Protein AF-H2KPX2-F1 (afdb_monomer)

Foldseek 3Di:
DVVLVVLLVLLLVLQLVLCCVQLVDNLLSNQLSVLLCLFLQNCCSVDPALLSVLLSLLSVLLVCVSVVNLQVSLLSLLVSCLRDVLSLLVLLSLVLVLVLQLLVLVVVLVVLVVPDDDDDPVVVVVSVVVSVVSNVVSVVVSVVSSCSNCVSVVVVQVLVLLFQPNPVVLVPCVVDDDDDPVVVVVCLVVVHDGTPNCCVVPPRPPDDPDTPPLNPDPHSGPVVVCCCPPVVFDFQSQDDPVCVVLVVQLVVLLCLLVVLLVLLCVVWVVCQVVVHSDTPDPSNNVCSSLSVSSVCLSVCCVGGHSSQCSSVSNSSNGSSSSSSLSCLLVPDVGPDSDPDPPPPPCPDDDDDDDPVVVVVVSVVVVVQSLDLVRGPDPSSNVSSCSSNVSSVVVVVCVVVVHSHD

Radius of gyration: 25.61 Å; Cα contacts (8 Å, |Δi|>4): 448; chains: 1; bounding box: 53×72×74 Å

Mean predicted aligned error: 9.32 Å

Nearest PDB structures (foldseek):
  6sni-assembly1_X  TM=2.374E-01  e=7.899E-01  Saccharomyces cerevisiae
  5lwe-assembly2_B  TM=2.120E-01  e=3.411E+00  Homo sapiens

InterPro domains:
  IPR007315 GPI mannosyltransferase 2 [PF04188] (5-405)
  IPR007315 GPI mannosyltransferase 2 [PTHR12468] (2-405)

Organism: Clonorchis sinensis (NCBI:txid79923)

Structure (mmCIF, N/CA/C/O backbone):
data_AF-H2KPX2-F1
#
_entry.id   AF-H2KPX2-F1
#
loop_
_atom_site.group_PDB
_atom_site.id
_atom_site.type_symbol
_atom_site.label_atom_id
_atom_site.label_alt_id
_atom_site.label_comp_id
_atom_site.label_asym_id
_atom_site.label_entity_id
_atom_site.label_seq_id
_atom_site.pdbx_PDB_ins_code
_atom_site.Cartn_x
_atom_site.Cartn_y
_atom_site.Cartn_z
_atom_site.occupancy
_atom_site.B_iso_or_equiv
_atom_site.auth_seq_id
_atom_site.auth_comp_id
_atom_site.auth_asym_id
_atom_site.auth_atom_id
_atom_site.pdbx_PDB_model_num
ATOM 1 N N . MET A 1 1 ? 18.752 -13.312 -4.572 1.00 80.94 1 MET A N 1
ATOM 2 C CA . MET A 1 1 ? 18.035 -14.424 -3.904 1.00 80.94 1 MET A CA 1
ATOM 3 C C . MET A 1 1 ? 18.250 -14.429 -2.389 1.00 80.94 1 MET A C 1
ATOM 5 O O . MET A 1 1 ? 17.269 -14.295 -1.675 1.00 80.94 1 MET A O 1
ATOM 9 N N . VAL A 1 2 ? 19.492 -14.497 -1.879 1.00 88.88 2 VAL A N 1
ATOM 10 C CA . VAL A 1 2 ? 19.772 -14.538 -0.419 1.00 88.88 2 VAL A CA 1
ATOM 11 C C . VAL A 1 2 ? 19.166 -13.353 0.343 1.00 88.88 2 VAL A C 1
ATOM 13 O O . VAL A 1 2 ? 18.492 -13.559 1.347 1.00 88.88 2 VAL A O 1
ATOM 16 N N . ILE A 1 3 ? 19.341 -12.127 -0.165 1.00 90.38 3 ILE A N 1
ATOM 17 C CA . ILE A 1 3 ? 18.762 -10.915 0.442 1.00 90.38 3 ILE A CA 1
ATOM 18 C C . ILE A 1 3 ? 17.236 -11.028 0.539 1.00 90.38 3 ILE A C 1
ATOM 20 O O . ILE A 1 3 ? 16.669 -10.761 1.591 1.00 90.38 3 ILE A O 1
ATOM 24 N N . ASN A 1 4 ? 16.570 -11.494 -0.519 1.00 92.00 4 ASN A N 1
ATOM 25 C CA . ASN A 1 4 ? 15.111 -11.603 -0.544 1.00 92.00 4 ASN A CA 1
ATOM 26 C C . ASN A 1 4 ? 14.589 -12.680 0.402 1.00 92.00 4 ASN A C 1
ATOM 28 O O . ASN A 1 4 ? 13.593 -12.451 1.085 1.00 92.00 4 ASN A O 1
ATOM 32 N N . LEU A 1 5 ? 15.301 -13.801 0.532 1.00 90.50 5 LEU A N 1
ATOM 33 C CA . LEU A 1 5 ? 14.986 -14.811 1.537 1.00 90.50 5 LEU A CA 1
ATOM 34 C C . LEU A 1 5 ? 15.147 -14.249 2.958 1.00 90.50 5 LEU A C 1
ATOM 36 O O . LEU A 1 5 ? 14.254 -14.420 3.784 1.00 90.50 5 LEU A O 1
ATOM 40 N N . ALA A 1 6 ? 16.240 -13.530 3.233 1.00 93.12 6 ALA A N 1
ATOM 41 C CA . ALA A 1 6 ? 16.467 -12.893 4.529 1.00 93.12 6 ALA A CA 1
ATOM 42 C C . ALA A 1 6 ? 15.385 -11.848 4.852 1.00 93.12 6 ALA A C 1
ATOM 44 O O . ALA A 1 6 ? 14.827 -11.860 5.950 1.00 93.12 6 ALA A O 1
ATOM 45 N N . CYS A 1 7 ? 15.032 -10.994 3.884 1.00 94.12 7 CYS A N 1
ATOM 46 C CA . CYS A 1 7 ? 13.924 -10.049 4.003 1.00 94.12 7 CYS A CA 1
ATOM 47 C C . CYS A 1 7 ? 12.603 -10.773 4.263 1.00 94.12 7 CYS A C 1
ATOM 49 O O . CYS A 1 7 ? 11.876 -10.380 5.163 1.00 94.12 7 CYS A O 1
ATOM 51 N N . THR A 1 8 ? 12.305 -11.852 3.541 1.00 93.75 8 THR A N 1
ATOM 52 C CA . THR A 1 8 ? 11.062 -12.614 3.715 1.00 93.75 8 THR A CA 1
ATOM 53 C C . THR A 1 8 ? 10.981 -13.248 5.099 1.00 93.75 8 THR A C 1
ATOM 55 O O . THR A 1 8 ? 9.982 -13.068 5.786 1.00 93.75 8 THR A O 1
ATOM 58 N N . LEU A 1 9 ? 12.046 -13.897 5.577 1.00 93.88 9 LEU A N 1
ATOM 59 C CA . LEU A 1 9 ? 12.093 -14.444 6.939 1.00 93.88 9 LEU A CA 1
ATOM 60 C C . LEU A 1 9 ? 11.897 -13.352 7.997 1.00 93.88 9 LEU A C 1
ATOM 62 O O . LEU A 1 9 ? 11.158 -13.528 8.968 1.00 93.88 9 LEU A O 1
ATOM 66 N N . PHE A 1 10 ? 12.533 -12.200 7.799 1.00 95.69 10 PHE A N 1
ATOM 67 C CA . PHE A 1 10 ? 12.383 -11.074 8.705 1.00 95.69 10 PHE A CA 1
ATOM 68 C C . PHE A 1 10 ? 10.973 -10.461 8.634 1.00 95.69 10 PHE A C 1
ATOM 70 O O . PHE A 1 10 ? 10.403 -10.148 9.679 1.00 95.69 10 PHE A O 1
ATOM 77 N N . ALA A 1 11 ? 10.363 -10.371 7.449 1.00 95.94 11 ALA A N 1
ATOM 78 C CA . ALA A 1 11 ? 8.977 -9.954 7.258 1.00 95.94 11 ALA A CA 1
ATOM 79 C C . ALA A 1 11 ? 8.003 -10.893 7.979 1.00 95.94 11 ALA A C 1
ATOM 81 O O . ALA A 1 11 ? 7.111 -10.402 8.665 1.00 95.94 11 ALA A O 1
ATOM 82 N N . THR A 1 12 ? 8.214 -12.214 7.933 1.00 95.38 12 THR A N 1
ATOM 83 C CA . THR A 1 12 ? 7.414 -13.188 8.695 1.00 95.38 12 THR A CA 1
ATOM 84 C C . THR A 1 12 ? 7.429 -12.869 10.191 1.00 95.38 12 THR A C 1
ATOM 86 O O . THR A 1 12 ? 6.380 -12.824 10.838 1.00 95.38 12 THR A O 1
ATOM 89 N N . LEU A 1 13 ? 8.612 -12.585 10.748 1.00 95.56 13 LEU A N 1
ATOM 90 C CA . LEU A 1 13 ? 8.762 -12.229 12.162 1.00 95.56 13 LEU A CA 1
ATOM 91 C C . LEU A 1 13 ? 8.108 -10.884 12.500 1.00 95.56 13 LEU A C 1
ATOM 93 O O . LEU A 1 13 ? 7.503 -10.747 13.567 1.00 95.56 13 LEU A O 1
ATOM 97 N N . GLN A 1 14 ? 8.227 -9.880 11.626 1.00 96.31 14 GLN A N 1
ATOM 98 C CA . GLN A 1 14 ? 7.581 -8.584 11.848 1.00 96.31 14 GLN A CA 1
ATOM 99 C C . GLN A 1 14 ? 6.061 -8.679 11.718 1.00 96.31 14 GLN A C 1
ATOM 101 O O . GLN A 1 14 ? 5.368 -8.083 12.538 1.00 96.31 14 GLN A O 1
ATOM 106 N N . LE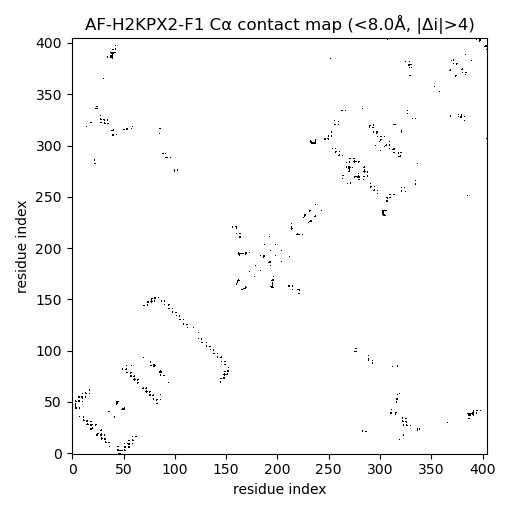U A 1 15 ? 5.545 -9.471 10.773 1.00 96.38 15 LEU A N 1
ATOM 107 C CA . LEU A 1 15 ? 4.115 -9.719 10.623 1.00 96.38 15 LEU A CA 1
ATOM 108 C C . LEU A 1 15 ? 3.565 -10.385 11.881 1.00 96.38 15 LEU A C 1
ATOM 110 O O . LEU A 1 15 ? 2.577 -9.904 12.424 1.00 96.38 15 LEU A O 1
ATOM 114 N N . TYR A 1 16 ? 4.231 -11.422 12.397 1.00 95.19 16 TYR A N 1
ATOM 115 C CA . TYR A 1 16 ? 3.846 -12.064 13.657 1.00 95.19 16 TYR A CA 1
ATOM 116 C C . TYR A 1 16 ? 3.776 -11.059 14.817 1.00 95.19 16 TYR A C 1
ATOM 118 O O . TYR A 1 16 ? 2.771 -10.983 15.519 1.00 95.19 16 TYR A O 1
ATOM 126 N N . ARG A 1 17 ? 4.817 -10.234 14.989 1.00 94.44 17 ARG A N 1
ATOM 127 C CA . ARG A 1 17 ? 4.887 -9.239 16.074 1.00 94.44 17 ARG A CA 1
ATOM 128 C C . ARG A 1 17 ? 3.838 -8.135 15.941 1.00 94.44 17 ARG A C 1
ATOM 130 O O . ARG A 1 17 ? 3.229 -7.778 16.942 1.00 94.44 17 ARG A O 1
ATOM 137 N N . LEU A 1 18 ? 3.622 -7.617 14.733 1.00 95.06 18 LEU A N 1
ATOM 138 C CA . LEU A 1 18 ? 2.586 -6.619 14.459 1.00 95.06 18 LEU A CA 1
ATOM 139 C C . LEU A 1 18 ? 1.188 -7.202 14.706 1.00 95.06 18 LEU A C 1
ATOM 141 O O . LEU A 1 18 ? 0.340 -6.547 15.304 1.00 95.06 18 LEU A O 1
ATOM 145 N N . SER A 1 19 ? 0.974 -8.458 14.305 1.00 92.81 19 SER A N 1
ATOM 146 C CA . SER A 1 19 ? -0.279 -9.180 14.548 1.00 92.81 19 SER A CA 1
ATOM 147 C C . SER A 1 19 ? -0.556 -9.320 16.044 1.00 92.81 19 SER A C 1
ATOM 149 O O . SER A 1 19 ? -1.669 -9.051 16.478 1.00 92.81 19 SER A O 1
ATOM 151 N N . LEU A 1 20 ? 0.449 -9.663 16.856 1.00 90.50 20 LEU A N 1
ATOM 152 C CA . LEU A 1 20 ? 0.286 -9.739 18.312 1.00 90.50 20 LEU A CA 1
ATOM 153 C C . LEU A 1 20 ? -0.095 -8.386 18.928 1.00 90.50 20 LEU A C 1
ATOM 155 O O . LEU A 1 20 ? -0.938 -8.349 19.820 1.00 90.50 20 LEU A O 1
ATOM 159 N N . GLU A 1 21 ? 0.507 -7.294 18.452 1.00 89.81 21 GLU A N 1
ATOM 160 C CA . GLU A 1 21 ? 0.282 -5.936 18.968 1.00 89.81 21 GLU A CA 1
ATOM 161 C C . GLU A 1 21 ? -1.141 -5.431 18.649 1.00 89.81 21 GLU A C 1
ATOM 163 O O . GLU A 1 21 ? -1.792 -4.858 19.520 1.00 89.81 21 GLU A O 1
ATOM 168 N N . LEU A 1 22 ? -1.664 -5.717 17.447 1.00 89.88 22 LEU A N 1
ATOM 169 C CA . LEU A 1 22 ? -2.987 -5.252 16.997 1.00 89.88 22 LEU A CA 1
ATOM 170 C C . LEU A 1 22 ? -4.139 -6.230 17.284 1.00 89.88 22 LEU A C 1
ATOM 172 O O . LEU A 1 22 ? -5.212 -5.823 17.730 1.00 89.88 22 LEU A O 1
ATOM 176 N N . ILE A 1 23 ? -3.942 -7.525 17.019 1.00 86.06 23 ILE A N 1
ATOM 177 C CA . ILE A 1 23 ? -4.975 -8.569 17.158 1.00 86.06 23 ILE A CA 1
ATOM 178 C C . ILE A 1 23 ? -5.035 -9.084 18.598 1.00 86.06 23 ILE A C 1
ATOM 180 O O . ILE A 1 23 ? -6.112 -9.392 19.108 1.00 86.06 23 ILE A O 1
ATOM 184 N N . GLY A 1 24 ? -3.883 -9.213 19.264 1.00 80.50 24 GLY A N 1
ATOM 185 C CA . GLY A 1 24 ? -3.782 -9.740 20.628 1.00 80.50 24 GLY A CA 1
ATOM 186 C C . GLY A 1 24 ? -3.987 -11.255 20.767 1.00 80.50 24 GLY A C 1
ATOM 187 O O . GLY A 1 24 ? -3.973 -11.758 21.886 1.00 80.50 24 GLY A O 1
ATOM 188 N N . SER A 1 25 ? -4.180 -11.993 19.667 1.00 83.12 25 SER A N 1
ATOM 189 C CA . SER A 1 25 ? -4.321 -13.457 19.670 1.00 83.12 25 SER A CA 1
ATOM 190 C C . SER A 1 25 ? -3.061 -14.123 19.125 1.00 83.12 25 SER A C 1
ATOM 192 O O . SER A 1 25 ? -2.717 -13.947 17.952 1.00 83.12 25 SER A O 1
ATOM 194 N N . GLU A 1 26 ? -2.388 -14.920 19.958 1.00 82.81 26 GLU A N 1
ATOM 195 C CA . GLU A 1 26 ? -1.182 -15.666 19.570 1.00 82.81 26 GLU A CA 1
ATOM 196 C C . GLU A 1 26 ? -1.457 -16.639 18.423 1.00 82.81 26 GLU A C 1
ATOM 198 O O . GLU A 1 26 ? -0.698 -16.696 17.456 1.00 82.81 26 GLU A O 1
ATOM 203 N N . LYS A 1 27 ? -2.600 -17.332 18.476 1.00 82.19 27 LYS A N 1
ATOM 204 C CA . LYS A 1 27 ? -2.997 -18.316 17.463 1.00 82.19 27 LYS A CA 1
ATOM 205 C C . LYS A 1 27 ? -3.186 -17.674 16.088 1.00 82.19 27 LYS A C 1
ATOM 207 O O . LYS A 1 27 ? -2.587 -18.129 15.118 1.00 82.19 27 LYS A O 1
ATOM 212 N N . ILE A 1 28 ? -3.962 -16.589 16.005 1.00 84.69 28 ILE A N 1
ATOM 213 C CA . ILE A 1 28 ? -4.205 -15.881 14.734 1.00 84.69 28 ILE A CA 1
ATOM 214 C C . ILE A 1 28 ? -2.903 -15.273 14.208 1.00 84.69 28 ILE A C 1
ATOM 216 O O . ILE A 1 28 ? -2.634 -15.341 13.010 1.00 84.69 28 ILE A O 1
ATOM 220 N N . SER A 1 29 ? -2.071 -14.725 15.096 1.00 89.75 29 SER A N 1
ATOM 221 C CA . SER A 1 29 ? -0.783 -14.133 14.721 1.00 89.75 29 SER A CA 1
ATOM 222 C C . SER A 1 29 ? 0.163 -15.172 14.124 1.00 89.75 29 SER A C 1
ATOM 224 O O . SER A 1 29 ? 0.787 -14.922 13.092 1.00 89.75 29 SER A O 1
ATOM 226 N N . TYR A 1 30 ? 0.235 -16.358 14.733 1.00 87.62 30 TYR A N 1
ATOM 227 C CA . TYR A 1 30 ? 1.058 -17.457 14.240 1.00 87.62 30 TYR A CA 1
ATOM 228 C C . TYR A 1 30 ? 0.550 -17.993 12.896 1.00 87.62 30 TYR A C 1
ATOM 230 O O . TYR A 1 30 ? 1.328 -18.126 11.953 1.00 87.62 30 TYR A O 1
ATOM 238 N N . VAL A 1 31 ? -0.762 -18.225 12.768 1.00 87.56 31 VAL A N 1
ATOM 239 C CA . VAL A 1 31 ? -1.374 -18.676 11.505 1.00 87.56 31 VAL A CA 1
ATOM 240 C C . VAL A 1 31 ? -1.182 -17.638 10.395 1.00 87.56 31 VAL A C 1
ATOM 242 O O . VAL A 1 31 ? -0.851 -18.011 9.274 1.00 87.56 31 VAL A O 1
ATOM 245 N N . SER A 1 32 ? -1.300 -16.341 10.697 1.00 92.00 32 SER A N 1
ATOM 246 C CA . SER A 1 32 ? -1.044 -15.261 9.728 1.00 92.00 32 SER A CA 1
ATOM 247 C C . SER A 1 32 ? 0.393 -15.296 9.204 1.00 92.00 32 SER A C 1
ATOM 249 O O . SER A 1 32 ? 0.618 -15.173 8.002 1.00 92.00 32 SER A O 1
ATOM 251 N N . ALA A 1 33 ? 1.366 -15.508 10.095 1.00 92.75 33 ALA A N 1
ATOM 252 C CA . ALA A 1 33 ? 2.774 -15.624 9.727 1.00 92.75 33 ALA A CA 1
ATOM 253 C C . ALA A 1 33 ? 3.054 -16.876 8.876 1.00 92.75 33 ALA A C 1
ATOM 255 O O . ALA A 1 33 ? 3.810 -16.801 7.910 1.00 92.75 33 ALA A O 1
ATOM 256 N N . LEU A 1 34 ? 2.408 -18.008 9.174 1.00 89.62 34 LEU A N 1
ATOM 257 C CA . LEU A 1 34 ? 2.506 -19.214 8.346 1.00 89.62 34 LEU A CA 1
ATOM 258 C C . LEU A 1 34 ? 1.880 -19.024 6.959 1.00 89.62 34 LEU A C 1
ATOM 260 O O . LEU A 1 34 ? 2.493 -19.397 5.961 1.00 89.62 34 LEU A O 1
ATOM 264 N N . LEU A 1 35 ? 0.694 -18.413 6.886 1.00 91.50 35 LEU A N 1
ATOM 265 C CA . LEU A 1 35 ? 0.033 -18.088 5.619 1.00 91.50 35 LEU A CA 1
ATOM 266 C C . LEU A 1 35 ? 0.876 -17.133 4.767 1.00 91.50 35 LEU A C 1
ATOM 268 O O . LEU A 1 35 ? 0.869 -17.236 3.544 1.00 91.50 35 LEU A O 1
ATOM 272 N N . PHE A 1 36 ? 1.642 -16.237 5.392 1.00 93.94 36 PHE A N 1
ATOM 273 C CA . PHE A 1 36 ? 2.593 -15.395 4.675 1.00 93.94 36 PHE A CA 1
ATOM 274 C C . PHE A 1 36 ? 3.715 -16.199 4.004 1.00 93.94 36 PHE A C 1
ATOM 276 O O . PHE A 1 36 ? 4.045 -15.912 2.854 1.00 93.94 36 PHE A O 1
ATOM 283 N N . CYS A 1 37 ? 4.251 -17.237 4.653 1.00 90.06 37 CYS A N 1
ATOM 284 C CA . CYS A 1 37 ? 5.311 -18.077 4.075 1.00 90.06 37 CYS A CA 1
ATOM 285 C C . CYS A 1 37 ? 4.878 -18.826 2.803 1.00 90.06 37 CYS A C 1
ATOM 287 O O . CYS A 1 37 ? 5.715 -19.168 1.974 1.00 90.06 37 CYS A O 1
ATOM 289 N N . VAL A 1 38 ? 3.580 -19.081 2.652 1.00 87.75 38 VAL A N 1
ATOM 290 C CA . VAL A 1 38 ? 2.979 -19.850 1.546 1.00 87.75 38 VAL A CA 1
ATOM 291 C C . VAL A 1 38 ? 1.981 -19.015 0.748 1.00 87.75 38 VAL A C 1
ATOM 293 O O . VAL A 1 38 ? 1.030 -19.538 0.171 1.00 87.75 38 VAL A O 1
ATOM 296 N N . ASN A 1 39 ? 2.162 -17.696 0.757 1.00 90.25 39 ASN A N 1
ATOM 297 C CA . ASN A 1 39 ? 1.220 -16.795 0.120 1.00 90.25 39 ASN A CA 1
ATOM 298 C C . ASN A 1 39 ? 1.176 -17.012 -1.414 1.00 90.25 39 ASN A C 1
ATOM 300 O O . ASN A 1 39 ? 2.172 -17.446 -2.006 1.00 90.25 39 ASN A O 1
ATOM 304 N N . PRO A 1 40 ? 0.054 -16.679 -2.083 1.00 88.50 40 PRO A N 1
ATOM 305 C CA . PRO A 1 40 ? -0.098 -16.822 -3.535 1.00 88.50 40 PRO A CA 1
ATOM 306 C C . PRO A 1 40 ? 0.980 -16.125 -4.381 1.00 88.50 40 PRO A C 1
ATOM 308 O O . PRO A 1 40 ? 1.228 -16.524 -5.515 1.00 88.50 40 PRO A O 1
ATOM 311 N N . ALA A 1 41 ? 1.624 -15.091 -3.838 1.00 87.00 41 ALA A N 1
ATOM 312 C CA . ALA A 1 41 ? 2.678 -14.308 -4.478 1.00 87.00 41 ALA A CA 1
ATOM 313 C C . ALA A 1 41 ? 4.097 -14.698 -4.001 1.00 87.00 41 ALA A C 1
ATOM 315 O O . ALA A 1 41 ? 5.051 -13.963 -4.262 1.00 87.00 41 ALA A O 1
ATOM 316 N N . SER A 1 42 ? 4.263 -15.835 -3.309 1.00 87.38 42 SER A N 1
ATOM 317 C CA . SER A 1 42 ? 5.503 -16.236 -2.615 1.00 87.38 42 SER A CA 1
ATOM 318 C C . SER A 1 42 ? 6.728 -16.311 -3.531 1.00 87.38 42 SER A C 1
ATOM 320 O O . SER A 1 42 ? 7.852 -16.043 -3.095 1.00 87.38 42 SER A O 1
ATOM 322 N N . ILE A 1 43 ? 6.519 -16.582 -4.822 1.00 87.75 43 ILE A N 1
ATOM 323 C CA . ILE A 1 43 ? 7.586 -16.579 -5.822 1.00 87.75 43 ILE A CA 1
ATOM 324 C C . ILE A 1 43 ? 8.276 -15.213 -5.924 1.00 87.75 43 ILE A C 1
ATOM 326 O O . ILE A 1 43 ? 9.503 -15.171 -5.985 1.00 87.75 43 ILE A O 1
ATOM 330 N N . PHE A 1 44 ? 7.545 -14.097 -5.833 1.00 87.75 44 PHE A N 1
ATOM 331 C CA . PHE A 1 44 ? 8.117 -12.740 -5.872 1.00 87.75 44 PHE A CA 1
ATOM 332 C C . PHE A 1 44 ? 8.863 -12.368 -4.589 1.00 87.75 44 PHE A C 1
ATOM 334 O O . PHE A 1 44 ? 9.727 -11.495 -4.605 1.00 87.75 44 PHE A O 1
ATOM 341 N N . PHE A 1 45 ? 8.564 -13.053 -3.486 1.00 88.50 45 PHE A N 1
ATOM 342 C CA . PHE A 1 45 ? 9.299 -12.919 -2.229 1.00 88.50 45 PHE A CA 1
ATOM 343 C C . PHE A 1 45 ? 10.621 -13.705 -2.234 1.00 88.50 45 PHE A C 1
ATOM 345 O O . PHE A 1 45 ? 11.521 -13.402 -1.451 1.00 88.50 45 PHE A O 1
ATOM 352 N N . SER A 1 46 ? 10.764 -14.688 -3.129 1.00 86.88 46 SER A N 1
ATOM 353 C CA . SER A 1 46 ? 11.943 -15.564 -3.209 1.00 86.88 46 SER A CA 1
ATOM 354 C C . SER A 1 46 ? 12.865 -15.239 -4.395 1.00 86.88 46 SER A C 1
ATOM 356 O O . SER A 1 46 ? 14.091 -15.300 -4.273 1.00 86.88 46 SER A O 1
ATOM 358 N N . SER A 1 47 ? 12.292 -14.866 -5.540 1.00 86.56 47 SER A N 1
ATOM 359 C CA . SER A 1 47 ? 13.007 -14.466 -6.763 1.00 86.56 47 SER A CA 1
ATOM 360 C C . SER A 1 47 ? 13.519 -13.021 -6.683 1.00 86.56 47 SER A C 1
ATOM 362 O O . SER A 1 47 ? 13.286 -12.343 -5.688 1.00 86.56 47 SER A O 1
ATOM 364 N N . ILE A 1 48 ? 14.282 -12.553 -7.679 1.00 88.31 48 ILE A N 1
ATOM 365 C CA . ILE A 1 48 ? 14.985 -11.251 -7.669 1.00 88.31 48 ILE A CA 1
ATOM 366 C C . ILE A 1 48 ? 14.005 -10.100 -7.969 1.00 88.31 48 ILE A C 1
ATOM 368 O O . ILE A 1 48 ? 14.070 -9.462 -9.015 1.00 88.31 48 ILE A O 1
ATOM 372 N N . TYR A 1 49 ? 13.093 -9.833 -7.035 1.00 90.50 49 TYR A N 1
ATOM 373 C CA . TYR A 1 49 ? 12.220 -8.661 -7.066 1.00 90.50 49 TYR A CA 1
ATOM 374 C C . TYR A 1 49 ? 12.275 -7.854 -5.759 1.00 90.50 49 TYR A C 1
ATOM 376 O O . TYR A 1 49 ? 12.891 -8.272 -4.779 1.00 90.50 49 TYR A O 1
ATOM 384 N N . SER A 1 50 ? 11.659 -6.667 -5.743 1.00 92.75 50 SER A N 1
ATOM 385 C CA . SER A 1 50 ? 11.693 -5.740 -4.602 1.00 92.75 50 SER A CA 1
ATOM 386 C C . SER A 1 50 ? 10.575 -5.958 -3.572 1.00 92.75 50 SER A C 1
ATOM 388 O O . SER A 1 50 ? 10.566 -5.296 -2.537 1.00 92.75 50 SER A O 1
ATOM 390 N N . GLU A 1 51 ? 9.643 -6.880 -3.819 1.00 93.31 51 GLU A N 1
ATOM 391 C CA . GLU A 1 51 ? 8.443 -7.157 -3.020 1.00 93.31 51 GLU A CA 1
ATOM 392 C C . GLU A 1 51 ? 8.794 -7.547 -1.581 1.00 93.31 51 GLU A C 1
ATOM 394 O O . GLU A 1 51 ? 8.189 -7.028 -0.643 1.00 93.31 51 GLU A O 1
ATOM 399 N N . SER A 1 52 ? 9.804 -8.402 -1.391 1.00 94.19 52 SER A N 1
ATOM 400 C CA . SER A 1 52 ? 10.256 -8.828 -0.061 1.00 94.19 52 SER A CA 1
ATOM 401 C C . SER A 1 52 ? 10.800 -7.665 0.765 1.00 94.19 52 SER A C 1
ATOM 403 O O . SER A 1 52 ? 10.459 -7.531 1.942 1.00 94.19 52 SER A O 1
ATOM 405 N N . LEU A 1 53 ? 11.617 -6.799 0.157 1.00 95.62 53 LEU A N 1
ATOM 406 C CA . LEU A 1 53 ? 12.162 -5.613 0.817 1.00 95.62 53 LEU A CA 1
ATOM 407 C C . LEU A 1 53 ? 11.053 -4.593 1.107 1.00 95.62 53 LEU A C 1
ATOM 409 O O . LEU A 1 53 ? 10.944 -4.099 2.228 1.00 95.62 53 LEU A O 1
ATOM 413 N N . TYR A 1 54 ? 10.192 -4.332 0.123 1.00 96.56 54 TYR A N 1
ATOM 414 C CA . TYR A 1 54 ? 9.065 -3.411 0.242 1.00 96.56 54 TYR A CA 1
ATOM 415 C C . TYR A 1 54 ? 8.102 -3.813 1.368 1.00 96.56 54 TYR A C 1
ATOM 417 O O . TYR A 1 54 ? 7.775 -2.981 2.219 1.00 96.56 54 TYR A O 1
ATOM 425 N N . PHE A 1 55 ? 7.691 -5.083 1.432 1.00 96.62 55 PHE A N 1
ATOM 426 C CA . PHE A 1 55 ? 6.784 -5.551 2.481 1.00 96.62 55 PHE A CA 1
ATOM 427 C C . PHE A 1 55 ? 7.450 -5.512 3.860 1.00 96.62 55 PHE A C 1
ATOM 429 O O . PHE A 1 55 ? 6.836 -5.080 4.833 1.00 96.62 55 PHE A O 1
ATOM 436 N N . THR A 1 56 ? 8.736 -5.871 3.942 1.00 96.75 56 THR A N 1
ATOM 437 C CA . THR A 1 56 ? 9.523 -5.767 5.180 1.00 96.75 56 THR A CA 1
ATOM 438 C C . THR A 1 56 ? 9.532 -4.342 5.732 1.00 96.75 56 THR A C 1
ATOM 440 O O . THR A 1 56 ? 9.233 -4.122 6.908 1.00 96.75 56 THR A O 1
ATOM 443 N N . LEU A 1 57 ? 9.871 -3.368 4.882 1.00 97.38 57 LEU A N 1
ATOM 444 C CA . LEU A 1 57 ? 9.903 -1.955 5.250 1.00 97.38 57 LEU A CA 1
ATOM 445 C C . LEU A 1 57 ? 8.509 -1.450 5.633 1.00 97.38 57 LEU A C 1
ATOM 447 O O . LEU A 1 57 ? 8.382 -0.721 6.612 1.00 97.38 57 LEU A O 1
ATOM 451 N N . THR A 1 58 ? 7.469 -1.897 4.923 1.00 97.50 58 THR A N 1
ATOM 452 C CA . THR A 1 58 ? 6.070 -1.557 5.224 1.00 97.50 58 THR A CA 1
ATOM 453 C C . THR A 1 58 ? 5.669 -2.053 6.615 1.00 97.50 58 THR A C 1
ATOM 455 O O . THR A 1 58 ? 5.160 -1.273 7.415 1.00 97.50 58 THR A O 1
ATOM 458 N N . LEU A 1 59 ? 5.967 -3.309 6.966 1.00 97.62 59 LEU A N 1
ATOM 459 C CA . LEU A 1 59 ? 5.673 -3.858 8.296 1.00 97.62 59 LEU A CA 1
ATOM 460 C C . LEU A 1 59 ? 6.447 -3.150 9.415 1.00 97.62 59 LEU A C 1
ATOM 462 O O . LEU A 1 59 ? 5.890 -2.893 10.482 1.00 97.62 59 LEU A O 1
ATOM 466 N N . LEU A 1 60 ? 7.722 -2.820 9.184 1.00 97.44 60 LEU A N 1
ATOM 467 C CA . LEU A 1 60 ? 8.513 -2.049 10.143 1.00 97.44 60 LEU A CA 1
ATOM 468 C C . LEU A 1 60 ? 7.945 -0.639 10.343 1.00 97.44 60 LEU A C 1
ATOM 470 O O . LEU A 1 60 ? 7.834 -0.194 11.486 1.00 97.44 60 LEU A O 1
ATOM 474 N N . ALA A 1 61 ? 7.574 0.043 9.256 1.00 97.38 61 ALA A N 1
ATOM 475 C CA . ALA A 1 61 ? 6.964 1.366 9.305 1.00 97.38 61 ALA A CA 1
ATOM 476 C C . ALA A 1 61 ? 5.661 1.332 10.109 1.00 97.38 61 ALA A C 1
ATOM 478 O O . ALA A 1 61 ? 5.525 2.075 11.076 1.00 97.38 61 ALA A O 1
ATOM 479 N N . LEU A 1 62 ? 4.766 0.389 9.800 1.00 97.06 62 LEU A N 1
ATOM 480 C CA . LEU A 1 62 ? 3.502 0.200 10.517 1.00 97.06 62 LEU A CA 1
ATOM 481 C C . LEU A 1 62 ? 3.719 -0.076 12.008 1.00 97.06 62 LEU A C 1
ATOM 483 O O . LEU A 1 62 ? 3.054 0.508 12.854 1.00 97.06 62 LEU A O 1
ATOM 487 N N . ARG A 1 63 ? 4.714 -0.888 12.368 1.00 96.69 63 ARG A N 1
ATOM 488 C CA . ARG A 1 63 ? 5.024 -1.153 13.778 1.00 96.69 63 ARG A CA 1
ATOM 489 C C . ARG A 1 63 ? 5.552 0.079 14.523 1.00 96.69 63 ARG A C 1
ATOM 491 O O . ARG A 1 63 ? 5.289 0.235 15.713 1.00 96.69 63 ARG A O 1
ATOM 498 N N . LEU A 1 64 ? 6.320 0.946 13.862 1.00 96.56 64 LEU A N 1
ATOM 499 C CA . LEU A 1 64 ? 6.745 2.223 14.450 1.00 96.56 64 LEU A CA 1
ATOM 500 C C . LEU A 1 64 ? 5.587 3.221 14.539 1.00 96.56 64 LEU A C 1
ATOM 502 O O . LEU A 1 64 ? 5.503 3.953 15.527 1.00 96.56 64 LEU A O 1
ATOM 506 N N . TYR A 1 65 ? 4.698 3.213 13.545 1.00 96.12 65 TYR A N 1
ATOM 507 C CA . TYR A 1 65 ? 3.471 3.999 13.521 1.00 96.12 65 TYR A CA 1
ATOM 508 C C . TYR A 1 65 ? 2.561 3.657 14.709 1.00 96.12 65 TYR A C 1
ATOM 510 O O . TYR A 1 65 ? 2.197 4.559 15.459 1.00 96.12 65 TYR A O 1
ATOM 518 N N . GLU A 1 66 ? 2.295 2.369 14.966 1.00 94.38 66 GLU A N 1
ATOM 519 C CA . GLU A 1 66 ? 1.473 1.929 16.111 1.00 94.38 66 GLU A CA 1
ATOM 520 C C . GLU A 1 66 ? 2.087 2.291 17.474 1.00 94.38 66 GLU A C 1
ATOM 522 O O . GLU A 1 66 ? 1.379 2.465 18.462 1.00 94.38 66 GLU A O 1
ATOM 527 N N . ARG A 1 67 ? 3.411 2.481 17.535 1.00 94.12 67 ARG A N 1
ATOM 528 C CA . ARG A 1 67 ? 4.134 2.933 18.738 1.00 94.12 67 ARG A CA 1
ATOM 529 C C . ARG A 1 67 ? 4.235 4.454 18.853 1.00 94.12 67 ARG A C 1
ATOM 531 O O . ARG A 1 67 ? 5.068 4.953 19.613 1.00 94.12 67 ARG A O 1
ATOM 538 N N . SER A 1 68 ? 3.450 5.187 18.066 1.00 92.38 68 SER A N 1
ATOM 539 C CA . SER A 1 68 ? 3.428 6.654 18.007 1.00 92.38 68 SER A CA 1
ATOM 540 C C . SER A 1 68 ? 4.770 7.295 17.621 1.00 92.38 68 SER A C 1
ATOM 542 O O . SER A 1 68 ? 4.996 8.480 17.867 1.00 92.38 68 SER A O 1
ATOM 544 N N . ARG A 1 69 ? 5.686 6.546 16.987 1.00 95.31 69 ARG A N 1
ATOM 545 C CA . ARG A 1 69 ? 6.978 7.063 16.504 1.00 95.31 69 ARG A CA 1
ATOM 546 C C . ARG A 1 69 ? 6.853 7.507 15.046 1.00 95.31 69 ARG A C 1
ATOM 548 O O . ARG A 1 69 ? 7.356 6.853 14.134 1.00 95.31 69 ARG A O 1
ATOM 555 N N . LEU A 1 70 ? 6.185 8.642 14.840 1.00 94.94 70 LEU A N 1
ATOM 556 C CA . LEU A 1 70 ? 5.779 9.120 13.513 1.00 94.94 70 LEU A CA 1
ATOM 557 C C . LEU A 1 70 ? 6.952 9.479 12.589 1.00 94.94 70 LEU A C 1
ATOM 559 O O . LEU A 1 70 ? 6.939 9.095 11.426 1.00 94.94 70 LEU A O 1
ATOM 563 N N . PHE A 1 71 ? 7.987 10.160 13.092 1.00 96.38 71 PHE A N 1
ATOM 564 C CA . PHE A 1 71 ? 9.144 10.549 12.274 1.00 96.38 71 PHE A CA 1
ATOM 565 C C . PHE A 1 71 ? 9.909 9.352 11.675 1.00 96.38 71 PHE A C 1
ATOM 567 O O . PHE A 1 71 ? 10.020 9.276 10.450 1.00 96.38 71 PHE A O 1
ATOM 574 N N . PRO A 1 72 ? 10.393 8.369 12.467 1.00 96.94 72 PRO A N 1
ATOM 575 C CA . PRO A 1 72 ? 11.070 7.211 11.889 1.00 96.94 72 PRO A CA 1
ATOM 576 C C . PRO A 1 72 ? 10.111 6.322 11.082 1.00 96.94 72 PRO A C 1
ATOM 578 O O . PRO A 1 72 ? 10.540 5.698 10.115 1.00 96.94 72 PRO A O 1
ATOM 581 N N . SER A 1 73 ? 8.812 6.301 11.411 1.00 97.06 73 SER A N 1
ATOM 582 C CA . SER A 1 73 ? 7.805 5.652 10.565 1.00 97.06 73 SER A CA 1
ATOM 583 C C . SER A 1 73 ? 7.710 6.303 9.184 1.00 97.06 73 SER A C 1
ATOM 585 O O . SER A 1 73 ? 7.673 5.587 8.189 1.00 97.06 73 SER A O 1
ATOM 587 N N . ALA A 1 74 ? 7.687 7.636 9.102 1.00 97.25 74 ALA A N 1
ATOM 588 C CA . ALA A 1 74 ? 7.628 8.364 7.837 1.00 97.25 74 ALA A CA 1
ATOM 589 C C . ALA A 1 74 ? 8.898 8.162 7.002 1.00 97.25 74 ALA A C 1
ATOM 591 O O . ALA A 1 74 ? 8.809 7.993 5.790 1.00 97.25 74 ALA A O 1
ATOM 592 N N . LEU A 1 75 ? 10.072 8.089 7.641 1.00 97.38 75 LEU A N 1
ATOM 593 C CA . LEU A 1 75 ? 11.318 7.748 6.952 1.00 97.38 75 LEU A CA 1
ATOM 594 C C . LEU A 1 75 ? 11.253 6.342 6.337 1.00 97.38 75 LEU A C 1
ATOM 596 O O . LEU A 1 75 ? 11.617 6.157 5.178 1.00 97.38 75 LEU A O 1
ATOM 600 N N . LEU A 1 76 ? 10.749 5.351 7.079 1.00 97.69 76 LEU A N 1
ATOM 601 C CA . LEU A 1 76 ? 10.557 4.008 6.531 1.00 97.69 76 LEU A CA 1
ATOM 602 C C . LEU A 1 76 ? 9.498 3.989 5.423 1.00 97.69 76 LEU A C 1
ATOM 604 O O . LEU A 1 76 ? 9.718 3.333 4.409 1.00 97.69 76 LEU A O 1
ATOM 608 N N . PHE A 1 77 ? 8.398 4.736 5.553 1.00 97.75 77 PHE A N 1
ATOM 609 C CA . PHE A 1 77 ? 7.425 4.884 4.468 1.00 97.75 77 PHE A CA 1
ATOM 610 C C . PHE A 1 77 ? 8.043 5.537 3.225 1.00 97.75 77 PHE A C 1
ATOM 612 O O . PHE A 1 77 ? 7.798 5.055 2.120 1.00 97.75 77 PHE A O 1
ATOM 619 N N . ALA A 1 78 ? 8.922 6.529 3.374 1.00 97.69 78 ALA A N 1
ATOM 620 C CA . ALA A 1 78 ? 9.694 7.073 2.258 1.00 97.69 78 ALA A CA 1
ATOM 621 C C . ALA A 1 78 ? 10.543 5.980 1.583 1.00 97.69 78 ALA A C 1
ATOM 623 O O . ALA A 1 78 ? 10.511 5.839 0.362 1.00 97.69 78 ALA A O 1
ATOM 624 N N . LEU A 1 79 ? 11.221 5.124 2.356 1.00 97.31 79 LEU A N 1
ATOM 625 C CA . LEU A 1 79 ? 11.948 3.979 1.795 1.00 97.31 79 LEU A CA 1
ATOM 626 C C . LEU A 1 79 ? 11.019 2.978 1.087 1.00 97.31 79 LEU A C 1
ATOM 628 O O . LEU A 1 79 ? 11.415 2.407 0.071 1.00 97.31 79 LEU A O 1
ATOM 632 N N . THR A 1 80 ? 9.777 2.790 1.556 1.00 97.19 80 THR A N 1
ATOM 633 C CA . THR A 1 80 ? 8.790 1.973 0.824 1.00 97.19 80 THR A CA 1
ATOM 634 C C . THR A 1 80 ? 8.446 2.588 -0.533 1.00 97.19 80 THR A C 1
ATOM 636 O O . THR A 1 80 ? 8.420 1.858 -1.524 1.00 97.19 80 THR A O 1
ATOM 639 N N . THR A 1 81 ? 8.264 3.913 -0.601 1.00 96.44 81 THR A N 1
ATOM 640 C CA . THR A 1 81 ? 8.044 4.663 -1.849 1.00 96.44 81 THR A CA 1
ATOM 641 C C . THR A 1 81 ? 9.250 4.572 -2.784 1.00 96.44 81 THR A C 1
ATOM 643 O O . THR A 1 81 ? 9.084 4.408 -3.990 1.00 96.44 81 THR A O 1
ATOM 646 N N . ALA A 1 82 ? 10.467 4.632 -2.234 1.00 95.19 82 ALA A N 1
ATOM 647 C CA . ALA A 1 82 ? 11.707 4.484 -2.994 1.00 95.19 82 ALA A CA 1
ATOM 648 C C . ALA A 1 82 ? 11.858 3.073 -3.584 1.00 95.19 82 ALA A C 1
ATOM 650 O O . ALA A 1 82 ? 12.336 2.918 -4.704 1.00 95.19 82 ALA A O 1
ATOM 651 N N . CYS A 1 83 ? 11.424 2.040 -2.853 1.00 93.62 83 CYS A N 1
ATOM 652 C CA . CYS A 1 83 ? 11.427 0.670 -3.361 1.00 93.62 83 CYS A CA 1
ATOM 653 C C . CYS A 1 83 ? 10.397 0.477 -4.477 1.00 93.62 83 CYS A C 1
ATOM 655 O O . CYS A 1 83 ? 10.670 -0.241 -5.443 1.00 93.62 83 CYS A O 1
ATOM 657 N N . ARG A 1 84 ? 9.190 1.041 -4.312 1.00 92.19 84 ARG A N 1
ATOM 658 C CA . ARG A 1 84 ? 8.057 0.888 -5.236 1.00 92.19 84 ARG A CA 1
ATOM 659 C C . ARG A 1 84 ? 7.088 2.064 -5.129 1.00 92.19 84 ARG A C 1
ATOM 661 O O . ARG A 1 84 ? 6.737 2.481 -4.029 1.00 92.19 84 ARG A O 1
ATOM 668 N N . SER A 1 85 ? 6.507 2.475 -6.256 1.00 91.19 85 SER A N 1
ATOM 669 C CA . SER A 1 85 ? 5.459 3.511 -6.300 1.00 91.19 85 SER A CA 1
ATOM 670 C C . SER A 1 85 ? 4.230 3.185 -5.438 1.00 91.19 85 SER A C 1
ATOM 672 O O . SER A 1 85 ? 3.602 4.095 -4.905 1.00 91.19 85 SER A O 1
ATOM 674 N N . ASN A 1 86 ? 3.928 1.899 -5.214 1.00 91.38 86 ASN A N 1
ATOM 675 C CA . ASN A 1 86 ? 2.860 1.444 -4.309 1.00 91.38 86 ASN A CA 1
ATOM 676 C C . ASN A 1 86 ? 3.014 1.985 -2.874 1.00 91.38 86 ASN A C 1
ATOM 678 O O . ASN A 1 86 ? 2.023 2.127 -2.160 1.00 91.38 86 ASN A O 1
ATOM 682 N N . GLY A 1 87 ? 4.243 2.301 -2.445 1.00 94.06 87 GLY A N 1
ATOM 683 C CA . GLY A 1 87 ? 4.518 2.905 -1.141 1.00 94.06 87 GLY A CA 1
ATOM 684 C C . GLY A 1 87 ? 3.842 4.260 -0.928 1.00 94.06 87 GLY A C 1
ATOM 685 O O . GLY A 1 87 ? 3.546 4.600 0.212 1.00 94.06 87 GLY A O 1
ATOM 686 N N . LEU A 1 88 ? 3.477 4.980 -1.997 1.00 94.94 88 LEU A N 1
ATOM 687 C CA . LEU A 1 88 ? 2.739 6.246 -1.898 1.00 94.94 88 LEU A CA 1
ATOM 688 C C . LEU A 1 88 ? 1.408 6.096 -1.153 1.00 94.94 88 LEU A C 1
ATOM 690 O O . LEU A 1 88 ? 1.002 6.992 -0.418 1.00 94.94 88 LEU A O 1
ATOM 694 N N . VAL A 1 89 ? 0.750 4.942 -1.286 1.00 95.75 89 VAL A N 1
ATOM 695 C CA . VAL A 1 89 ? -0.532 4.670 -0.618 1.00 95.75 89 VAL A CA 1
ATOM 696 C C . VAL A 1 89 ? -0.364 4.600 0.908 1.00 95.75 89 VAL A C 1
ATOM 698 O O . VAL A 1 89 ? -1.309 4.867 1.651 1.00 95.75 89 VAL A O 1
ATOM 701 N N . ASN A 1 90 ? 0.847 4.321 1.407 1.00 95.75 90 ASN A N 1
ATOM 702 C CA . ASN A 1 90 ? 1.127 4.289 2.843 1.00 95.75 90 ASN A CA 1
ATOM 703 C C . ASN A 1 90 ? 1.016 5.672 3.510 1.00 95.75 90 ASN A C 1
ATOM 705 O O . ASN A 1 90 ? 0.795 5.747 4.718 1.00 95.75 90 ASN A O 1
ATOM 709 N N . VAL A 1 91 ? 1.068 6.772 2.744 1.00 96.06 91 VAL A N 1
ATOM 710 C CA . VAL A 1 91 ? 0.778 8.125 3.261 1.00 96.06 91 VAL A CA 1
ATOM 711 C C . VAL A 1 91 ? -0.628 8.201 3.867 1.00 96.06 91 VAL A C 1
ATOM 713 O O . VAL A 1 91 ? -0.854 8.960 4.810 1.00 96.06 91 VAL A O 1
ATOM 716 N N . GLY A 1 92 ? -1.554 7.351 3.408 1.00 96.06 92 GLY A N 1
ATOM 717 C CA . GLY A 1 92 ? -2.895 7.228 3.976 1.00 96.06 92 GLY A CA 1
ATOM 718 C C . GLY A 1 92 ? -2.911 6.887 5.471 1.00 96.06 92 GLY A C 1
ATOM 719 O O . GLY A 1 92 ? -3.788 7.376 6.179 1.00 96.06 92 GLY A O 1
ATOM 720 N N . TYR A 1 93 ? -1.925 6.137 5.988 1.00 96.06 93 TYR A N 1
ATOM 721 C CA . TYR A 1 93 ? -1.824 5.858 7.429 1.00 96.06 93 TYR A CA 1
ATOM 722 C C . TYR A 1 93 ? -1.534 7.138 8.225 1.00 96.06 93 TYR A C 1
ATOM 724 O O . TYR A 1 93 ? -2.201 7.414 9.219 1.00 96.06 93 TYR A O 1
ATOM 732 N N . LEU A 1 94 ? -0.606 7.975 7.747 1.00 96.00 94 LEU A N 1
ATOM 733 C CA . LEU A 1 94 ? -0.318 9.276 8.364 1.00 96.00 94 LEU A CA 1
ATOM 734 C C . LEU A 1 94 ? -1.514 10.229 8.250 1.00 96.00 94 LEU A C 1
ATOM 736 O O . LEU A 1 94 ? -1.837 10.922 9.214 1.00 96.00 94 LEU A O 1
ATOM 740 N N . GLY A 1 95 ? -2.202 10.224 7.104 1.00 95.62 95 GLY A N 1
ATOM 741 C CA . GLY A 1 95 ? -3.432 10.992 6.902 1.00 95.62 95 GLY A CA 1
ATOM 742 C C . GLY A 1 95 ? -4.542 10.591 7.877 1.00 95.62 95 GLY A C 1
ATOM 743 O O . GLY A 1 95 ? -5.212 11.455 8.439 1.00 95.62 95 GLY A O 1
ATOM 744 N N . TYR A 1 96 ? -4.692 9.294 8.154 1.00 95.69 96 TYR A N 1
ATOM 745 C CA . TYR A 1 96 ? -5.627 8.800 9.163 1.00 95.69 96 TYR A CA 1
ATOM 746 C C . TYR A 1 96 ? -5.239 9.223 10.591 1.00 95.69 96 TYR A C 1
ATOM 748 O O . TYR A 1 96 ? -6.105 9.607 11.382 1.00 95.69 96 TYR A O 1
ATOM 756 N N . GLY A 1 97 ? -3.943 9.213 10.921 1.00 93.50 97 GLY A N 1
ATOM 757 C CA . GLY A 1 97 ? -3.435 9.739 12.194 1.00 93.50 97 GLY A CA 1
ATOM 758 C C . GLY A 1 97 ? -3.726 11.235 12.377 1.00 93.50 97 GLY A C 1
ATOM 759 O O . GLY A 1 97 ? -4.201 11.650 13.442 1.00 93.50 97 GLY A O 1
ATOM 760 N N . LEU A 1 98 ? -3.532 12.034 11.320 1.00 94.88 98 LEU A N 1
ATOM 761 C CA . LEU A 1 98 ? -3.898 13.454 11.292 1.00 94.88 98 LEU A CA 1
ATOM 762 C C . LEU A 1 98 ? -5.405 13.632 11.496 1.00 94.88 98 LEU A C 1
ATOM 764 O O . LEU A 1 98 ? -5.813 14.417 12.348 1.00 94.88 98 LEU A O 1
ATOM 768 N N . TRP A 1 99 ? -6.226 12.870 10.769 1.00 94.06 99 TRP A N 1
ATOM 769 C CA . TRP A 1 99 ? -7.684 12.885 10.906 1.00 94.06 99 TRP A CA 1
ATOM 770 C C . TRP A 1 99 ? -8.124 12.633 12.352 1.00 94.06 99 TRP A C 1
ATOM 772 O O . TRP A 1 99 ? -8.847 13.445 12.931 1.00 94.06 99 TRP A O 1
ATOM 782 N N . CYS A 1 100 ? -7.625 11.565 12.981 1.00 92.38 100 CYS A N 1
ATOM 783 C CA . CYS A 1 100 ? -7.947 11.255 14.374 1.00 92.38 100 CYS A CA 1
ATOM 784 C C . CYS A 1 100 ? -7.508 12.369 15.341 1.00 92.38 100 CYS A C 1
ATOM 786 O O . CYS A 1 100 ? -8.230 12.671 16.293 1.00 92.38 100 CYS A O 1
ATOM 788 N N . SER A 1 101 ? -6.354 12.994 15.089 1.00 91.88 101 SER A N 1
ATOM 789 C CA . SER A 1 101 ? -5.815 14.091 15.907 1.00 91.88 101 SER A CA 1
ATOM 790 C C . SER A 1 101 ? -6.620 15.391 15.761 1.00 91.88 101 SER A C 1
ATOM 792 O O . SER A 1 101 ? -6.846 16.103 16.737 1.00 91.88 101 SER A O 1
ATOM 794 N N . LEU A 1 102 ? -7.099 15.702 14.555 1.00 92.69 102 LEU A N 1
ATOM 795 C CA . LEU A 1 102 ? -7.958 16.865 14.318 1.00 92.69 102 LEU A CA 1
ATOM 796 C C . LEU A 1 102 ? -9.330 16.682 14.967 1.00 92.69 102 LEU A C 1
ATOM 798 O O . LEU A 1 102 ? -9.847 17.609 15.589 1.00 92.69 102 LEU A O 1
ATOM 802 N N . VAL A 1 103 ? -9.893 15.474 14.886 1.00 91.88 103 VAL A N 1
ATOM 803 C CA . VAL A 1 103 ? -11.188 15.171 15.504 1.00 91.88 103 VAL A CA 1
ATOM 804 C C . VAL A 1 103 ? -11.109 15.181 17.034 1.00 91.88 103 VAL A C 1
ATOM 806 O O . VAL A 1 103 ? -12.042 15.629 17.702 1.00 91.88 103 VAL A O 1
ATOM 809 N N . SER A 1 104 ? -10.007 14.717 17.629 1.00 89.38 104 SER A N 1
ATOM 810 C CA . SER A 1 104 ? -9.825 14.846 19.079 1.00 89.38 104 SER A CA 1
ATOM 811 C C . SER A 1 104 ? -9.702 16.316 19.498 1.00 89.38 104 SER A C 1
ATOM 813 O O . SER A 1 104 ? -10.335 16.722 20.472 1.00 89.38 104 SER A O 1
ATOM 815 N N . SER A 1 105 ? -8.993 17.141 18.718 1.00 89.06 105 SER A N 1
ATOM 816 C CA . SER A 1 105 ? -8.916 18.590 18.937 1.00 89.06 105 SER A CA 1
ATOM 817 C C . SER A 1 105 ? -10.284 19.280 18.820 1.00 89.06 105 SER A C 1
ATOM 819 O O . SER A 1 105 ? -10.628 20.111 19.663 1.00 89.06 105 SER A O 1
ATOM 821 N N . SER A 1 106 ? -11.111 18.905 17.836 1.00 89.38 106 SER A N 1
ATOM 822 C CA . SER A 1 106 ? -12.459 19.468 17.677 1.00 89.38 106 SER A CA 1
ATOM 823 C C . SER A 1 106 ? -13.415 19.044 18.794 1.00 89.38 106 SER A C 1
ATOM 825 O O . SER A 1 106 ? -14.251 19.841 19.216 1.00 89.38 106 SER A O 1
ATOM 827 N N . ARG A 1 107 ? -13.286 17.818 19.320 1.00 88.69 107 ARG A N 1
ATOM 828 C CA . ARG A 1 107 ? -14.055 17.366 20.493 1.00 88.69 107 ARG A CA 1
ATOM 829 C C . ARG A 1 107 ? -13.701 18.166 21.742 1.00 88.69 107 ARG A C 1
ATOM 831 O O . ARG A 1 107 ? -14.606 18.649 22.411 1.00 88.69 107 ARG A O 1
ATOM 838 N N . LEU A 1 108 ? -12.409 18.390 21.995 1.00 87.06 108 LEU A N 1
ATOM 839 C CA . LEU A 1 108 ? -11.950 19.231 23.106 1.00 87.06 108 LEU A CA 1
ATOM 840 C C . LEU A 1 108 ? -12.471 20.670 22.994 1.00 87.06 108 LEU A C 1
ATOM 842 O O . LEU A 1 108 ? -12.849 21.268 23.998 1.00 87.06 108 LEU A O 1
ATOM 846 N N . TRP A 1 109 ? -12.512 21.228 21.780 1.00 87.19 109 TRP A N 1
ATOM 847 C CA . TRP A 1 109 ? -13.132 22.532 21.539 1.00 87.19 109 TRP A CA 1
ATOM 848 C C . TRP A 1 109 ? -14.635 22.511 21.856 1.00 87.19 109 TRP A C 1
ATOM 850 O O . TRP A 1 109 ? -15.113 23.373 22.589 1.00 87.19 109 TRP A O 1
ATOM 860 N N . SER A 1 110 ? -15.365 21.494 21.383 1.00 87.50 110 SER A N 1
ATOM 861 C CA . SER A 1 110 ? -16.802 21.344 21.647 1.00 87.50 110 SER A CA 1
ATOM 862 C C . SER A 1 110 ? -17.118 21.208 23.140 1.00 87.50 110 SER A C 1
ATOM 864 O O . SER A 1 110 ? -18.078 21.808 23.616 1.00 87.50 110 SER A O 1
ATOM 866 N N . GLU A 1 111 ? -16.320 20.447 23.891 1.00 86.19 111 GLU A N 1
ATOM 867 C CA . GLU A 1 111 ? -16.483 20.291 25.343 1.00 86.19 111 GLU A CA 1
ATOM 868 C C . GLU A 1 111 ? -16.244 21.613 26.082 1.00 86.19 111 GLU A C 1
ATOM 870 O O . GLU A 1 111 ? -17.018 21.983 26.963 1.00 86.19 111 GLU A O 1
ATOM 875 N N . ARG A 1 112 ? -15.218 22.377 25.685 1.00 82.94 112 ARG A N 1
ATOM 876 C CA . ARG A 1 112 ? -14.937 23.706 26.255 1.00 82.94 112 ARG A CA 1
ATOM 877 C C . ARG A 1 112 ? -16.020 24.728 25.933 1.00 82.94 112 ARG A C 1
ATOM 879 O O . ARG A 1 112 ? -16.299 25.584 26.763 1.00 82.94 112 ARG A O 1
ATOM 886 N N . MET A 1 113 ? -16.640 24.626 24.760 1.00 78.38 113 MET A N 1
ATOM 887 C CA . MET A 1 113 ? -17.783 25.461 24.393 1.00 78.38 113 MET A CA 1
ATOM 888 C C . MET A 1 113 ? -19.040 25.134 25.215 1.00 78.38 113 MET A C 1
ATOM 890 O O . MET A 1 113 ? -19.827 26.042 25.481 1.00 78.38 113 MET A O 1
ATOM 894 N N . GLY A 1 114 ? -19.213 23.872 25.633 1.00 75.19 114 GLY A N 1
ATOM 895 C CA . GLY A 1 114 ? -20.341 23.408 26.452 1.00 75.19 114 GLY A CA 1
ATOM 896 C C . GLY A 1 114 ? -20.189 23.630 27.964 1.00 75.19 114 GLY A C 1
ATOM 897 O O . GLY A 1 114 ? -21.176 23.557 28.693 1.00 75.19 114 GLY A O 1
ATOM 898 N N . LEU A 1 115 ? -18.979 23.918 28.457 1.00 70.94 115 LEU A N 1
ATOM 899 C CA . LEU A 1 115 ? -18.710 24.178 29.874 1.00 70.94 115 LEU A CA 1
ATOM 900 C C . LEU A 1 115 ? -18.832 25.685 30.200 1.00 70.94 115 LEU A C 1
ATOM 902 O O . LEU A 1 115 ? -17.871 26.428 30.024 1.00 70.94 115 LEU A O 1
ATOM 906 N N . LYS A 1 116 ? -19.982 26.070 30.785 1.00 56.75 116 LYS A N 1
ATOM 907 C CA . LYS A 1 116 ? -20.342 27.325 31.509 1.00 56.75 116 LYS A CA 1
ATOM 908 C C . LYS A 1 116 ? -21.229 28.358 30.788 1.00 56.75 116 LYS A C 1
ATOM 910 O O . LYS A 1 116 ? -20.952 28.811 29.688 1.00 56.75 116 LYS A O 1
ATOM 915 N N . GLU A 1 117 ? -22.251 28.779 31.536 1.00 58.94 117 GLU A N 1
ATOM 916 C CA . GLU A 1 117 ? -23.419 29.625 31.229 1.00 58.94 117 GLU A CA 1
ATOM 917 C C . GLU A 1 117 ? -23.170 31.136 30.997 1.00 58.94 117 GLU A C 1
ATOM 919 O O . GLU A 1 117 ? -24.078 31.938 31.196 1.00 58.94 117 GLU A O 1
ATOM 924 N N . VAL A 1 118 ? -21.984 31.593 30.580 1.00 59.25 118 VAL A N 1
ATOM 925 C CA . VAL A 1 118 ? -21.772 33.042 30.344 1.00 59.25 118 VAL A CA 1
ATOM 926 C C . VAL A 1 118 ? -20.977 33.279 29.060 1.00 59.25 118 VAL A C 1
ATOM 928 O O . VAL A 1 118 ? -19.754 33.424 29.076 1.00 59.25 118 VAL A O 1
ATOM 931 N N . HIS A 1 119 ? -21.670 33.317 27.918 1.00 64.75 119 HIS A N 1
ATOM 932 C CA . HIS A 1 119 ? -21.046 33.501 26.602 1.00 64.75 119 HIS A CA 1
ATOM 933 C C . HIS A 1 119 ? -21.111 34.956 26.133 1.00 64.75 119 HIS A C 1
ATOM 935 O O . HIS A 1 119 ? -22.085 35.397 25.531 1.00 64.75 119 HIS A O 1
ATOM 941 N N . GLY A 1 120 ? -20.015 35.689 26.321 1.00 76.06 120 GLY A N 1
ATOM 942 C CA . GLY A 1 120 ? -19.706 36.835 25.464 1.00 76.06 120 GLY A CA 1
ATOM 943 C C . GLY A 1 120 ? -19.080 36.371 24.141 1.00 76.06 120 GLY A C 1
ATOM 944 O O . GLY A 1 120 ? -18.329 35.394 24.120 1.00 76.06 120 GLY A O 1
ATOM 945 N N . PHE A 1 121 ? -19.313 37.103 2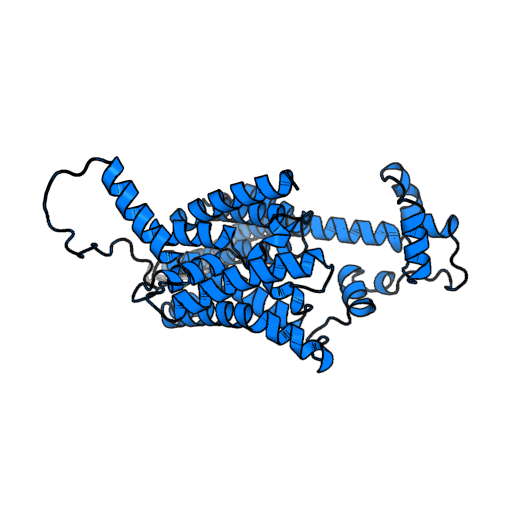3.045 1.00 82.56 121 PHE A N 1
ATOM 946 C CA . PHE A 1 121 ? -18.695 36.871 21.723 1.00 82.56 121 PHE A CA 1
ATOM 947 C C . PHE A 1 121 ? -17.158 36.705 21.787 1.00 82.56 121 PHE A C 1
ATOM 949 O O . PHE A 1 121 ? -16.571 35.911 21.052 1.00 82.56 121 PHE A O 1
ATOM 956 N N . ALA A 1 122 ? -16.506 37.374 22.744 1.00 84.00 122 ALA A N 1
ATOM 957 C CA . ALA A 1 122 ? -15.071 37.258 22.999 1.00 84.00 122 ALA A CA 1
ATOM 958 C C . ALA A 1 122 ? -14.613 35.841 23.413 1.00 84.00 122 ALA A C 1
ATOM 960 O O . ALA A 1 122 ? -13.514 35.426 23.042 1.00 84.00 122 ALA A O 1
ATOM 961 N N . HIS A 1 123 ? -15.435 35.078 24.147 1.00 84.12 123 HIS A N 1
ATOM 962 C CA . HIS A 1 123 ? -15.109 33.698 24.531 1.00 84.12 123 HIS A CA 1
ATOM 963 C C . HIS A 1 123 ? -15.113 32.767 23.310 1.00 84.12 123 HIS A C 1
ATOM 965 O O . HIS A 1 123 ? -14.169 32.001 23.114 1.00 84.12 123 HIS A O 1
ATOM 971 N N . LEU A 1 124 ? -16.125 32.900 22.443 1.00 85.31 124 LEU A N 1
ATOM 972 C CA . LEU A 1 124 ? -16.229 32.149 21.188 1.00 85.31 124 LEU A CA 1
ATOM 973 C C . LEU A 1 124 ? -15.014 32.398 20.285 1.00 85.31 124 LEU A C 1
ATOM 975 O O . LEU A 1 124 ? -14.408 31.442 19.796 1.00 85.31 124 LEU A O 1
ATOM 979 N N . LEU A 1 125 ? -14.635 33.667 20.089 1.00 87.94 125 LEU A N 1
ATOM 980 C CA . LEU A 1 125 ? -13.465 34.021 19.280 1.00 87.94 125 LEU A CA 1
ATOM 981 C C . LEU A 1 125 ? -12.175 33.433 19.861 1.00 87.94 125 LEU A C 1
ATOM 983 O O . LEU A 1 125 ? -11.365 32.874 19.121 1.00 87.94 125 LEU A O 1
ATOM 987 N N . ARG A 1 126 ? -11.994 33.508 21.186 1.00 88.56 126 ARG A N 1
ATOM 988 C CA . ARG A 1 126 ? -10.798 32.992 21.863 1.00 88.56 126 ARG A CA 1
ATOM 989 C C . ARG A 1 126 ? -10.654 31.479 21.715 1.00 88.56 126 ARG A C 1
ATOM 991 O O . ARG A 1 126 ? -9.571 31.013 21.361 1.00 88.56 126 ARG A O 1
ATOM 998 N N . GLU A 1 127 ? -11.711 30.713 21.977 1.00 86.69 127 GLU A N 1
ATOM 999 C CA . GLU A 1 127 ? -11.658 29.250 21.858 1.00 86.69 127 GLU A CA 1
ATOM 1000 C C . GLU A 1 127 ? -11.544 28.800 20.396 1.00 86.69 127 GLU A C 1
ATOM 1002 O O . GLU A 1 127 ? -10.795 27.869 20.102 1.00 86.69 127 GLU A O 1
ATOM 1007 N N . SER A 1 128 ? -12.185 29.506 19.460 1.00 88.00 128 SER A N 1
ATOM 1008 C CA . SER A 1 128 ? -12.030 29.239 18.022 1.00 88.00 128 SER A CA 1
ATOM 1009 C C . SER A 1 128 ? -10.601 29.505 17.540 1.00 88.00 128 SER A C 1
ATOM 1011 O O . SER A 1 128 ? -10.034 28.690 16.815 1.00 88.00 128 SER A O 1
ATOM 1013 N N . PHE A 1 129 ? -9.973 30.599 17.983 1.00 92.38 129 PHE A N 1
ATOM 1014 C CA . PHE A 1 129 ? -8.572 30.890 17.663 1.00 92.38 129 PHE A CA 1
ATOM 1015 C C . PHE A 1 129 ? -7.617 29.838 18.249 1.00 92.38 129 PHE A C 1
ATOM 1017 O O . PHE A 1 129 ? -6.693 29.388 17.573 1.00 92.38 129 PHE A O 1
ATOM 1024 N N . ARG A 1 130 ? -7.859 29.389 19.489 1.00 89.19 130 ARG A N 1
ATOM 1025 C CA . ARG A 1 130 ? -7.094 28.297 20.120 1.00 89.19 130 ARG A CA 1
ATOM 1026 C C . ARG A 1 130 ? -7.219 26.986 19.351 1.00 89.19 130 ARG A C 1
ATOM 1028 O O . ARG A 1 130 ? -6.218 26.285 19.196 1.00 89.19 130 ARG A O 1
ATOM 1035 N N . TRP A 1 131 ? -8.419 26.667 18.869 1.00 91.62 131 TRP A N 1
ATOM 1036 C CA . TRP A 1 131 ? -8.639 25.499 18.024 1.00 91.62 131 TRP A CA 1
ATOM 1037 C C . TRP A 1 131 ? -7.871 25.618 16.707 1.00 91.62 131 TRP A C 1
ATOM 1039 O O . TRP A 1 131 ? -7.104 24.716 16.396 1.00 91.62 131 TRP A O 1
ATOM 1049 N N . TRP A 1 132 ? -7.970 26.745 15.994 1.00 91.50 132 TRP A N 1
ATOM 1050 C CA . TRP A 1 132 ? -7.214 26.973 14.754 1.00 91.50 132 TRP A CA 1
ATOM 1051 C C . TRP A 1 132 ? -5.699 26.878 14.953 1.00 91.50 132 TRP A C 1
ATOM 1053 O O . TRP A 1 132 ? -5.015 26.232 14.163 1.00 91.50 132 TRP A O 1
ATOM 1063 N N . SER A 1 133 ? -5.176 27.462 16.032 1.00 92.00 133 SER A N 1
ATOM 1064 C CA . SER A 1 133 ? -3.759 27.358 16.397 1.00 92.00 133 SER A CA 1
ATOM 1065 C C . SER A 1 133 ? -3.341 25.904 16.660 1.00 92.00 133 SER A C 1
ATOM 1067 O O . SER A 1 133 ? -2.311 25.452 16.159 1.00 92.00 133 SER A O 1
ATOM 1069 N N . SER A 1 134 ? -4.175 25.137 17.369 1.00 90.50 134 SER A N 1
ATOM 1070 C CA . SER A 1 134 ? -3.936 23.711 17.642 1.00 90.50 134 SER A CA 1
ATOM 1071 C C . SER A 1 134 ? -4.059 22.845 16.383 1.00 90.50 134 SER A C 1
ATOM 1073 O O . SER A 1 134 ? -3.282 21.918 16.178 1.00 90.50 134 SER A O 1
ATOM 1075 N N . ALA A 1 135 ? -5.019 23.148 15.511 1.00 92.44 135 ALA A N 1
ATOM 1076 C CA . ALA A 1 135 ? -5.200 22.464 14.239 1.00 92.44 135 ALA A CA 1
ATOM 1077 C C . ALA A 1 135 ? -4.002 22.713 13.314 1.00 92.44 135 ALA A C 1
ATOM 1079 O O . ALA A 1 135 ? -3.494 21.774 12.708 1.00 92.44 135 ALA A O 1
ATOM 1080 N N . LEU A 1 136 ? -3.504 23.952 13.250 1.00 92.44 136 LEU A N 1
ATOM 1081 C CA . LEU A 1 136 ? -2.338 24.307 12.445 1.00 92.44 136 LEU A CA 1
ATOM 1082 C C . LEU A 1 136 ? -1.049 23.671 12.989 1.00 92.44 136 LEU A C 1
ATOM 1084 O O . LEU A 1 136 ? -0.251 23.151 12.207 1.00 92.44 136 LEU A O 1
ATOM 1088 N N . SER A 1 137 ? -0.864 23.654 14.314 1.00 92.62 137 SER A N 1
ATOM 1089 C CA . SER A 1 137 ? 0.303 23.024 14.947 1.00 92.62 137 SER A CA 1
ATOM 1090 C C . SER A 1 137 ? 0.331 21.503 14.774 1.00 92.62 137 SER A C 1
ATOM 1092 O O . SER A 1 137 ? 1.412 20.920 14.748 1.00 92.62 137 SER A O 1
ATOM 1094 N N . LEU A 1 138 ? -0.831 20.866 14.585 1.00 93.00 138 LEU A N 1
ATOM 1095 C CA . LEU A 1 138 ? -0.938 19.470 14.160 1.00 93.00 138 LEU A CA 1
ATOM 1096 C C . LEU A 1 138 ? -0.735 19.316 12.648 1.00 93.00 138 LEU A C 1
ATOM 1098 O O . LEU A 1 138 ? -0.029 18.414 12.213 1.00 93.00 138 LEU A O 1
ATOM 1102 N N . LEU A 1 139 ? -1.315 20.187 11.826 1.00 94.62 139 LEU A N 1
ATOM 1103 C CA . LEU A 1 139 ? -1.280 20.051 10.371 1.00 94.62 139 LEU A CA 1
ATOM 1104 C C . LEU A 1 139 ? 0.146 20.134 9.808 1.00 94.62 139 LEU A C 1
ATOM 1106 O O . LEU A 1 139 ? 0.541 19.274 9.025 1.00 94.62 139 LEU A O 1
ATOM 1110 N N . ILE A 1 140 ? 0.929 21.133 10.224 1.00 94.00 140 ILE A N 1
ATOM 1111 C CA . ILE A 1 140 ? 2.285 21.384 9.705 1.00 94.00 140 ILE A CA 1
ATOM 1112 C C . ILE A 1 140 ? 3.210 20.153 9.812 1.00 94.00 140 ILE A C 1
ATOM 1114 O O . ILE A 1 140 ? 3.759 19.745 8.785 1.00 94.00 140 ILE A O 1
ATOM 1118 N N . PRO A 1 141 ? 3.396 19.514 10.987 1.00 94.69 141 PRO A N 1
ATOM 1119 C CA . PRO A 1 141 ? 4.272 18.352 11.093 1.00 94.69 141 PRO A CA 1
ATOM 1120 C C . PRO A 1 141 ? 3.759 17.156 10.284 1.00 94.69 141 PRO A C 1
ATOM 1122 O O . PRO A 1 141 ? 4.564 16.470 9.662 1.00 94.69 141 PRO A O 1
ATOM 1125 N N . TYR A 1 142 ? 2.446 16.915 10.217 1.00 95.44 142 TYR A N 1
ATOM 1126 C CA . TYR A 1 142 ? 1.910 15.831 9.384 1.00 95.44 142 TYR A CA 1
ATOM 1127 C C . TYR A 1 142 ? 2.087 16.099 7.883 1.00 95.44 142 TYR A C 1
ATOM 1129 O O . TYR A 1 142 ? 2.400 15.166 7.146 1.00 95.44 142 TYR A O 1
ATOM 1137 N N . LEU A 1 143 ? 1.957 17.352 7.428 1.00 95.31 143 LEU A N 1
ATOM 1138 C CA . LEU A 1 143 ? 2.269 17.735 6.046 1.00 95.31 143 LEU A CA 1
ATOM 1139 C C . LEU A 1 143 ? 3.751 17.520 5.729 1.00 95.31 143 LEU A C 1
ATOM 1141 O O . LEU A 1 143 ? 4.074 16.965 4.681 1.00 95.31 143 LEU A O 1
ATOM 1145 N N . PHE A 1 144 ? 4.646 17.889 6.648 1.00 96.56 144 PHE A N 1
ATOM 1146 C CA . PHE A 1 144 ? 6.078 17.632 6.503 1.00 96.56 144 PHE A CA 1
ATOM 1147 C C . PHE A 1 144 ? 6.386 16.128 6.414 1.00 96.56 144 PHE A C 1
ATOM 1149 O O . PHE A 1 144 ? 7.108 15.693 5.517 1.00 96.56 144 PHE A O 1
ATOM 1156 N N . LEU A 1 145 ? 5.797 15.313 7.295 1.00 96.88 145 LEU A N 1
ATOM 1157 C CA . LEU A 1 145 ? 5.953 13.855 7.263 1.00 96.88 145 LEU A CA 1
ATOM 1158 C C . LEU A 1 145 ? 5.374 13.242 5.9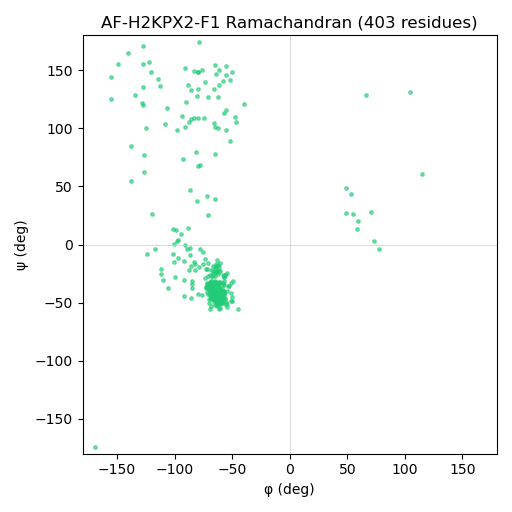78 1.00 96.88 145 LEU A C 1
ATOM 1160 O O . LEU A 1 145 ? 5.973 12.332 5.406 1.00 96.88 145 LEU A O 1
ATOM 1164 N N . GLY A 1 146 ? 4.236 13.753 5.501 1.00 96.25 146 GLY A N 1
ATOM 1165 C CA . GLY A 1 146 ? 3.637 13.359 4.228 1.00 96.25 146 GLY A CA 1
ATOM 1166 C C . GLY A 1 146 ? 4.545 13.685 3.042 1.00 96.25 146 GLY A C 1
ATOM 1167 O O . GLY A 1 146 ? 4.800 12.815 2.210 1.00 96.25 146 GLY A O 1
ATOM 1168 N N . LEU A 1 147 ? 5.109 14.897 3.003 1.00 96.25 147 LEU A N 1
ATOM 1169 C CA . LEU A 1 147 ? 6.072 15.303 1.979 1.00 96.25 147 LEU A CA 1
ATOM 1170 C C . LEU A 1 147 ? 7.310 14.401 1.988 1.00 96.25 147 LEU A C 1
ATOM 1172 O O . LEU A 1 147 ? 7.733 13.949 0.927 1.00 96.25 147 LEU A O 1
ATOM 1176 N N . LEU A 1 148 ? 7.842 14.071 3.169 1.00 96.62 148 LEU A N 1
ATOM 1177 C CA . LEU A 1 148 ? 8.973 13.151 3.305 1.00 96.62 148 LEU A CA 1
ATOM 1178 C C . LEU A 1 148 ? 8.672 11.778 2.679 1.00 96.62 148 LEU A C 1
ATOM 1180 O O . LEU A 1 148 ? 9.530 11.213 2.005 1.00 96.62 148 LEU A O 1
ATOM 1184 N N . CYS A 1 149 ? 7.453 11.258 2.847 1.00 96.31 149 CYS A N 1
ATOM 1185 C CA . CYS A 1 149 ? 7.043 9.973 2.271 1.00 96.31 149 CYS A CA 1
ATOM 1186 C C . CYS A 1 149 ? 6.932 9.997 0.737 1.00 96.31 149 CYS A C 1
ATOM 1188 O O . CYS A 1 149 ? 7.183 8.979 0.086 1.00 96.31 149 CYS A O 1
ATOM 1190 N N . VAL A 1 150 ? 6.534 11.137 0.162 1.00 95.69 150 VAL A N 1
ATOM 1191 C CA . VAL A 1 150 ? 6.346 11.322 -1.291 1.00 95.69 150 VAL A CA 1
ATOM 1192 C C . VAL A 1 150 ? 7.648 11.747 -1.984 1.00 95.69 150 VAL A C 1
ATOM 1194 O O . VAL A 1 150 ? 7.820 11.507 -3.179 1.00 95.69 150 VAL A O 1
ATOM 1197 N N . LEU A 1 151 ? 8.599 12.317 -1.240 1.00 95.56 151 LEU A N 1
ATOM 1198 C CA . LEU A 1 151 ? 9.851 12.864 -1.759 1.00 95.56 151 LEU A CA 1
ATOM 1199 C C . LEU A 1 151 ? 10.625 11.900 -2.681 1.00 95.56 151 LEU A C 1
ATOM 1201 O O . LEU A 1 151 ? 11.017 12.343 -3.760 1.00 95.56 151 LEU A O 1
ATOM 1205 N N . PRO A 1 152 ? 10.809 10.599 -2.368 1.00 96.00 152 PRO A N 1
ATOM 1206 C CA . PRO A 1 152 ? 11.537 9.695 -3.262 1.00 96.00 152 PRO A CA 1
ATOM 1207 C C . PRO A 1 152 ? 10.880 9.532 -4.636 1.00 96.00 152 PRO A C 1
ATOM 1209 O O . PRO A 1 152 ? 11.575 9.420 -5.644 1.00 96.00 152 PRO A O 1
ATOM 1212 N N . PHE A 1 153 ? 9.546 9.577 -4.698 1.00 93.56 153 PHE A N 1
ATOM 1213 C CA . PHE A 1 153 ? 8.825 9.558 -5.968 1.00 93.56 153 PHE A CA 1
ATOM 1214 C C . PHE A 1 153 ? 9.055 10.851 -6.758 1.00 93.56 153 PHE A C 1
ATOM 1216 O O . PHE A 1 153 ? 9.299 10.788 -7.959 1.00 93.56 153 PHE A O 1
ATOM 1223 N N . ILE A 1 154 ? 9.042 12.012 -6.092 1.00 93.06 154 ILE A N 1
ATOM 1224 C CA . ILE A 1 154 ? 9.325 13.309 -6.733 1.00 93.06 154 ILE A CA 1
ATOM 1225 C C . ILE A 1 154 ? 10.752 13.331 -7.290 1.00 93.06 154 ILE A C 1
ATOM 1227 O O . ILE A 1 154 ? 10.943 13.704 -8.445 1.00 93.06 154 ILE A O 1
ATOM 1231 N N . ILE A 1 155 ? 11.736 12.877 -6.506 1.00 92.31 155 ILE A N 1
ATOM 1232 C CA . ILE A 1 155 ? 13.138 12.779 -6.936 1.00 92.31 155 ILE A CA 1
ATOM 1233 C C . ILE A 1 155 ? 13.254 11.879 -8.171 1.00 92.31 155 ILE A C 1
ATOM 1235 O O . ILE A 1 155 ? 13.910 12.259 -9.137 1.00 92.31 155 ILE A O 1
ATOM 1239 N N . TYR A 1 156 ? 12.583 10.723 -8.178 1.00 90.75 156 TYR A N 1
ATOM 1240 C CA . TYR A 1 156 ? 12.573 9.825 -9.333 1.00 90.75 156 TYR A CA 1
ATOM 1241 C C . TYR A 1 156 ? 11.962 10.476 -10.584 1.00 90.75 156 TYR A C 1
ATOM 1243 O O . TYR A 1 156 ? 12.532 10.365 -11.669 1.00 90.75 156 TYR A O 1
ATOM 1251 N N . GLN A 1 157 ? 10.834 11.185 -10.452 1.00 90.94 157 GLN A N 1
ATOM 1252 C CA . GLN A 1 157 ? 10.211 11.875 -11.589 1.00 90.94 157 GLN A CA 1
ATOM 1253 C C . GLN A 1 157 ? 11.087 13.017 -12.117 1.00 90.94 157 GLN A C 1
ATOM 1255 O O . GLN A 1 157 ? 11.255 13.140 -13.329 1.00 90.94 157 GLN A O 1
ATOM 1260 N N . ALA A 1 158 ? 11.694 13.809 -11.228 1.00 88.75 158 ALA A N 1
ATOM 1261 C CA . ALA A 1 158 ? 12.628 14.867 -11.609 1.00 88.75 158 ALA A CA 1
ATOM 1262 C C . ALA A 1 158 ? 13.858 14.292 -12.328 1.00 88.75 158 ALA A C 1
ATOM 1264 O O . ALA A 1 158 ? 14.251 14.785 -13.383 1.00 88.75 158 ALA A O 1
ATOM 1265 N N . TYR A 1 159 ? 14.418 13.198 -11.807 1.00 87.06 159 TYR A N 1
ATOM 1266 C CA . TYR A 1 159 ? 15.515 12.477 -12.444 1.00 87.06 159 TYR A CA 1
ATOM 1267 C C . TYR A 1 159 ? 15.138 11.984 -13.852 1.00 87.06 159 TYR A C 1
ATOM 1269 O O . TYR A 1 159 ? 15.873 12.233 -14.808 1.00 87.06 159 TYR A O 1
ATOM 1277 N N . GLY A 1 160 ? 13.964 11.362 -14.012 1.00 87.31 160 GLY A N 1
ATOM 1278 C CA . GLY A 1 160 ? 13.457 10.938 -15.320 1.00 87.31 160 GLY A CA 1
ATOM 1279 C C . GLY A 1 160 ? 13.279 12.105 -16.295 1.00 87.31 160 GLY A C 1
ATOM 1280 O O . GLY A 1 160 ? 13.670 12.003 -17.458 1.00 87.31 160 GLY A O 1
ATOM 1281 N N . TYR A 1 161 ? 12.752 13.238 -15.824 1.00 87.62 161 TYR A N 1
ATOM 1282 C CA . TYR A 1 161 ? 12.616 14.452 -16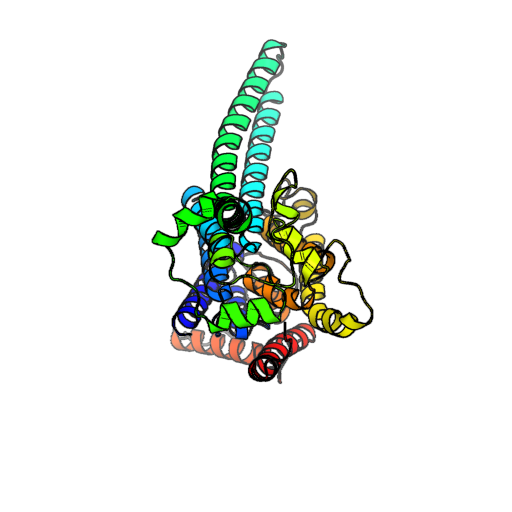.630 1.00 87.62 161 TYR A CA 1
ATOM 1283 C C . TYR A 1 161 ? 13.973 14.977 -17.108 1.00 87.62 161 TYR A C 1
ATOM 1285 O O . TYR A 1 161 ? 14.150 15.242 -18.296 1.00 87.62 161 TYR A O 1
ATOM 1293 N N . HIS A 1 162 ? 14.967 15.065 -16.223 1.00 85.75 162 HIS A N 1
ATOM 1294 C CA . HIS A 1 162 ? 16.309 15.490 -16.622 1.00 85.75 162 HIS A CA 1
ATOM 1295 C C . HIS A 1 162 ? 16.953 14.529 -17.627 1.00 85.75 162 HIS A C 1
ATOM 1297 O O . HIS A 1 162 ? 17.622 14.991 -18.546 1.00 85.75 162 HIS A O 1
ATOM 1303 N N . LEU A 1 163 ? 16.712 13.221 -17.503 1.00 83.50 163 LEU A N 1
ATOM 1304 C CA . LEU A 1 163 ? 17.295 12.199 -18.373 1.00 83.50 163 LEU A CA 1
ATOM 1305 C C . LEU A 1 163 ? 16.723 12.201 -19.806 1.00 83.50 163 LEU A C 1
ATOM 1307 O O . LEU A 1 163 ? 17.456 11.930 -20.761 1.00 83.50 163 LEU A O 1
ATOM 1311 N N . PHE A 1 164 ? 15.426 12.489 -19.966 1.00 83.81 164 PHE A N 1
ATOM 1312 C CA . PHE A 1 164 ? 14.720 12.377 -21.253 1.00 83.81 164 PHE A CA 1
ATOM 1313 C C . PHE A 1 164 ? 14.273 13.712 -21.869 1.00 83.81 164 PHE A C 1
ATOM 1315 O O . PHE A 1 164 ? 14.102 13.777 -23.086 1.00 83.81 164 PHE A O 1
ATOM 1322 N N . CYS A 1 165 ? 14.060 14.759 -21.066 1.00 84.12 165 CYS A N 1
ATOM 1323 C CA . CYS A 1 165 ? 13.434 16.011 -21.508 1.00 84.12 165 CYS A CA 1
ATOM 1324 C C . CYS A 1 165 ? 14.380 17.216 -21.533 1.00 84.12 165 CYS A C 1
ATOM 1326 O O . CYS A 1 165 ? 14.079 18.196 -22.211 1.00 84.12 165 CYS A O 1
ATOM 1328 N N . SER A 1 166 ? 15.497 17.182 -20.798 1.00 81.50 166 SER A N 1
ATOM 1329 C CA . SER A 1 166 ? 16.412 18.322 -20.690 1.00 81.50 166 SER A CA 1
ATOM 1330 C C . SER A 1 166 ? 17.764 18.036 -21.351 1.00 81.50 166 SER A C 1
ATOM 1332 O O . SER A 1 166 ? 18.349 16.984 -21.091 1.00 81.50 166 SER A O 1
ATOM 1334 N N . PRO A 1 167 ? 18.333 18.988 -22.116 1.00 70.94 167 PRO A N 1
ATOM 1335 C CA . PRO A 1 167 ? 19.697 18.865 -22.627 1.00 70.94 167 PRO A CA 1
ATOM 1336 C C . PRO A 1 167 ? 20.754 18.851 -21.507 1.00 70.94 167 PRO A C 1
ATOM 1338 O O . PRO A 1 167 ? 21.842 18.320 -21.714 1.00 70.94 167 PRO A O 1
ATOM 1341 N N . LEU A 1 168 ? 20.435 19.336 -20.291 1.00 65.62 168 LEU A N 1
ATOM 1342 C CA . LEU A 1 168 ? 21.292 19.159 -19.105 1.00 65.62 168 LEU A CA 1
ATOM 1343 C C . LEU A 1 168 ? 21.447 17.687 -18.683 1.00 65.62 168 LEU A C 1
ATOM 1345 O O . LEU A 1 168 ? 22.385 17.358 -17.965 1.00 65.62 168 LEU A O 1
ATOM 1349 N N . GLY A 1 169 ? 20.583 16.778 -19.148 1.00 61.25 169 GLY A N 1
ATOM 1350 C CA . GLY A 1 169 ? 20.763 15.338 -18.947 1.00 61.25 169 GLY A CA 1
ATOM 1351 C C . GLY A 1 169 ? 22.057 14.788 -19.557 1.00 61.25 169 GLY A C 1
ATOM 1352 O O . GLY A 1 169 ? 22.483 13.700 -19.182 1.00 61.25 169 GLY A O 1
ATOM 1353 N N . ALA A 1 170 ? 22.704 15.539 -20.458 1.00 61.31 170 ALA A N 1
ATOM 1354 C CA . ALA A 1 170 ? 23.988 15.187 -21.056 1.00 61.31 170 ALA A CA 1
ATOM 1355 C C . ALA A 1 170 ? 25.198 15.374 -20.119 1.00 61.31 170 ALA A C 1
ATOM 1357 O O . ALA A 1 170 ? 26.249 14.807 -20.399 1.00 61.31 170 ALA A O 1
ATOM 1358 N N . THR A 1 171 ? 25.078 16.120 -19.010 1.00 63.69 171 THR A N 1
ATOM 1359 C CA . THR A 1 171 ? 26.172 16.311 -18.026 1.00 63.69 171 THR A CA 1
ATOM 1360 C C . THR A 1 171 ? 26.045 15.427 -16.781 1.00 63.69 171 THR A C 1
ATOM 1362 O O . THR A 1 171 ? 27.027 15.204 -16.076 1.00 63.69 171 THR A O 1
ATOM 1365 N N . LEU A 1 172 ? 24.865 14.842 -16.553 1.00 64.62 172 LEU A N 1
ATOM 1366 C CA . LEU A 1 172 ? 24.615 13.800 -15.552 1.00 64.62 172 LEU A CA 1
ATOM 1367 C C . LEU A 1 172 ? 25.353 12.438 -15.749 1.00 64.62 172 LEU A C 1
ATOM 1369 O O . LEU A 1 172 ? 25.472 11.720 -14.752 1.00 64.62 172 LEU A O 1
ATOM 1373 N N . PRO A 1 173 ? 25.874 12.044 -16.941 1.00 57.28 173 PRO A N 1
ATOM 1374 C CA . PRO A 1 173 ? 26.477 10.723 -17.172 1.00 57.28 173 PRO A CA 1
ATOM 1375 C C . PRO A 1 173 ? 27.709 10.402 -16.325 1.00 57.28 173 PRO A C 1
ATOM 1377 O O . PRO A 1 173 ? 28.025 9.232 -16.150 1.00 57.28 173 PRO A O 1
ATOM 1380 N N . ALA A 1 174 ? 28.390 11.397 -15.746 1.00 56.53 174 ALA A N 1
ATOM 1381 C CA . ALA A 1 174 ? 29.580 11.144 -14.929 1.00 56.53 174 ALA A CA 1
ATOM 1382 C C . ALA A 1 174 ? 29.297 10.301 -13.666 1.00 56.53 174 ALA A C 1
ATOM 1384 O O . ALA A 1 174 ? 30.229 9.756 -13.079 1.00 56.53 174 ALA A O 1
ATOM 1385 N N . LEU A 1 175 ? 28.031 10.184 -13.238 1.00 59.50 175 LEU A N 1
ATOM 1386 C CA . LEU A 1 175 ? 27.642 9.436 -12.037 1.00 59.50 175 LEU A CA 1
ATOM 1387 C C . LEU A 1 175 ? 27.062 8.038 -12.302 1.00 59.50 175 LEU A C 1
ATOM 1389 O O . LEU A 1 175 ? 26.816 7.312 -11.338 1.00 59.50 175 LEU A O 1
ATOM 1393 N N . LEU A 1 176 ? 26.796 7.657 -13.556 1.00 65.06 176 LEU A N 1
ATOM 1394 C CA . LEU A 1 176 ? 26.051 6.435 -13.869 1.00 65.06 176 LEU A CA 1
ATOM 1395 C C . LEU A 1 176 ? 26.808 5.543 -14.857 1.00 65.06 176 LEU A C 1
ATOM 1397 O O . LEU A 1 176 ? 27.303 6.038 -15.865 1.00 65.06 176 LEU A O 1
ATOM 1401 N N . PRO A 1 177 ? 26.870 4.223 -14.607 1.00 70.88 177 PRO A N 1
ATOM 1402 C CA . PRO A 1 177 ? 27.434 3.289 -15.569 1.00 70.88 177 PRO A CA 1
ATOM 1403 C C . PRO A 1 177 ? 26.558 3.240 -16.824 1.00 70.88 177 PRO A C 1
ATOM 1405 O O . PRO A 1 177 ? 25.332 3.127 -16.727 1.00 70.88 177 PRO A O 1
ATOM 1408 N N . GLU A 1 178 ? 27.186 3.302 -17.999 1.00 74.00 178 GLU A N 1
ATOM 1409 C CA . GLU A 1 178 ? 26.466 3.128 -19.258 1.00 74.00 178 GLU A CA 1
ATOM 1410 C C . GLU A 1 178 ? 25.822 1.732 -19.320 1.00 74.00 178 GLU A C 1
ATOM 1412 O O . GLU A 1 178 ? 26.444 0.735 -18.929 1.00 74.00 178 GLU A O 1
ATOM 1417 N N . PRO A 1 179 ? 24.565 1.629 -19.789 1.00 80.06 179 PRO A N 1
ATOM 1418 C CA . PRO A 1 179 ? 23.925 0.339 -19.977 1.00 80.06 179 PRO A CA 1
ATOM 1419 C C . PRO A 1 179 ? 24.668 -0.473 -21.043 1.00 80.06 179 PRO A C 1
ATOM 1421 O O . PRO A 1 179 ? 25.180 0.066 -22.020 1.00 80.06 179 PRO A O 1
ATOM 1424 N N . ALA A 1 180 ? 24.701 -1.795 -20.872 1.00 86.25 180 ALA A N 1
ATOM 1425 C CA . ALA A 1 180 ? 25.350 -2.685 -21.827 1.00 86.25 180 ALA A CA 1
ATOM 1426 C C . ALA A 1 180 ? 24.748 -2.531 -23.237 1.00 86.25 180 ALA A C 1
ATOM 1428 O O . ALA A 1 180 ? 23.528 -2.434 -23.387 1.00 86.25 180 ALA A O 1
ATOM 1429 N N . ALA A 1 181 ? 25.597 -2.576 -24.269 1.00 85.19 181 ALA A N 1
ATOM 1430 C CA . ALA A 1 181 ? 25.206 -2.311 -25.658 1.00 85.19 181 ALA A CA 1
ATOM 1431 C C . ALA A 1 181 ? 24.010 -3.158 -26.136 1.00 85.19 181 ALA A C 1
ATOM 1433 O O . ALA A 1 181 ? 23.131 -2.642 -26.820 1.00 85.19 181 ALA A O 1
ATOM 1434 N N . PHE A 1 182 ? 23.908 -4.419 -25.693 1.00 87.94 182 PHE A N 1
ATOM 1435 C CA . PHE A 1 182 ? 22.785 -5.299 -26.043 1.00 87.94 182 PHE A CA 1
ATOM 1436 C C . PHE A 1 182 ? 21.420 -4.765 -25.567 1.00 87.94 182 PHE A C 1
ATOM 1438 O O . PHE A 1 182 ? 20.403 -5.000 -26.216 1.00 87.94 182 PHE A O 1
ATOM 1445 N N . VAL A 1 183 ? 21.373 -4.044 -24.437 1.00 87.56 183 VAL A N 1
ATOM 1446 C CA . VAL A 1 183 ? 20.135 -3.447 -23.902 1.00 87.56 183 VAL A CA 1
ATOM 1447 C C . VAL A 1 183 ? 19.708 -2.272 -24.770 1.00 87.56 183 VAL A C 1
ATOM 1449 O O . VAL A 1 183 ? 18.522 -2.107 -25.053 1.00 87.56 183 VAL A O 1
ATOM 1452 N N . ILE A 1 184 ? 20.683 -1.470 -25.202 1.00 85.75 184 ILE A N 1
ATOM 1453 C CA . ILE A 1 184 ? 20.459 -0.326 -26.085 1.00 85.75 184 ILE A CA 1
ATOM 1454 C C . ILE A 1 184 ? 19.941 -0.827 -27.434 1.00 85.75 184 ILE A C 1
ATOM 1456 O O . ILE A 1 184 ? 18.910 -0.351 -27.904 1.00 85.75 184 ILE A O 1
ATOM 1460 N N . GLU A 1 185 ? 20.595 -1.836 -28.012 1.00 86.44 185 GLU A N 1
ATOM 1461 C CA . GLU A 1 185 ? 20.199 -2.429 -29.289 1.00 86.44 185 GLU A CA 1
ATOM 1462 C C . GLU A 1 185 ? 18.794 -3.038 -29.225 1.00 86.44 185 GLU A C 1
ATOM 1464 O O . GLU A 1 185 ? 17.951 -2.737 -30.071 1.00 86.44 185 GLU A O 1
ATOM 1469 N N . HIS A 1 186 ? 18.493 -3.810 -28.177 1.00 87.88 186 HIS A N 1
ATOM 1470 C CA . HIS A 1 186 ? 17.146 -4.334 -27.964 1.00 87.88 186 HIS A CA 1
ATOM 1471 C C . HIS A 1 186 ? 16.110 -3.208 -27.814 1.00 87.88 186 HIS A C 1
ATOM 1473 O O . HIS A 1 186 ? 15.016 -3.286 -28.371 1.00 87.88 186 HIS A O 1
ATOM 1479 N N . GLY A 1 187 ? 16.453 -2.131 -27.100 1.00 85.44 187 GLY A N 1
ATOM 1480 C CA . GLY A 1 187 ? 15.588 -0.964 -26.957 1.00 85.44 187 GLY A CA 1
ATOM 1481 C C . GLY A 1 187 ? 15.303 -0.263 -28.285 1.00 85.44 187 GLY A C 1
ATOM 1482 O O . GLY A 1 187 ? 14.165 0.134 -28.528 1.00 85.44 187 GLY A O 1
ATOM 1483 N N . ILE A 1 188 ? 16.300 -0.168 -29.168 1.00 84.44 188 ILE A N 1
ATOM 1484 C CA . ILE A 1 188 ? 16.140 0.358 -30.530 1.00 84.44 188 ILE A CA 1
ATOM 1485 C C . ILE A 1 188 ? 15.224 -0.560 -31.351 1.00 84.44 188 ILE A C 1
ATOM 1487 O O . ILE A 1 188 ? 14.277 -0.072 -31.967 1.00 84.44 188 ILE A O 1
ATOM 1491 N N . GLN A 1 189 ? 15.447 -1.880 -31.312 1.00 86.56 189 GLN A N 1
ATOM 1492 C CA . GLN A 1 189 ? 14.630 -2.870 -32.030 1.00 86.56 189 GLN A CA 1
ATOM 1493 C C . GLN A 1 189 ? 13.158 -2.847 -31.593 1.00 86.56 189 GLN A C 1
ATOM 1495 O O . GLN A 1 189 ? 12.262 -2.924 -32.431 1.00 86.56 189 GLN A O 1
ATOM 1500 N N . MET A 1 190 ? 12.901 -2.693 -30.292 1.00 82.81 190 MET A N 1
ATOM 1501 C CA . MET A 1 190 ? 11.548 -2.598 -29.730 1.00 82.81 190 MET A CA 1
ATOM 1502 C C . MET A 1 190 ? 10.906 -1.213 -29.913 1.00 82.81 190 MET A C 1
ATOM 1504 O O . MET A 1 190 ? 9.748 -1.015 -29.545 1.00 82.81 190 MET A O 1
ATOM 1508 N N . GLY A 1 191 ? 11.636 -0.238 -30.466 1.00 80.25 191 GLY A N 1
ATOM 1509 C CA . GLY A 1 191 ? 11.141 1.122 -30.664 1.00 80.25 191 GLY A CA 1
ATOM 1510 C C . GLY A 1 191 ? 10.977 1.913 -29.362 1.00 80.25 191 GLY A C 1
ATOM 1511 O O . GLY A 1 191 ? 10.135 2.815 -29.283 1.00 80.25 191 GLY A O 1
ATOM 1512 N N . TYR A 1 192 ? 11.762 1.614 -28.326 1.00 83.31 192 TYR A N 1
ATOM 1513 C CA . TYR A 1 192 ? 11.799 2.409 -27.099 1.00 83.31 192 TYR A CA 1
ATOM 1514 C C . TYR A 1 192 ? 12.583 3.709 -27.301 1.00 83.31 192 TYR A C 1
ATOM 1516 O O . TYR A 1 192 ? 13.498 3.807 -28.121 1.00 83.31 192 TYR A O 1
ATOM 1524 N N . ARG A 1 193 ? 12.196 4.749 -26.554 1.00 80.50 193 ARG A N 1
ATOM 1525 C CA . ARG A 1 193 ? 12.919 6.026 -26.551 1.00 80.50 193 ARG A CA 1
ATOM 1526 C C . ARG A 1 193 ? 14.150 5.914 -25.657 1.00 80.50 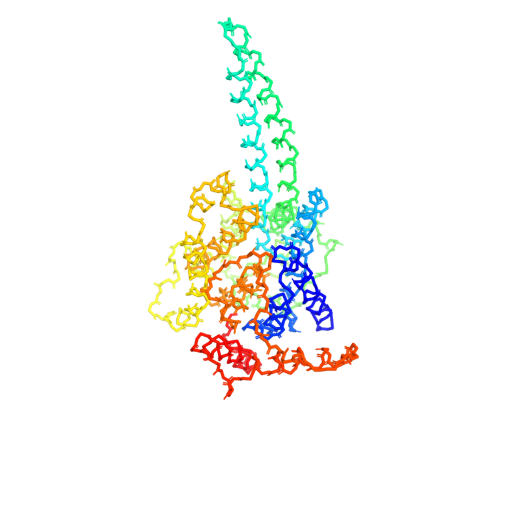193 ARG A C 1
ATOM 1528 O O . ARG A 1 193 ? 14.052 5.421 -24.536 1.00 80.50 193 ARG A O 1
ATOM 1535 N N . LEU A 1 194 ? 15.285 6.397 -26.152 1.00 81.88 194 LEU A N 1
ATOM 1536 C CA . LEU A 1 194 ? 16.542 6.433 -25.410 1.00 81.88 194 LEU A CA 1
ATOM 1537 C C . LEU A 1 194 ? 16.694 7.760 -24.638 1.00 81.88 194 LEU A C 1
ATOM 1539 O O . LEU A 1 194 ? 16.151 8.781 -25.070 1.00 81.88 194 LEU A O 1
ATOM 1543 N N . PRO A 1 195 ? 17.429 7.758 -23.509 1.00 82.06 195 PRO A N 1
ATOM 1544 C CA . PRO A 1 195 ? 17.902 8.967 -22.838 1.00 82.06 195 PRO A CA 1
ATOM 1545 C C . PRO A 1 195 ? 18.603 9.940 -23.785 1.00 82.06 195 PRO A C 1
ATOM 1547 O O . PRO A 1 195 ? 19.312 9.510 -24.693 1.00 82.06 195 PRO A O 1
ATOM 1550 N N . TYR A 1 196 ? 18.491 11.244 -23.514 1.00 78.00 196 TYR A N 1
ATOM 1551 C CA . TYR A 1 196 ? 19.011 12.297 -24.397 1.00 78.00 196 TYR A CA 1
ATOM 1552 C C . TYR A 1 196 ? 20.508 12.128 -24.726 1.00 78.00 196 TYR A C 1
ATOM 1554 O O . TYR A 1 196 ? 20.905 12.292 -25.875 1.00 78.00 196 TYR A O 1
ATOM 1562 N N . HIS A 1 197 ? 21.327 11.725 -23.746 1.00 77.06 197 HIS A N 1
ATOM 1563 C CA . HIS A 1 197 ? 22.773 11.532 -23.926 1.00 77.06 197 HIS A CA 1
ATOM 1564 C C . HIS A 1 197 ? 23.148 10.334 -24.817 1.00 77.06 197 HIS A C 1
ATOM 1566 O O . HIS A 1 197 ? 24.204 10.360 -25.435 1.00 77.06 197 HIS A O 1
ATOM 1572 N N . LEU A 1 198 ? 22.297 9.303 -24.915 1.00 78.56 198 LEU A N 1
ATOM 1573 C CA . LEU A 1 198 ? 22.562 8.124 -25.755 1.00 78.56 198 LEU A CA 1
ATOM 1574 C C . LEU A 1 198 ? 22.121 8.332 -27.204 1.00 78.56 198 LEU A C 1
ATOM 1576 O O . LEU A 1 198 ? 22.572 7.612 -28.088 1.00 78.56 198 LEU A O 1
ATOM 1580 N N . VAL A 1 199 ? 21.252 9.312 -27.465 1.00 75.50 199 VAL A N 1
ATOM 1581 C CA . VAL A 1 199 ? 20.741 9.589 -28.816 1.00 75.50 199 VAL A CA 1
ATOM 1582 C C . VAL A 1 199 ? 21.850 10.078 -29.753 1.00 75.50 199 VAL A C 1
ATOM 1584 O O . VAL A 1 199 ? 21.806 9.775 -30.942 1.00 75.50 199 VAL A O 1
ATOM 1587 N N . SER A 1 200 ? 22.850 10.805 -29.241 1.00 71.38 200 SER A N 1
ATOM 1588 C CA . SER A 1 200 ? 24.000 11.257 -30.041 1.00 71.38 200 SER A CA 1
ATOM 1589 C C . SER A 1 200 ? 24.947 10.113 -30.413 1.00 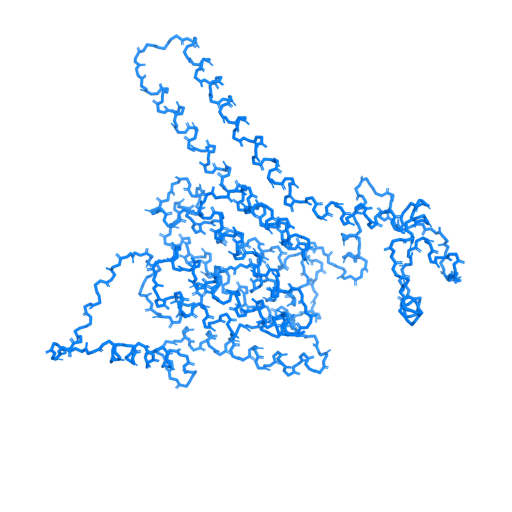71.38 200 SER A C 1
ATOM 1591 O O . SER A 1 200 ? 25.523 10.129 -31.497 1.00 71.38 200 SER A O 1
ATOM 1593 N N . GLN A 1 201 ? 25.093 9.119 -29.535 1.00 75.94 201 GLN A N 1
ATOM 1594 C CA . GLN A 1 201 ? 25.967 7.960 -29.734 1.00 75.94 201 GLN A CA 1
ATOM 1595 C C . GLN A 1 201 ? 25.285 6.841 -30.538 1.00 75.94 201 GLN A C 1
ATOM 1597 O O . GLN A 1 201 ? 25.947 6.136 -31.295 1.00 75.94 201 GLN A O 1
ATOM 1602 N N . TYR A 1 202 ? 23.962 6.703 -30.407 1.00 75.75 202 TYR A N 1
ATOM 1603 C CA . TYR A 1 202 ? 23.140 5.699 -31.085 1.00 75.75 202 TYR A CA 1
ATOM 1604 C C . TYR A 1 202 ? 21.979 6.374 -31.835 1.00 75.75 202 TYR A C 1
ATOM 1606 O O . TYR A 1 202 ? 20.836 6.365 -31.358 1.00 75.75 202 TYR A O 1
ATOM 1614 N N . PRO A 1 203 ? 22.245 6.981 -33.007 1.00 69.88 203 PRO A N 1
ATOM 1615 C CA . PRO A 1 203 ? 21.213 7.650 -33.788 1.00 69.88 203 PRO A CA 1
ATOM 1616 C C . PRO A 1 203 ? 20.140 6.652 -34.242 1.00 69.88 203 PRO A C 1
ATOM 1618 O O . PRO A 1 203 ? 20.444 5.626 -34.849 1.00 69.88 203 PRO A O 1
ATOM 1621 N N . GLN A 1 204 ? 18.869 6.958 -33.958 1.00 67.38 204 GLN A N 1
ATOM 1622 C CA . GLN A 1 204 ? 17.734 6.155 -34.418 1.00 67.38 204 GLN A CA 1
ATOM 1623 C C . GLN A 1 204 ? 17.192 6.708 -35.749 1.00 67.38 204 GLN A C 1
ATOM 1625 O O . GLN A 1 204 ? 16.587 7.779 -35.752 1.00 67.38 204 GLN A O 1
ATOM 1630 N N . PRO A 1 205 ? 17.351 5.993 -36.879 1.00 58.75 205 PRO A N 1
ATOM 1631 C CA . PRO A 1 205 ? 17.000 6.502 -38.210 1.00 58.75 205 PRO A CA 1
ATOM 1632 C C . PRO A 1 205 ? 15.486 6.636 -38.462 1.00 58.75 205 PRO A C 1
ATOM 1634 O O . PRO A 1 205 ? 15.080 7.301 -39.408 1.00 58.75 205 PRO A O 1
ATOM 1637 N N . SER A 1 206 ? 14.640 6.012 -37.636 1.00 57.78 206 SER A N 1
ATOM 1638 C CA . SER A 1 206 ? 13.184 5.917 -37.829 1.00 57.78 206 SER A CA 1
ATOM 1639 C C . SER A 1 206 ? 12.352 6.900 -36.993 1.00 57.78 206 SER A C 1
ATOM 1641 O O . SER A 1 206 ? 11.122 6.891 -37.085 1.00 57.78 206 SER A O 1
ATOM 1643 N N . ARG A 1 207 ? 12.977 7.763 -36.181 1.00 62.03 207 ARG A N 1
ATOM 1644 C CA . ARG A 1 207 ? 12.276 8.782 -35.384 1.00 62.03 207 ARG A CA 1
ATOM 1645 C C . ARG A 1 207 ? 12.974 10.130 -35.487 1.00 62.03 207 ARG A C 1
ATOM 1647 O O . ARG A 1 207 ? 14.157 10.245 -35.191 1.00 62.03 207 ARG A O 1
ATOM 1654 N N . ASN A 1 208 ? 12.202 11.167 -35.813 1.00 58.84 208 ASN A N 1
ATOM 1655 C CA . ASN A 1 208 ? 12.637 12.552 -35.636 1.00 58.84 208 ASN A CA 1
ATOM 1656 C C . ASN A 1 208 ? 13.057 12.765 -34.169 1.00 58.84 208 ASN A C 1
ATOM 1658 O O . ASN A 1 208 ? 12.435 12.194 -33.269 1.00 58.84 208 ASN A O 1
ATOM 1662 N N . HIS A 1 209 ? 14.070 13.607 -33.924 1.00 58.53 209 HIS A N 1
ATOM 1663 C CA . HIS A 1 209 ? 14.600 13.993 -32.601 1.00 58.53 209 HIS A CA 1
ATOM 1664 C C . HIS A 1 209 ? 13.595 14.782 -31.728 1.00 58.53 209 HIS A C 1
ATOM 1666 O O . HIS A 1 209 ? 13.939 15.750 -31.055 1.00 58.53 209 HIS A O 1
ATOM 1672 N N . THR A 1 210 ? 12.320 14.412 -31.750 1.00 66.06 210 THR A N 1
ATOM 1673 C CA . THR A 1 210 ? 11.266 15.012 -30.942 1.00 66.06 210 THR A CA 1
ATOM 1674 C C . THR A 1 210 ? 11.311 14.429 -29.537 1.00 66.06 210 THR A C 1
ATOM 1676 O O . THR A 1 210 ? 11.285 13.204 -29.357 1.00 66.06 210 THR A O 1
ATOM 1679 N N . THR A 1 211 ? 11.348 15.305 -28.538 1.00 75.00 211 THR A N 1
ATOM 1680 C CA . THR A 1 211 ? 11.237 14.934 -27.127 1.00 75.00 211 THR A CA 1
ATOM 1681 C C . THR A 1 211 ? 9.950 14.132 -26.866 1.00 75.00 211 THR A C 1
ATOM 1683 O O . THR A 1 211 ? 8.984 14.206 -27.636 1.00 75.00 211 THR A O 1
ATOM 1686 N N . PRO A 1 212 ? 9.922 13.276 -25.828 1.00 80.50 212 PRO A N 1
ATOM 1687 C CA . PRO A 1 212 ? 8.691 12.612 -25.407 1.00 80.50 212 PRO A CA 1
ATOM 1688 C C . PRO A 1 212 ? 7.536 13.595 -25.181 1.00 80.50 212 PRO A C 1
ATOM 1690 O O . PRO A 1 212 ? 7.738 14.669 -24.625 1.00 80.50 212 PRO A O 1
ATOM 1693 N N . ALA A 1 213 ? 6.310 13.213 -25.553 1.00 82.00 213 ALA A N 1
ATOM 1694 C CA . ALA A 1 213 ? 5.141 14.096 -25.441 1.00 82.00 213 ALA A CA 1
ATOM 1695 C C . ALA A 1 213 ? 4.808 14.484 -23.986 1.00 82.00 213 ALA A C 1
ATOM 1697 O O . ALA A 1 213 ? 4.198 15.518 -23.735 1.00 82.00 213 ALA A O 1
ATOM 1698 N N . TRP A 1 214 ? 5.236 13.675 -23.013 1.00 86.25 214 TRP A N 1
ATOM 1699 C CA . TRP A 1 214 ? 5.108 14.000 -21.591 1.00 86.25 214 TRP A CA 1
ATOM 1700 C C . TRP A 1 214 ? 6.093 15.075 -21.118 1.00 86.25 214 TRP A C 1
ATOM 1702 O O . TRP A 1 214 ? 5.918 15.612 -20.033 1.00 86.25 214 TRP A O 1
ATOM 1712 N N . CYS A 1 215 ? 7.107 15.432 -21.908 1.00 85.88 215 CYS A N 1
ATOM 1713 C CA . CYS A 1 215 ? 8.009 16.532 -21.571 1.00 85.88 215 CYS A CA 1
ATOM 1714 C C . CYS A 1 215 ? 7.331 17.903 -21.696 1.00 85.88 215 CYS A C 1
ATOM 1716 O O . CYS A 1 215 ? 7.734 18.837 -21.014 1.00 85.88 215 CYS A O 1
ATOM 1718 N N . SER A 1 216 ? 6.319 18.027 -22.562 1.00 84.56 216 SER A N 1
ATOM 1719 C CA . SER A 1 216 ? 5.599 19.279 -22.827 1.00 84.56 216 SER A CA 1
ATOM 1720 C C . SER A 1 216 ? 4.279 19.413 -22.062 1.00 84.56 216 SER A C 1
ATOM 1722 O O . SER A 1 216 ? 3.543 20.365 -22.292 1.00 84.56 216 SER A O 1
ATOM 1724 N N . SER A 1 217 ? 3.932 18.456 -21.199 1.00 83.12 217 SER A N 1
ATOM 1725 C CA . SER A 1 217 ? 2.725 18.539 -20.368 1.00 83.12 217 SER A CA 1
ATOM 1726 C C . SER A 1 217 ? 2.960 19.366 -19.103 1.00 83.12 217 SER A C 1
ATOM 1728 O O . SER A 1 217 ? 4.047 19.286 -18.534 1.00 83.12 217 SER A O 1
ATOM 1730 N N . ASP A 1 218 ? 1.919 20.048 -18.608 1.00 79.25 218 ASP A N 1
ATOM 1731 C CA . ASP A 1 218 ? 1.958 20.898 -17.398 1.00 79.25 218 ASP A CA 1
ATOM 1732 C C . ASP A 1 218 ? 2.556 20.196 -16.166 1.00 79.25 218 ASP A C 1
ATOM 1734 O O . ASP A 1 218 ? 3.224 20.814 -15.340 1.00 79.25 218 ASP A O 1
ATOM 1738 N N . LEU A 1 219 ? 2.335 18.881 -16.055 1.00 79.94 219 LEU A N 1
ATOM 1739 C CA . LEU A 1 219 ? 2.976 18.009 -15.075 1.00 79.94 219 LEU A CA 1
ATOM 1740 C C . LEU A 1 219 ? 3.658 16.846 -15.809 1.00 79.94 219 LEU A C 1
ATOM 1742 O O . LEU A 1 219 ? 2.970 15.891 -16.189 1.00 79.94 219 LEU A O 1
ATOM 1746 N N . PRO A 1 220 ? 4.988 16.894 -16.018 1.00 79.69 220 PRO A N 1
ATOM 1747 C CA . PRO A 1 220 ? 5.704 15.939 -16.857 1.00 79.69 220 PRO A CA 1
ATOM 1748 C C . PRO A 1 220 ? 5.965 14.613 -16.129 1.00 79.69 220 PRO A C 1
ATOM 1750 O O . PRO A 1 220 ? 7.096 14.252 -15.803 1.00 79.69 220 PRO A O 1
ATOM 1753 N N . PHE A 1 221 ? 4.899 13.860 -15.854 1.00 83.06 221 PHE A N 1
ATOM 1754 C CA . PHE A 1 221 ? 4.993 12.542 -15.233 1.00 83.06 221 PHE A CA 1
ATOM 1755 C C . PHE A 1 221 ? 5.220 11.447 -16.275 1.00 83.06 221 PHE A C 1
ATOM 1757 O O . PHE A 1 221 ? 4.300 11.024 -16.980 1.00 83.06 221 PHE A O 1
ATOM 1764 N N . SER A 1 222 ? 6.445 10.919 -16.292 1.00 85.12 222 SER A N 1
ATOM 1765 C CA . SER A 1 222 ? 6.842 9.798 -17.152 1.00 85.12 222 SER A CA 1
ATOM 1766 C C . SER A 1 222 ? 5.970 8.554 -16.935 1.00 85.12 222 SER A C 1
ATOM 1768 O O . SER A 1 222 ? 5.540 7.911 -17.890 1.00 85.12 222 SER A O 1
ATOM 1770 N N . TYR A 1 223 ? 5.644 8.243 -15.676 1.00 82.50 223 TYR A N 1
ATOM 1771 C CA . TYR A 1 223 ? 4.963 7.002 -15.299 1.00 82.50 223 TYR A CA 1
ATOM 1772 C C . TYR A 1 223 ? 3.570 6.874 -15.931 1.00 82.50 223 TYR A C 1
ATOM 1774 O O . TYR A 1 223 ? 3.271 5.860 -16.558 1.00 82.50 223 TYR A O 1
ATOM 1782 N N . SER A 1 224 ? 2.745 7.923 -15.837 1.00 82.38 224 SER A N 1
ATOM 1783 C CA . SER A 1 224 ? 1.388 7.944 -16.402 1.00 82.38 224 SER A CA 1
ATOM 1784 C C . SER A 1 224 ? 1.388 7.859 -17.929 1.00 82.38 224 SER A C 1
ATOM 1786 O O . SER A 1 224 ? 0.477 7.279 -18.517 1.00 82.38 224 SER A O 1
ATOM 1788 N N . HIS A 1 225 ? 2.403 8.432 -18.581 1.00 84.69 225 HIS A N 1
ATOM 1789 C CA . HIS A 1 225 ? 2.549 8.367 -20.031 1.00 84.69 225 HIS A CA 1
ATOM 1790 C C . HIS A 1 225 ? 2.920 6.959 -20.497 1.00 84.69 225 HIS A C 1
ATOM 1792 O O . HIS A 1 225 ? 2.219 6.395 -21.334 1.00 84.69 225 HIS A O 1
ATOM 1798 N N . ILE A 1 226 ? 3.950 6.361 -19.886 1.00 84.06 226 ILE A N 1
ATOM 1799 C CA . ILE A 1 226 ? 4.397 4.989 -20.178 1.00 84.06 226 ILE A CA 1
ATOM 1800 C C . ILE A 1 226 ? 3.243 4.002 -19.967 1.00 84.06 226 ILE A C 1
ATOM 1802 O O . ILE A 1 226 ? 3.010 3.121 -20.792 1.00 84.06 226 ILE A O 1
ATOM 1806 N N . GLN A 1 227 ? 2.480 4.189 -18.887 1.00 83.25 227 GLN A N 1
ATOM 1807 C CA . GLN A 1 227 ? 1.305 3.385 -18.575 1.00 83.25 227 GLN A CA 1
ATOM 1808 C C . GLN A 1 227 ? 0.253 3.383 -19.687 1.00 83.25 227 GLN A C 1
ATOM 1810 O O . GLN A 1 227 ? -0.276 2.326 -20.039 1.00 83.25 227 GLN A O 1
ATOM 1815 N N . ARG A 1 228 ? -0.018 4.542 -20.285 1.00 82.00 228 ARG A N 1
ATOM 1816 C CA . ARG A 1 228 ? -0.982 4.653 -21.384 1.00 82.00 228 ARG A CA 1
ATOM 1817 C C . ARG A 1 228 ? -0.417 4.144 -22.709 1.00 82.00 228 ARG A C 1
ATOM 1819 O O . ARG A 1 228 ? -1.122 3.426 -23.409 1.00 82.00 228 ARG A O 1
ATOM 1826 N N . GLU A 1 229 ? 0.827 4.494 -23.036 1.00 81.38 229 GLU A N 1
ATOM 1827 C CA . GLU A 1 229 ? 1.454 4.178 -24.329 1.00 81.38 229 GLU A CA 1
ATOM 1828 C C . GLU A 1 229 ? 1.719 2.676 -24.496 1.00 81.38 229 GLU A C 1
ATOM 1830 O O . GLU A 1 229 ? 1.367 2.106 -25.525 1.00 81.38 229 GLU A O 1
ATOM 1835 N N . PHE A 1 230 ? 2.286 2.018 -23.479 1.00 79.12 230 PHE A N 1
ATOM 1836 C CA . PHE A 1 230 ? 2.731 0.622 -23.601 1.00 79.12 230 PHE A CA 1
ATOM 1837 C C . PHE A 1 230 ? 1.760 -0.400 -23.021 1.00 79.12 230 PHE A C 1
ATOM 1839 O O . PHE A 1 230 ? 1.745 -1.551 -23.454 1.00 79.12 230 PHE A O 1
ATOM 1846 N N . TRP A 1 231 ? 0.965 -0.009 -22.027 1.00 74.38 231 TRP A N 1
ATOM 1847 C CA . TRP A 1 231 ? 0.088 -0.940 -21.315 1.00 74.38 231 TRP A CA 1
ATOM 1848 C C . TRP A 1 231 ? -1.397 -0.614 -21.475 1.00 74.38 231 TRP A C 1
ATOM 1850 O O . TRP A 1 231 ? -2.223 -1.374 -20.976 1.00 74.38 231 TRP A O 1
ATOM 1860 N N . SER A 1 232 ? -1.744 0.487 -22.157 1.00 74.50 232 SER A N 1
ATOM 1861 C CA . SER A 1 232 ? -3.127 0.959 -22.338 1.00 74.50 232 SER A CA 1
ATOM 1862 C C . SER A 1 232 ? -3.931 1.004 -21.031 1.00 74.50 232 SER A C 1
ATOM 1864 O O . SER A 1 232 ? -5.156 0.879 -21.029 1.00 74.50 232 SER A O 1
ATOM 1866 N N . VAL A 1 233 ? -3.245 1.183 -19.897 1.00 75.38 233 VAL A N 1
ATOM 1867 C CA . VAL A 1 233 ? -3.891 1.249 -18.588 1.00 75.38 233 VAL A CA 1
ATOM 1868 C C . VAL A 1 233 ? -4.353 2.670 -18.302 1.00 75.38 233 VAL A C 1
ATOM 1870 O O . VAL A 1 233 ? -3.643 3.660 -18.478 1.00 75.38 233 VAL A O 1
ATOM 1873 N N . GLY A 1 234 ? -5.593 2.738 -17.847 1.00 73.44 234 GLY A N 1
ATOM 1874 C CA . GLY A 1 234 ? -6.333 3.917 -17.433 1.00 73.44 234 GLY A CA 1
ATOM 1875 C C . GLY A 1 234 ? -7.602 3.439 -16.736 1.00 73.44 234 GLY A C 1
ATOM 1876 O O . GLY A 1 234 ? -7.777 2.232 -16.554 1.00 73.44 234 GLY A O 1
ATOM 1877 N N . PHE A 1 235 ? -8.498 4.353 -16.366 1.00 81.00 235 PHE A N 1
ATOM 1878 C CA . PHE A 1 235 ? -9.779 3.962 -15.779 1.00 81.00 235 PHE A CA 1
ATOM 1879 C C . PHE A 1 235 ? -10.537 3.024 -16.730 1.00 81.00 235 PHE A C 1
ATOM 1881 O O . PHE A 1 235 ? -10.923 3.425 -17.825 1.00 81.00 235 PHE A O 1
ATOM 1888 N N . LEU A 1 236 ? -10.694 1.765 -16.317 1.00 78.94 236 LEU A N 1
ATOM 1889 C CA . LEU A 1 236 ? -11.311 0.669 -17.070 1.00 78.94 236 LEU A CA 1
ATOM 1890 C C . LEU A 1 236 ? -10.660 0.348 -18.432 1.00 78.94 236 LEU A C 1
ATOM 1892 O O . LEU A 1 236 ? -11.209 -0.433 -19.205 1.00 78.94 236 LEU A O 1
ATOM 1896 N N . GLY A 1 237 ? -9.461 0.868 -18.715 1.00 73.31 237 GLY A N 1
ATOM 1897 C CA . GLY A 1 237 ? -8.776 0.659 -20.000 1.00 73.31 237 GLY A CA 1
ATOM 1898 C C . GLY A 1 237 ? -8.376 -0.797 -20.265 1.00 73.31 237 GLY A C 1
ATOM 1899 O O . GLY A 1 237 ? -8.253 -1.209 -21.410 1.00 73.31 237 GLY A O 1
ATOM 1900 N N . TYR A 1 238 ? -8.234 -1.606 -19.212 1.00 79.19 238 TYR A N 1
ATOM 1901 C CA . TYR A 1 238 ? -7.835 -3.015 -19.311 1.00 79.19 238 TYR A CA 1
ATOM 1902 C C . TYR A 1 238 ? -9.012 -3.988 -19.546 1.00 79.19 238 TYR A C 1
ATOM 1904 O O . TYR A 1 238 ? -8.815 -5.197 -19.691 1.00 79.19 238 TYR A O 1
ATOM 1912 N N . PHE A 1 239 ? -10.254 -3.490 -19.578 1.00 80.75 239 PHE A N 1
ATOM 1913 C CA . PHE A 1 239 ? -11.461 -4.313 -19.686 1.00 80.75 239 PHE A CA 1
ATOM 1914 C C . PHE A 1 239 ? -11.726 -4.711 -21.142 1.00 80.75 239 PHE A C 1
ATOM 1916 O O . PHE A 1 239 ? -12.570 -4.150 -21.836 1.00 80.75 239 PHE A O 1
ATOM 1923 N N . HIS A 1 240 ? -11.003 -5.729 -21.603 1.00 83.19 240 HIS A N 1
ATOM 1924 C CA . HIS A 1 240 ? -11.219 -6.362 -22.901 1.00 83.19 240 HIS A CA 1
ATOM 1925 C C . HIS A 1 240 ? -11.548 -7.845 -22.736 1.00 83.19 240 HIS A C 1
ATOM 1927 O O . HIS A 1 240 ? -10.997 -8.516 -21.866 1.00 83.19 240 HIS A O 1
ATOM 1933 N N . TRP A 1 241 ? -12.364 -8.398 -23.638 1.00 82.56 241 TRP A N 1
ATOM 1934 C CA . TRP A 1 241 ? -12.731 -9.823 -23.639 1.00 82.56 241 TRP A CA 1
ATOM 1935 C C . TRP A 1 241 ? -11.523 -10.768 -23.618 1.00 82.56 241 TRP A C 1
ATOM 1937 O O . TRP A 1 241 ? -11.541 -11.788 -22.935 1.00 82.56 241 TRP A O 1
ATOM 1947 N N . LYS A 1 242 ? -10.433 -10.392 -24.299 1.00 83.50 242 LYS A N 1
ATOM 1948 C CA . LYS A 1 242 ? -9.176 -11.158 -24.319 1.00 83.50 242 LYS A CA 1
ATOM 1949 C C . LYS A 1 242 ? -8.503 -11.261 -22.941 1.00 83.50 242 LYS A C 1
ATOM 1951 O O . LYS A 1 242 ? -7.739 -12.190 -22.718 1.00 83.50 242 LYS A O 1
ATOM 1956 N N . GLN A 1 243 ? -8.788 -10.329 -22.028 1.00 83.12 243 GLN A N 1
ATOM 1957 C CA . GLN A 1 243 ? -8.204 -10.276 -20.685 1.00 83.12 243 GLN A CA 1
ATOM 1958 C C . GLN A 1 243 ? -9.033 -11.032 -19.639 1.00 83.12 243 GLN A C 1
ATOM 1960 O O . GLN A 1 243 ? -8.622 -11.107 -18.482 1.00 83.12 243 GLN A O 1
ATOM 1965 N N . LEU A 1 244 ? -10.168 -11.632 -20.019 1.00 86.19 244 LEU A N 1
ATOM 1966 C CA . LEU A 1 244 ? -11.036 -12.375 -19.102 1.00 86.19 244 LEU A CA 1
ATOM 1967 C C . LEU A 1 244 ? -10.288 -13.431 -18.256 1.00 86.19 244 LEU A C 1
ATOM 1969 O O . LEU A 1 244 ? -10.528 -13.465 -17.049 1.00 86.19 244 LEU A O 1
ATOM 1973 N N . PRO A 1 245 ? -9.333 -14.223 -18.795 1.00 86.62 245 PRO A N 1
ATOM 1974 C CA . PRO A 1 245 ? -8.560 -15.168 -17.982 1.00 86.62 245 PRO A CA 1
ATOM 1975 C C . PRO A 1 245 ? -7.788 -14.504 -16.832 1.00 86.62 245 PRO A C 1
ATOM 1977 O O . PRO A 1 245 ? -7.683 -15.065 -15.744 1.00 86.62 245 PRO A O 1
ATOM 1980 N N . ASN A 1 246 ? -7.298 -13.281 -17.039 1.00 86.69 246 ASN A N 1
ATOM 1981 C CA . ASN A 1 246 ? -6.560 -12.536 -16.022 1.00 86.69 246 ASN A CA 1
ATOM 1982 C C . ASN A 1 246 ? -7.476 -12.031 -14.910 1.00 86.69 246 ASN A C 1
ATOM 1984 O O . ASN A 1 246 ? -7.103 -12.067 -13.739 1.00 86.69 246 ASN A O 1
ATOM 1988 N N . PHE A 1 247 ? -8.693 -11.614 -15.262 1.00 87.81 247 PHE A N 1
ATOM 1989 C CA . PHE A 1 247 ? -9.711 -11.289 -14.268 1.00 87.81 247 PHE A CA 1
ATOM 1990 C C . PHE A 1 247 ? -10.089 -12.525 -13.453 1.00 87.81 247 PHE A C 1
ATOM 1992 O O . PHE A 1 247 ? -10.118 -12.432 -12.230 1.00 87.81 247 PHE A O 1
ATOM 1999 N N . LEU A 1 248 ? -10.284 -13.687 -14.092 1.00 88.75 248 LEU A N 1
ATOM 2000 C CA . LEU A 1 248 ? -10.557 -14.948 -13.391 1.00 88.75 248 LEU A CA 1
ATOM 2001 C C . LEU A 1 248 ? -9.450 -15.295 -12.385 1.00 88.75 248 LEU A C 1
ATOM 2003 O O . LEU A 1 248 ? -9.744 -15.691 -11.258 1.00 88.75 248 LEU A O 1
ATOM 2007 N N . LEU A 1 249 ? -8.189 -15.072 -12.758 1.00 86.62 249 LEU A N 1
ATOM 2008 C CA . LEU A 1 249 ? -7.035 -15.282 -11.883 1.00 86.62 249 LEU A CA 1
ATOM 2009 C C . LEU A 1 249 ? -6.990 -14.303 -10.693 1.00 86.62 249 LEU A C 1
ATOM 2011 O O . LEU A 1 249 ? -6.438 -14.638 -9.645 1.00 86.62 249 LEU A O 1
ATOM 2015 N N . ALA A 1 250 ? -7.581 -13.115 -10.814 1.00 90.31 250 ALA A N 1
ATOM 2016 C CA . ALA A 1 250 ? -7.639 -12.124 -9.742 1.00 90.31 250 ALA A CA 1
ATOM 2017 C C . ALA A 1 250 ? -8.902 -12.223 -8.862 1.00 90.31 250 ALA A C 1
ATOM 2019 O O . ALA A 1 250 ? -8.924 -11.654 -7.768 1.00 90.31 250 ALA A O 1
ATOM 2020 N N . ILE A 1 251 ? -9.941 -12.957 -9.285 1.00 91.94 251 ILE A N 1
ATOM 2021 C CA . ILE A 1 251 ? -11.196 -13.114 -8.524 1.00 91.94 251 ILE A CA 1
ATOM 2022 C C . ILE A 1 251 ? -10.958 -13.520 -7.061 1.00 91.94 251 ILE A C 1
ATOM 2024 O O . ILE A 1 251 ? -11.532 -12.863 -6.190 1.00 91.94 251 ILE A O 1
ATOM 2028 N N . PRO A 1 252 ? -10.124 -14.532 -6.736 1.00 93.25 252 PRO A N 1
ATOM 2029 C CA . PRO A 1 252 ? -9.973 -14.969 -5.350 1.00 93.25 252 PRO A CA 1
ATOM 2030 C C . PRO A 1 252 ? -9.487 -13.854 -4.418 1.00 93.25 252 PRO A C 1
ATOM 2032 O O . PRO A 1 252 ? -10.048 -13.666 -3.340 1.00 93.25 252 PRO A O 1
ATOM 2035 N N . VAL A 1 253 ? -8.484 -13.070 -4.837 1.00 94.12 253 VAL A N 1
ATOM 2036 C CA . VAL A 1 253 ? -7.963 -11.973 -4.007 1.00 94.12 253 VAL A CA 1
ATOM 2037 C C . VAL A 1 253 ? -8.963 -10.819 -3.904 1.00 94.12 253 VAL A C 1
ATOM 2039 O O . VAL A 1 253 ? -9.123 -10.258 -2.823 1.00 94.12 253 VAL A O 1
ATOM 2042 N N . VAL A 1 254 ? -9.697 -10.507 -4.980 1.00 95.62 254 VAL A N 1
ATOM 2043 C CA . VAL A 1 254 ? -10.741 -9.468 -4.966 1.00 95.62 254 VAL A CA 1
ATOM 2044 C C . VAL A 1 254 ? -11.862 -9.845 -4.000 1.00 95.62 254 VAL A C 1
ATOM 2046 O O . VAL A 1 254 ? -12.234 -9.037 -3.149 1.00 95.62 254 VAL A O 1
ATOM 2049 N N . LEU A 1 255 ? -12.370 -11.078 -4.084 1.00 95.50 255 LEU A N 1
ATOM 2050 C CA . LEU A 1 255 ? -13.429 -11.561 -3.199 1.00 95.50 255 LEU A CA 1
ATOM 2051 C C . LEU A 1 255 ? -12.973 -11.596 -1.740 1.00 95.50 255 LEU A C 1
ATOM 2053 O O . LEU A 1 255 ? -13.721 -11.156 -0.871 1.00 95.50 255 LEU A O 1
ATOM 2057 N N . LEU A 1 256 ? -11.745 -12.046 -1.459 1.00 94.75 256 LEU A N 1
ATOM 2058 C CA . LEU A 1 256 ? -11.199 -12.033 -0.099 1.00 94.75 256 LEU A CA 1
ATOM 2059 C C . LEU A 1 256 ? -11.100 -10.610 0.466 1.00 94.75 256 LEU A C 1
ATOM 2061 O O . LEU A 1 256 ? -11.514 -10.380 1.603 1.00 94.75 256 LEU A O 1
ATOM 2065 N N . SER A 1 257 ? -10.612 -9.646 -0.318 1.00 96.25 257 SER A N 1
ATOM 2066 C CA . SER A 1 257 ? -10.515 -8.244 0.105 1.00 96.25 257 SER A CA 1
ATOM 2067 C C . SER A 1 257 ? -11.881 -7.604 0.355 1.00 96.25 257 SER A C 1
ATOM 2069 O O . SER A 1 257 ? -12.077 -6.942 1.376 1.00 96.25 257 SER A O 1
ATOM 2071 N N . LEU A 1 258 ? -12.848 -7.821 -0.543 1.00 96.50 258 LEU A N 1
ATOM 2072 C CA . LEU A 1 258 ? -14.209 -7.302 -0.380 1.00 96.50 258 LEU A CA 1
ATOM 2073 C C . LEU A 1 258 ? -14.931 -7.977 0.792 1.00 96.50 258 LEU A C 1
ATOM 2075 O O . LEU A 1 258 ? -15.600 -7.300 1.572 1.00 96.50 258 LEU A O 1
ATOM 2079 N N . SER A 1 259 ? -14.742 -9.287 0.969 1.00 94.19 259 SER A N 1
ATOM 2080 C CA . SER A 1 259 ? -15.281 -10.038 2.103 1.00 94.19 259 SER A CA 1
ATOM 2081 C C . SER A 1 259 ? -14.686 -9.554 3.424 1.00 94.19 259 SER A C 1
ATOM 2083 O O . SER A 1 259 ? -15.420 -9.395 4.398 1.00 94.19 259 SER A O 1
ATOM 2085 N N . CYS A 1 260 ? -13.388 -9.231 3.459 1.00 94.38 260 CYS A N 1
ATOM 2086 C CA . CYS A 1 260 ? -12.738 -8.614 4.615 1.00 94.38 260 CYS A CA 1
ATOM 2087 C C . CYS A 1 260 ? -13.393 -7.273 4.978 1.00 94.38 260 CYS A C 1
ATOM 2089 O O . CYS A 1 260 ? -13.768 -7.062 6.133 1.00 94.38 260 CYS A O 1
ATOM 2091 N N . ALA A 1 261 ? -13.573 -6.379 4.001 1.00 94.81 261 ALA A N 1
ATOM 2092 C CA . ALA A 1 261 ? -14.203 -5.078 4.226 1.00 94.81 261 ALA A CA 1
ATOM 2093 C C . ALA A 1 261 ? -15.676 -5.210 4.660 1.00 94.81 261 ALA A C 1
ATOM 2095 O O . ALA A 1 261 ? -16.105 -4.550 5.606 1.00 94.81 261 ALA A O 1
ATOM 2096 N N . SER A 1 262 ? -16.435 -6.109 4.026 1.00 94.25 262 SER A N 1
ATOM 2097 C CA . SER A 1 262 ? -17.837 -6.389 4.364 1.00 94.25 262 SER A CA 1
ATOM 2098 C C . SER A 1 262 ? -17.989 -7.005 5.762 1.00 94.25 262 SER A C 1
ATOM 2100 O O . SER A 1 262 ? -18.853 -6.594 6.542 1.00 94.25 262 SER A O 1
ATOM 2102 N N . SER A 1 263 ? -17.097 -7.931 6.124 1.00 91.50 263 SER A N 1
ATOM 2103 C CA . SER A 1 263 ? -17.047 -8.543 7.458 1.00 91.50 263 SER A CA 1
ATOM 2104 C C . SER A 1 263 ? -16.708 -7.507 8.533 1.00 91.50 263 SER A C 1
ATOM 2106 O O . SER A 1 263 ? -17.337 -7.489 9.592 1.00 91.50 263 SER A O 1
ATOM 2108 N N . PHE A 1 264 ? -15.763 -6.599 8.253 1.00 92.81 264 PHE A N 1
ATOM 2109 C CA . PHE A 1 264 ? -15.450 -5.482 9.146 1.00 92.81 264 PHE A CA 1
ATOM 2110 C C . PHE A 1 264 ? -16.661 -4.566 9.331 1.00 92.81 264 PHE A C 1
ATOM 2112 O O . PHE A 1 264 ? -17.015 -4.247 10.461 1.00 92.81 264 PHE A O 1
ATOM 2119 N N . TYR A 1 265 ? -17.315 -4.172 8.236 1.00 93.75 265 TYR A N 1
ATOM 2120 C CA . TYR A 1 265 ? -18.484 -3.294 8.265 1.00 93.75 265 TYR A CA 1
ATOM 2121 C C . TYR A 1 265 ? -19.648 -3.890 9.057 1.00 93.75 265 TYR A C 1
ATOM 2123 O O . TYR A 1 265 ? -20.277 -3.192 9.847 1.00 93.75 265 TYR A O 1
ATOM 2131 N N . SER A 1 266 ? -19.914 -5.183 8.867 1.00 91.62 266 SER A N 1
ATOM 2132 C CA . SER A 1 266 ? -21.001 -5.884 9.555 1.00 91.62 266 SER A CA 1
ATOM 2133 C C . SER A 1 266 ? -20.777 -5.942 11.067 1.00 91.62 266 SER A C 1
ATOM 2135 O O . SER A 1 266 ? -21.736 -5.896 11.832 1.00 91.62 266 SER A O 1
ATOM 2137 N N . ARG A 1 267 ? -19.514 -6.008 11.507 1.00 88.81 267 ARG A N 1
ATOM 2138 C CA . ARG A 1 267 ? -19.162 -6.035 12.930 1.00 88.81 267 ARG A CA 1
ATOM 2139 C C . ARG A 1 267 ? -19.038 -4.645 13.559 1.00 88.81 267 ARG A C 1
ATOM 2141 O O . ARG A 1 267 ? -19.513 -4.451 14.672 1.00 88.81 267 ARG A O 1
ATOM 2148 N N . ALA A 1 268 ? -18.353 -3.719 12.890 1.00 92.25 268 ALA A N 1
ATOM 2149 C CA . ALA A 1 268 ? -18.000 -2.398 13.410 1.00 92.25 268 ALA A CA 1
ATOM 2150 C C . ALA A 1 268 ? -18.461 -1.269 12.458 1.00 92.25 268 ALA A C 1
ATOM 2152 O O . ALA A 1 268 ? -17.636 -0.534 11.893 1.00 92.25 268 ALA A O 1
ATOM 2153 N N . PRO A 1 269 ? -19.783 -1.131 12.220 1.00 93.44 269 PRO A N 1
ATOM 2154 C CA . PRO A 1 269 ? -20.318 -0.174 11.255 1.00 93.44 269 PRO A CA 1
ATOM 2155 C C . PRO A 1 269 ? -20.059 1.284 11.648 1.00 93.44 269 PRO A C 1
ATOM 2157 O O . PRO A 1 269 ? -19.888 2.126 10.760 1.00 93.44 269 PRO A O 1
ATOM 2160 N N . LYS A 1 270 ? -20.013 1.616 12.948 1.00 93.19 270 LYS A N 1
ATOM 2161 C CA . LYS A 1 270 ? -19.729 2.982 13.412 1.00 93.19 270 LYS A CA 1
ATOM 2162 C C . LYS A 1 270 ? -18.273 3.333 13.130 1.00 93.19 270 LYS A C 1
ATOM 2164 O O . LYS A 1 270 ? -18.031 4.389 12.535 1.00 93.19 270 LYS A O 1
ATOM 2169 N N . ALA A 1 271 ? -17.331 2.440 13.465 1.00 93.19 271 ALA A N 1
ATOM 2170 C CA . ALA A 1 271 ? -15.913 2.652 13.177 1.00 93.19 271 ALA A CA 1
ATOM 2171 C C . ALA A 1 271 ? -15.683 2.845 11.674 1.00 93.19 271 ALA A C 1
ATOM 2173 O O . ALA A 1 271 ? -14.994 3.780 11.272 1.00 93.19 271 ALA A O 1
ATOM 2174 N N . TYR A 1 272 ? -16.316 2.013 10.842 1.00 92.69 272 TYR A N 1
ATOM 2175 C CA . TYR A 1 272 ? -16.173 2.091 9.391 1.00 92.69 272 TYR A CA 1
ATOM 2176 C C . TYR A 1 272 ? -16.74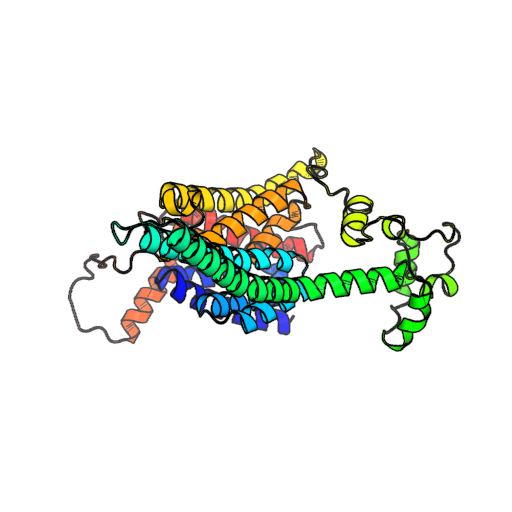2 3.397 8.813 1.00 92.69 272 TYR A C 1
ATOM 2178 O O . TYR A 1 272 ? -16.045 4.113 8.098 1.00 92.69 272 TYR A O 1
ATOM 2186 N N . ARG A 1 273 ? -18.000 3.742 9.134 1.00 92.81 273 ARG A N 1
ATOM 2187 C CA . ARG A 1 273 ? -18.685 4.919 8.559 1.00 92.81 273 ARG A CA 1
ATOM 2188 C C . ARG A 1 273 ? -18.090 6.243 9.022 1.00 92.81 273 ARG A C 1
ATOM 2190 O O . ARG A 1 273 ? -18.118 7.216 8.280 1.00 92.81 273 ARG A O 1
ATOM 2197 N N . THR A 1 274 ? -17.583 6.288 10.250 1.00 92.56 274 THR A N 1
ATOM 2198 C CA . THR A 1 274 ? -17.048 7.521 10.838 1.00 92.56 274 THR A CA 1
ATOM 2199 C C . THR A 1 274 ? -15.530 7.616 10.754 1.00 92.56 274 THR A C 1
ATOM 2201 O O . THR A 1 274 ? -14.951 8.463 11.428 1.00 92.56 274 THR A O 1
ATOM 2204 N N . LEU A 1 275 ? -14.872 6.754 9.966 1.00 92.50 275 LEU A N 1
ATOM 2205 C CA . LEU A 1 275 ? -13.410 6.709 9.855 1.00 92.50 275 LEU A CA 1
ATOM 2206 C C . LEU A 1 275 ? -12.747 6.686 11.246 1.00 92.50 275 LEU A C 1
ATOM 2208 O O . LEU A 1 275 ? -11.891 7.506 11.567 1.00 92.50 275 LEU A O 1
ATOM 2212 N N . GLY A 1 276 ? -13.230 5.798 12.116 1.00 90.50 276 GLY A N 1
ATOM 2213 C CA . GLY A 1 276 ? -12.714 5.578 13.466 1.00 90.50 276 GLY A CA 1
ATOM 2214 C C . GLY A 1 276 ? -13.106 6.611 14.525 1.00 90.50 276 GLY A C 1
ATOM 2215 O O . GLY A 1 276 ? -12.791 6.408 15.700 1.00 90.50 276 GLY A O 1
ATOM 2216 N N . VAL A 1 277 ? -13.820 7.688 14.180 1.00 88.69 277 VAL A N 1
ATOM 2217 C CA . VAL A 1 277 ? -14.221 8.731 15.144 1.00 88.69 277 VAL A CA 1
ATOM 2218 C C . VAL A 1 277 ? -15.100 8.150 16.255 1.00 88.69 277 VAL A C 1
ATOM 2220 O O . VAL A 1 277 ? -14.807 8.303 17.449 1.00 88.69 277 VAL A O 1
ATOM 2223 N N . HIS A 1 278 ? -16.148 7.429 15.871 1.00 88.44 278 HIS A N 1
ATOM 2224 C CA . HIS A 1 278 ? -16.972 6.621 16.762 1.00 88.44 278 HIS A CA 1
ATOM 2225 C C . HIS A 1 278 ? -16.674 5.162 16.461 1.00 88.44 278 HIS A C 1
ATOM 2227 O O . HIS A 1 278 ? -17.127 4.645 15.450 1.00 88.44 278 HIS A O 1
ATOM 2233 N N . ALA A 1 279 ? -15.895 4.517 17.320 1.00 89.69 279 ALA A N 1
ATOM 2234 C CA . ALA A 1 279 ? -15.550 3.114 17.167 1.00 89.69 279 ALA A CA 1
ATOM 2235 C C . ALA A 1 279 ? -16.157 2.308 18.311 1.00 89.69 279 ALA A C 1
ATOM 2237 O O . ALA A 1 279 ? -16.201 2.781 19.447 1.00 89.69 279 ALA A O 1
ATOM 2238 N N . GLU A 1 280 ? -16.619 1.106 17.990 1.00 89.75 280 GLU A N 1
ATOM 2239 C CA . GLU A 1 280 ? -17.151 0.135 18.940 1.00 89.75 280 GLU A CA 1
ATOM 2240 C C . GLU A 1 280 ? -16.076 -0.287 19.950 1.00 89.75 280 GLU A C 1
ATOM 2242 O O . GLU A 1 280 ? -16.363 -0.402 21.139 1.00 89.75 280 GLU A O 1
ATOM 2247 N N . SER A 1 281 ? -14.824 -0.423 19.503 1.00 90.06 281 SER A N 1
ATOM 2248 C CA . SER A 1 281 ? -13.663 -0.642 20.366 1.00 90.06 281 SER A CA 1
ATOM 2249 C C . SER A 1 281 ? -12.425 0.142 19.906 1.00 90.06 281 SER A C 1
ATOM 2251 O O . SER A 1 281 ? -12.336 0.617 18.770 1.00 90.06 281 SER A O 1
ATOM 2253 N N . ALA A 1 282 ? -11.427 0.265 20.789 1.00 88.81 282 ALA A N 1
ATOM 2254 C CA . ALA A 1 282 ? -10.149 0.900 20.456 1.00 88.81 282 ALA A CA 1
ATOM 2255 C C . ALA A 1 282 ? -9.394 0.155 19.339 1.00 88.81 282 ALA A C 1
ATOM 2257 O O . ALA A 1 282 ? -8.806 0.796 18.468 1.00 88.81 282 ALA A O 1
ATOM 2258 N N . ARG A 1 283 ? -9.471 -1.183 19.318 1.00 88.12 283 ARG A N 1
ATOM 2259 C CA . ARG A 1 283 ? -8.868 -2.014 18.263 1.00 88.12 283 ARG A CA 1
ATOM 2260 C C . ARG A 1 283 ? -9.530 -1.775 16.914 1.00 88.12 283 ARG A C 1
ATOM 2262 O O . ARG A 1 283 ? -8.850 -1.706 15.897 1.00 88.12 283 ARG A O 1
ATOM 2269 N N . ASP A 1 284 ? -10.844 -1.569 16.901 1.00 91.19 284 ASP A N 1
ATOM 2270 C CA . ASP A 1 284 ? -11.581 -1.307 15.661 1.00 91.19 284 ASP A CA 1
ATOM 2271 C C . ASP A 1 284 ? -11.101 -0.014 15.028 1.00 91.19 284 ASP A C 1
ATOM 2273 O O . ASP A 1 284 ? -10.812 0.005 13.836 1.00 91.19 284 ASP A O 1
ATOM 2277 N N . ARG A 1 285 ? -10.908 1.028 15.849 1.00 92.38 285 ARG A N 1
ATOM 2278 C CA . ARG A 1 285 ? -10.302 2.294 15.422 1.00 92.38 285 ARG A CA 1
ATOM 2279 C C . ARG A 1 285 ? -8.897 2.100 14.844 1.00 92.38 285 ARG A C 1
ATOM 2281 O O . ARG A 1 285 ? -8.578 2.756 13.858 1.00 92.38 285 ARG A O 1
ATOM 2288 N N . GLN A 1 286 ? -8.069 1.235 15.430 1.00 92.62 286 GLN A N 1
ATOM 2289 C CA . GLN A 1 286 ? -6.721 0.954 14.915 1.00 92.62 286 GLN A CA 1
ATOM 2290 C C . GLN A 1 286 ? -6.750 0.192 13.584 1.00 92.62 286 GLN A C 1
ATOM 2292 O O . GLN A 1 286 ? -5.903 0.425 12.730 1.00 92.62 286 GLN A O 1
ATOM 2297 N N . LEU A 1 287 ? -7.740 -0.678 13.372 1.00 93.88 287 LEU A N 1
ATOM 2298 C CA . LEU A 1 287 ? -7.853 -1.504 12.167 1.00 93.88 287 LEU A CA 1
ATOM 2299 C C . LEU A 1 287 ? -8.489 -0.787 10.966 1.00 93.88 287 LEU A C 1
ATOM 2301 O O . LEU A 1 287 ? -8.239 -1.197 9.831 1.00 93.88 287 LEU A O 1
ATOM 2305 N N . VAL A 1 288 ? -9.260 0.290 11.182 1.00 95.69 288 VAL A N 1
ATOM 2306 C CA . VAL A 1 288 ? -9.858 1.107 10.103 1.00 95.69 288 VAL A CA 1
ATOM 2307 C C . VAL A 1 288 ? -8.868 1.426 8.968 1.00 95.69 288 VAL A C 1
ATOM 2309 O O . VAL A 1 288 ? -9.182 1.090 7.824 1.00 95.69 288 VAL A O 1
ATOM 2312 N N . PRO A 1 289 ? -7.682 2.027 9.210 1.00 96.38 289 PRO A N 1
ATOM 2313 C CA . PRO A 1 289 ? -6.779 2.402 8.125 1.00 96.38 289 PRO A CA 1
ATOM 2314 C C . PRO A 1 289 ? -6.275 1.193 7.328 1.00 96.38 289 PRO A C 1
ATOM 2316 O O . PRO A 1 289 ? -6.126 1.300 6.116 1.00 96.38 289 PRO A O 1
ATOM 2319 N N . TYR A 1 290 ? -6.088 0.030 7.959 1.00 96.81 290 TYR A N 1
ATOM 2320 C CA . TYR A 1 290 ? -5.662 -1.197 7.278 1.00 96.81 290 TYR A CA 1
ATOM 2321 C C . TYR A 1 290 ? -6.745 -1.739 6.337 1.00 96.81 290 TYR A C 1
ATOM 2323 O O . TYR A 1 290 ? -6.445 -2.152 5.216 1.00 96.81 290 TYR A O 1
ATOM 2331 N N . VAL A 1 291 ? -8.012 -1.703 6.764 1.00 96.75 291 VAL A N 1
ATOM 2332 C CA . VAL A 1 291 ? -9.154 -2.131 5.938 1.00 96.75 291 VAL A CA 1
ATOM 2333 C C . VAL A 1 291 ? -9.387 -1.168 4.778 1.00 96.75 291 VAL A C 1
ATOM 2335 O O . VAL A 1 291 ? -9.579 -1.612 3.647 1.00 96.75 291 VAL A O 1
ATOM 2338 N N . LEU A 1 292 ? -9.320 0.142 5.028 1.00 96.56 292 LEU A N 1
ATOM 2339 C CA . LEU A 1 292 ? -9.453 1.151 3.974 1.00 96.56 292 LEU A CA 1
ATOM 2340 C C . LEU A 1 292 ? -8.299 1.082 2.974 1.00 96.56 292 LEU A C 1
ATOM 2342 O O . LEU A 1 292 ? -8.529 1.205 1.775 1.00 96.56 292 LEU A O 1
ATOM 2346 N N . HIS A 1 293 ? -7.078 0.828 3.446 1.00 97.38 293 HIS A N 1
ATOM 2347 C CA . HIS A 1 293 ? -5.917 0.626 2.586 1.00 97.38 293 HIS A CA 1
ATOM 2348 C C . HIS A 1 293 ? -6.094 -0.610 1.690 1.00 97.38 293 HIS A C 1
ATOM 2350 O O . HIS A 1 293 ? -5.889 -0.522 0.480 1.00 97.38 293 HIS A O 1
ATOM 2356 N N . LEU A 1 294 ? -6.549 -1.743 2.245 1.00 97.62 294 LEU A N 1
ATOM 2357 C CA . LEU A 1 294 ? -6.858 -2.950 1.469 1.00 97.62 294 LEU A CA 1
ATOM 2358 C C . LEU A 1 294 ? -7.947 -2.694 0.416 1.00 97.62 294 LEU A C 1
ATOM 2360 O O . LEU A 1 294 ? -7.806 -3.101 -0.741 1.00 97.62 294 LEU A O 1
ATOM 2364 N N . LEU A 1 295 ? -9.023 -2.006 0.806 1.00 96.94 295 LEU A N 1
ATOM 2365 C CA . LEU A 1 295 ? -10.126 -1.671 -0.089 1.00 96.94 295 LEU A CA 1
ATOM 2366 C C . LEU A 1 295 ? -9.666 -0.739 -1.213 1.00 96.94 295 LEU A C 1
ATOM 2368 O O . LEU A 1 295 ? -9.974 -0.996 -2.375 1.00 96.94 295 LEU A O 1
ATOM 2372 N N . PHE A 1 296 ? -8.887 0.295 -0.886 1.00 96.75 296 PHE A N 1
ATOM 2373 C CA . PHE A 1 296 ? -8.326 1.217 -1.868 1.00 96.75 296 PHE A CA 1
ATOM 2374 C C . PHE A 1 296 ? -7.444 0.481 -2.877 1.00 96.75 296 PHE A C 1
ATOM 2376 O O . PHE A 1 296 ? -7.672 0.611 -4.076 1.00 96.75 296 PHE A O 1
ATOM 2383 N N . LEU A 1 297 ? -6.492 -0.342 -2.416 1.00 96.19 297 LEU A N 1
ATOM 2384 C CA . LEU A 1 297 ? -5.631 -1.128 -3.307 1.00 96.19 297 LEU A CA 1
ATOM 2385 C C . LEU A 1 297 ? -6.441 -2.061 -4.213 1.00 96.19 297 LEU A C 1
ATOM 2387 O O . LEU A 1 297 ? -6.098 -2.225 -5.381 1.00 96.19 297 LEU A O 1
ATOM 2391 N N . THR A 1 298 ? -7.523 -2.644 -3.693 1.00 96.38 298 THR A N 1
ATOM 2392 C CA . THR A 1 298 ? -8.401 -3.537 -4.460 1.00 96.38 298 THR A CA 1
ATOM 2393 C C . THR A 1 298 ? -9.172 -2.767 -5.532 1.00 96.38 298 THR A C 1
ATOM 2395 O O . THR A 1 298 ? -9.107 -3.121 -6.706 1.00 96.38 298 THR A O 1
ATOM 2398 N N . VAL A 1 299 ? -9.864 -1.684 -5.162 1.00 95.44 299 VAL A N 1
ATOM 2399 C CA . VAL A 1 299 ? -10.666 -0.879 -6.100 1.00 95.44 299 VAL A CA 1
ATOM 2400 C C . VAL A 1 299 ? -9.772 -0.212 -7.140 1.00 95.44 299 VAL A C 1
ATOM 2402 O O . VAL A 1 299 ? -10.045 -0.310 -8.337 1.00 95.44 299 VAL A O 1
ATOM 2405 N N . TYR A 1 300 ? -8.684 0.425 -6.706 1.00 93.06 300 TYR A N 1
ATOM 2406 C CA . TYR A 1 300 ? -7.729 1.075 -7.599 1.00 93.06 300 TYR A CA 1
ATOM 2407 C C . TYR A 1 300 ? -7.035 0.059 -8.510 1.00 93.06 300 TYR A C 1
ATOM 2409 O O . TYR A 1 300 ? -6.946 0.273 -9.715 1.00 93.06 300 TYR A O 1
ATOM 2417 N N . GLY A 1 301 ? -6.610 -1.082 -7.963 1.00 91.62 301 GLY A N 1
ATOM 2418 C CA . GLY A 1 301 ? -5.933 -2.124 -8.725 1.00 91.62 301 GLY A CA 1
ATOM 2419 C C . GLY A 1 301 ? -6.814 -2.784 -9.789 1.00 91.62 301 GLY A C 1
ATOM 2420 O O . GLY A 1 301 ? -6.327 -3.050 -10.880 1.00 91.62 301 GLY A O 1
ATOM 2421 N N . VAL A 1 302 ? -8.109 -2.985 -9.522 1.00 92.19 302 VAL A N 1
ATOM 2422 C CA . VAL A 1 302 ? -9.059 -3.512 -10.522 1.00 92.19 302 VAL A CA 1
ATOM 2423 C C . VAL A 1 302 ? -9.380 -2.482 -11.608 1.00 92.19 302 VAL A C 1
ATOM 2425 O O . VAL A 1 302 ? -9.576 -2.850 -12.762 1.00 92.19 302 VAL A O 1
ATOM 2428 N N . SER A 1 303 ? -9.460 -1.198 -11.254 1.00 89.81 303 SER A N 1
ATOM 2429 C CA . SER A 1 303 ? -9.935 -0.154 -12.172 1.00 89.81 303 SER A CA 1
ATOM 2430 C C . SER A 1 303 ? -8.835 0.532 -12.983 1.00 89.81 303 SER A C 1
ATOM 2432 O O . SER A 1 303 ? -9.120 0.959 -14.097 1.00 89.81 303 SER A O 1
ATOM 2434 N N . HIS A 1 304 ? -7.613 0.653 -12.454 1.00 86.19 304 HIS A N 1
ATOM 2435 C CA . HIS A 1 304 ? -6.537 1.474 -13.035 1.00 86.19 304 HIS A CA 1
ATOM 2436 C C . HIS A 1 304 ? -5.238 0.707 -13.332 1.00 86.19 304 HIS A C 1
ATOM 2438 O O . HIS A 1 304 ? -4.326 1.278 -13.928 1.00 86.19 304 HIS A O 1
ATOM 2444 N N . ILE A 1 305 ? -5.113 -0.557 -12.913 1.00 86.38 305 ILE A N 1
ATOM 2445 C CA . ILE A 1 305 ? -3.897 -1.368 -13.085 1.00 86.38 305 ILE A CA 1
ATOM 2446 C C . ILE A 1 305 ? -4.237 -2.638 -13.878 1.00 86.38 305 ILE A C 1
ATOM 2448 O O . ILE A 1 305 ? -5.377 -3.098 -13.896 1.00 86.38 305 ILE A O 1
ATOM 2452 N N . ASN A 1 306 ? -3.232 -3.231 -14.524 1.00 86.94 306 ASN A N 1
ATOM 2453 C CA . ASN A 1 306 ? -3.324 -4.591 -15.048 1.00 86.94 306 ASN A CA 1
ATOM 2454 C C . ASN A 1 306 ? -3.707 -5.558 -13.921 1.00 86.94 306 ASN A C 1
ATOM 2456 O O . ASN A 1 306 ? -2.929 -5.780 -12.988 1.00 86.94 306 ASN A O 1
ATOM 2460 N N . VAL A 1 307 ? -4.888 -6.166 -14.038 1.00 86.12 307 VAL A N 1
ATOM 2461 C CA . VAL A 1 307 ? -5.485 -6.989 -12.975 1.00 86.12 307 VAL A CA 1
ATOM 2462 C C . VAL A 1 307 ? -4.630 -8.209 -12.599 1.00 86.12 307 VAL A C 1
ATOM 2464 O O . VAL A 1 307 ? -4.712 -8.684 -11.472 1.00 86.12 307 VAL A O 1
ATOM 2467 N N . GLN A 1 308 ? -3.759 -8.674 -13.505 1.00 85.81 308 GLN A N 1
ATOM 2468 C CA . GLN A 1 308 ? -2.797 -9.758 -13.260 1.00 85.81 308 GLN A CA 1
ATOM 2469 C C . GLN A 1 308 ? -1.979 -9.500 -11.984 1.00 85.81 308 GLN A C 1
ATOM 2471 O O . GLN A 1 308 ? -1.951 -10.321 -11.066 1.00 85.81 308 GLN A O 1
ATOM 2476 N N . VAL A 1 309 ? -1.443 -8.280 -11.864 1.00 88.88 309 VAL A N 1
ATOM 2477 C CA . VAL A 1 309 ? -0.510 -7.890 -10.799 1.00 88.88 309 VAL A CA 1
ATOM 2478 C C . VAL A 1 309 ? -1.227 -7.675 -9.458 1.00 88.88 309 VAL A C 1
ATOM 2480 O O . VAL A 1 309 ? -0.579 -7.470 -8.431 1.00 88.88 309 VAL A O 1
ATOM 2483 N N . LEU A 1 310 ? -2.563 -7.728 -9.425 1.00 92.25 310 LEU A N 1
ATOM 2484 C CA . LEU A 1 310 ? -3.360 -7.396 -8.245 1.00 92.25 310 LEU A CA 1
ATOM 2485 C C . LEU A 1 310 ? -3.064 -8.310 -7.053 1.00 92.25 310 LEU A C 1
ATOM 2487 O O . LEU A 1 310 ? -2.907 -7.827 -5.931 1.00 92.25 310 LEU A O 1
ATOM 2491 N N . THR A 1 311 ? -2.932 -9.617 -7.293 1.00 92.44 311 THR A N 1
ATOM 2492 C CA . THR A 1 311 ? -2.582 -10.584 -6.244 1.00 92.44 311 THR A CA 1
ATOM 2493 C C . THR A 1 311 ? -1.222 -10.237 -5.645 1.00 92.44 311 THR A C 1
ATOM 2495 O O . THR A 1 311 ? -1.098 -10.071 -4.432 1.00 92.44 311 THR A O 1
ATOM 2498 N N . ARG A 1 312 ? -0.210 -10.013 -6.491 1.00 92.81 312 ARG A N 1
ATOM 2499 C CA . ARG A 1 312 ? 1.128 -9.604 -6.047 1.00 92.81 312 ARG A CA 1
ATOM 2500 C C . ARG A 1 312 ? 1.103 -8.284 -5.274 1.00 92.81 312 ARG A C 1
ATOM 2502 O O . ARG A 1 312 ? 1.775 -8.164 -4.250 1.00 92.81 312 ARG A O 1
ATOM 2509 N N . LEU A 1 313 ? 0.328 -7.305 -5.741 1.00 94.06 313 LEU A N 1
ATOM 2510 C CA . LEU A 1 313 ? 0.173 -5.996 -5.107 1.00 94.06 313 LEU A CA 1
ATOM 2511 C C . LEU A 1 313 ? -0.405 -6.127 -3.693 1.00 94.06 313 LEU A C 1
ATOM 2513 O O . LEU A 1 313 ? 0.210 -5.671 -2.735 1.00 94.06 313 LEU A O 1
ATOM 2517 N N . ILE A 1 314 ? -1.553 -6.788 -3.543 1.00 95.62 314 ILE A N 1
ATOM 2518 C CA . ILE A 1 314 ? -2.259 -6.873 -2.257 1.00 95.62 314 ILE A CA 1
ATOM 2519 C C . ILE A 1 314 ? -1.424 -7.630 -1.218 1.00 95.62 314 ILE A C 1
ATOM 2521 O O . ILE A 1 314 ? -1.235 -7.131 -0.106 1.00 95.62 314 ILE A O 1
ATOM 2525 N N . PHE A 1 315 ? -0.872 -8.790 -1.588 1.00 95.00 315 PHE A N 1
ATOM 2526 C CA . PHE A 1 315 ? -0.083 -9.619 -0.671 1.00 95.00 315 PHE A CA 1
ATOM 2527 C C . PHE A 1 315 ? 1.260 -8.979 -0.273 1.00 95.00 315 PHE A C 1
ATOM 2529 O O . PHE A 1 315 ? 1.798 -9.322 0.780 1.00 95.00 315 PHE A O 1
ATOM 2536 N N . SER A 1 316 ? 1.794 -8.035 -1.058 1.00 94.31 316 SER A N 1
ATOM 2537 C CA . SER A 1 316 ? 3.030 -7.310 -0.720 1.00 94.31 316 SER A CA 1
ATOM 2538 C C . SER A 1 316 ? 2.815 -5.945 -0.066 1.00 94.31 316 SER A C 1
ATOM 2540 O O . SER A 1 316 ? 3.777 -5.397 0.466 1.00 94.31 316 SER A O 1
ATOM 2542 N N . SER A 1 317 ? 1.592 -5.403 -0.058 1.00 94.62 317 SER A N 1
ATOM 2543 C CA . SER A 1 317 ? 1.306 -4.058 0.468 1.00 94.62 317 SER A CA 1
ATOM 2544 C C . SER A 1 317 ? 0.504 -4.035 1.771 1.00 94.62 317 SER A C 1
ATOM 2546 O O . SER A 1 317 ? 0.691 -3.115 2.563 1.00 94.62 317 SER A O 1
ATOM 2548 N N . CYS A 1 318 ? -0.376 -5.009 2.036 1.00 95.25 318 CYS A N 1
ATOM 2549 C CA . CYS A 1 318 ? -1.310 -4.914 3.164 1.00 95.25 318 CYS A CA 1
ATOM 2550 C C . CYS A 1 318 ? -1.282 -6.153 4.078 1.00 95.25 318 CYS A C 1
ATOM 2552 O O . CYS A 1 318 ? -1.597 -7.248 3.616 1.00 95.25 318 CYS A O 1
ATOM 2554 N N . PRO A 1 319 ? -0.996 -6.015 5.391 1.00 95.69 319 PRO A N 1
ATOM 2555 C CA . PRO A 1 319 ? -1.020 -7.151 6.315 1.00 95.69 319 PRO A CA 1
ATOM 2556 C C . PRO A 1 319 ? -2.440 -7.661 6.626 1.00 95.69 319 PRO A C 1
ATOM 2558 O O . PRO A 1 319 ? -2.602 -8.820 7.008 1.00 95.69 319 PRO A O 1
ATOM 2561 N N . MET A 1 320 ? -3.472 -6.829 6.422 1.00 95.50 320 MET A N 1
ATOM 2562 C CA . MET A 1 320 ? -4.870 -7.139 6.754 1.00 95.50 320 MET A CA 1
ATOM 2563 C C . MET A 1 320 ? -5.381 -8.410 6.068 1.00 95.50 320 MET A C 1
ATOM 2565 O O . MET A 1 320 ? -6.148 -9.169 6.662 1.00 95.50 320 MET A O 1
ATOM 2569 N N . ILE A 1 321 ? -4.929 -8.677 4.837 1.00 95.25 321 ILE A N 1
ATOM 2570 C CA . ILE A 1 321 ? -5.338 -9.869 4.088 1.00 95.25 321 ILE A CA 1
ATOM 2571 C C . ILE A 1 321 ? -4.913 -11.158 4.806 1.00 95.25 321 ILE A C 1
ATOM 2573 O O . ILE A 1 321 ? -5.691 -12.108 4.868 1.00 95.25 321 ILE A O 1
ATOM 2577 N N . TYR A 1 322 ? -3.723 -11.176 5.419 1.00 94.94 322 TYR A N 1
ATOM 2578 C CA . TYR A 1 322 ? -3.225 -12.330 6.170 1.00 94.94 322 TYR A CA 1
ATOM 2579 C C . TYR A 1 322 ? -4.019 -12.541 7.451 1.00 94.94 322 TYR A C 1
ATOM 2581 O O . TYR A 1 322 ? -4.384 -13.672 7.759 1.00 94.94 322 TYR A O 1
ATOM 2589 N N . TRP A 1 323 ? -4.337 -11.456 8.159 1.00 93.88 323 TRP A N 1
ATOM 2590 C CA . TRP A 1 323 ? -5.141 -11.506 9.380 1.00 93.88 323 TRP A CA 1
ATOM 2591 C C . TRP A 1 323 ? -6.545 -12.037 9.113 1.00 93.88 323 TRP A C 1
ATOM 2593 O O . TRP A 1 323 ? -7.042 -12.886 9.853 1.00 93.88 323 TRP A O 1
ATOM 2603 N N . TYR A 1 324 ? -7.169 -11.578 8.027 1.00 92.94 324 TYR A N 1
ATOM 2604 C CA . TYR A 1 324 ? -8.487 -12.049 7.625 1.00 92.94 324 TYR A CA 1
ATOM 2605 C C . TYR A 1 324 ? -8.466 -13.519 7.187 1.00 92.94 324 TYR A C 1
ATOM 2607 O O . TYR A 1 324 ? -9.297 -14.306 7.637 1.00 92.94 324 TYR A O 1
ATOM 2615 N N . CYS A 1 325 ? -7.477 -13.930 6.385 1.00 92.12 325 CYS A N 1
ATOM 2616 C CA . CYS A 1 325 ? -7.333 -15.334 5.989 1.00 92.12 325 CYS A CA 1
ATOM 2617 C C . CYS A 1 325 ? -7.066 -16.245 7.197 1.00 92.12 325 CYS A C 1
ATOM 2619 O O . CYS A 1 325 ? -7.663 -17.314 7.301 1.00 92.12 325 CYS A O 1
ATOM 2621 N N . ALA A 1 326 ? -6.224 -15.817 8.143 1.00 89.81 326 ALA A N 1
ATOM 2622 C CA . ALA A 1 326 ? -5.958 -16.564 9.370 1.00 89.81 326 ALA A CA 1
ATOM 2623 C C . ALA A 1 326 ? -7.212 -16.710 10.237 1.00 89.81 326 ALA A C 1
ATOM 2625 O O . ALA A 1 326 ? -7.455 -17.779 10.794 1.00 89.81 326 ALA A O 1
ATOM 2626 N N . TYR A 1 327 ? -8.030 -15.659 10.314 1.00 86.69 327 TYR A N 1
ATOM 2627 C CA . TYR A 1 327 ? -9.314 -15.696 11.003 1.00 86.69 327 TYR A CA 1
ATOM 2628 C C . TYR A 1 327 ? -10.279 -16.719 10.377 1.00 86.69 327 TYR A C 1
ATOM 2630 O O . TYR A 1 327 ? -10.873 -17.519 11.099 1.00 86.69 327 TYR A O 1
ATOM 2638 N N . LEU A 1 328 ? -10.388 -16.749 9.045 1.00 86.75 328 LEU A N 1
ATOM 2639 C CA . LEU A 1 328 ? -11.241 -17.707 8.330 1.00 86.75 328 LEU A CA 1
ATOM 2640 C C . LEU A 1 328 ? -10.747 -19.160 8.447 1.00 86.75 328 LEU A C 1
ATOM 2642 O O . LEU A 1 328 ? -11.559 -20.080 8.506 1.00 86.75 328 LEU A O 1
ATOM 2646 N N . VAL A 1 329 ? -9.430 -19.374 8.500 1.00 84.12 329 VAL A N 1
ATOM 2647 C CA . VAL A 1 329 ? -8.821 -20.699 8.727 1.00 84.12 329 VAL A CA 1
ATOM 2648 C C . VAL A 1 329 ? -9.055 -21.191 10.158 1.00 84.12 329 VAL A C 1
ATOM 2650 O O . VAL A 1 329 ? -9.180 -22.394 10.376 1.00 84.12 329 VAL A O 1
ATOM 2653 N N . TYR A 1 330 ? -9.115 -20.279 11.130 1.00 75.88 330 TYR A N 1
ATOM 2654 C CA . TYR A 1 330 ? -9.278 -20.614 12.544 1.00 75.88 330 TYR A CA 1
ATOM 2655 C C . TYR A 1 330 ? -10.740 -20.885 12.957 1.00 75.88 330 TYR A C 1
ATOM 2657 O O . TYR A 1 330 ? -10.955 -21.490 14.005 1.00 75.88 330 TYR A O 1
ATOM 2665 N N . ASP A 1 331 ? -11.728 -20.480 12.149 1.00 65.38 331 ASP A N 1
ATOM 2666 C CA . ASP A 1 331 ? -13.170 -20.657 12.415 1.00 65.38 331 ASP A CA 1
ATOM 2667 C C . ASP A 1 331 ? -13.617 -20.117 13.791 1.00 65.38 331 ASP A C 1
ATOM 2669 O O . ASP A 1 331 ? -14.349 -20.748 14.553 1.00 65.38 331 ASP A O 1
ATOM 2673 N N . SER A 1 332 ? -13.138 -18.925 14.161 1.00 56.31 332 SER A N 1
ATOM 2674 C CA . SER A 1 332 ? -13.643 -18.241 15.359 1.00 56.31 332 SER A CA 1
ATOM 2675 C C . SER A 1 332 ? -15.074 -17.737 15.111 1.00 56.31 332 SER A C 1
ATOM 2677 O O . SER A 1 332 ? -15.275 -16.990 14.154 1.00 56.31 332 SER A O 1
ATOM 2679 N N . PRO A 1 333 ? -16.057 -18.059 15.977 1.00 42.81 333 PRO A N 1
ATOM 2680 C CA . PRO A 1 333 ? -17.492 -17.945 15.676 1.00 42.81 333 PRO A CA 1
ATOM 2681 C C . PRO A 1 333 ? -18.002 -16.522 15.396 1.00 42.81 333 PRO A C 1
ATOM 2683 O O . PRO A 1 333 ? -19.105 -16.365 14.884 1.00 42.81 333 PRO A O 1
ATOM 2686 N N . GLN A 1 334 ? -17.220 -15.482 15.697 1.00 47.59 334 GLN A N 1
ATOM 2687 C CA . GLN A 1 334 ? -17.452 -14.093 15.287 1.00 47.59 334 GLN A CA 1
ATOM 2688 C C . GLN A 1 334 ? -16.097 -13.393 15.117 1.00 47.59 334 GLN A C 1
ATOM 2690 O O . GLN A 1 334 ? -15.126 -13.813 15.753 1.00 47.59 334 GLN A O 1
ATOM 2695 N N . TRP A 1 335 ? -16.004 -12.331 14.298 1.00 50.59 335 TRP A N 1
ATOM 2696 C CA . TRP A 1 335 ? -14.775 -11.528 14.106 1.00 50.59 335 TRP A CA 1
ATOM 2697 C C . TRP A 1 335 ? -14.471 -10.673 15.354 1.00 50.59 335 TRP A C 1
ATOM 2699 O O . TRP A 1 335 ? -14.153 -9.494 15.281 1.00 50.59 335 TRP A O 1
ATOM 2709 N N . GLN A 1 336 ? -14.639 -11.261 16.537 1.00 47.69 336 GLN A N 1
ATOM 2710 C CA . GLN A 1 336 ? -14.436 -10.665 17.842 1.00 47.69 336 GLN A CA 1
ATOM 2711 C C . GLN A 1 336 ? -12.944 -10.669 18.162 1.00 47.69 336 GLN A C 1
ATOM 2713 O O . GLN A 1 336 ? -12.338 -11.699 18.448 1.00 47.69 336 GLN A O 1
ATOM 2718 N N . LEU A 1 337 ? -12.360 -9.479 18.130 1.00 50.72 337 LEU A N 1
ATOM 2719 C CA . LEU A 1 337 ? -11.004 -9.202 18.590 1.00 50.72 337 LEU A CA 1
ATOM 2720 C C . LEU A 1 337 ? -11.011 -8.894 20.095 1.00 50.72 337 LEU A C 1
ATOM 2722 O O . LEU A 1 337 ? -10.420 -7.908 20.526 1.00 50.72 337 LEU A O 1
ATOM 2726 N N . GLU A 1 338 ? -11.703 -9.703 20.899 1.00 38.66 338 GLU A N 1
ATOM 2727 C CA . GLU A 1 338 ? -11.723 -9.575 22.362 1.00 38.66 338 GLU A CA 1
ATOM 2728 C C . GLU A 1 338 ? -10.573 -10.387 22.987 1.00 38.66 338 GLU A C 1
ATOM 2730 O O . GLU A 1 338 ? -10.325 -11.531 22.586 1.00 38.66 338 GLU A O 1
ATOM 2735 N N . PRO A 1 339 ? -9.851 -9.847 23.986 1.00 39.66 339 PRO A N 1
ATOM 2736 C CA . PRO A 1 339 ? -8.968 -10.646 24.815 1.00 39.66 339 PRO A CA 1
ATOM 2737 C C . PRO A 1 339 ? -9.822 -11.464 25.788 1.00 39.66 339 PRO A C 1
ATOM 2739 O O . PRO A 1 339 ? -10.378 -10.935 26.743 1.00 39.66 339 PRO A O 1
ATOM 2742 N N . GLY A 1 340 ? -9.892 -12.774 25.569 1.00 34.97 340 GLY A N 1
ATOM 2743 C CA . GLY A 1 340 ? -10.427 -13.692 26.571 1.00 34.97 340 GLY A CA 1
ATOM 2744 C C . GLY A 1 340 ? -11.711 -14.401 26.173 1.00 34.97 340 GLY A C 1
ATOM 2745 O O . GLY A 1 340 ? -12.677 -14.419 26.931 1.00 34.97 340 GLY A O 1
ATOM 2746 N N . ALA A 1 341 ? -11.663 -15.178 25.092 1.00 29.67 341 ALA A N 1
ATOM 2747 C CA . ALA A 1 341 ? -12.322 -16.469 25.190 1.00 29.67 341 ALA A CA 1
ATOM 2748 C C . ALA A 1 341 ? -11.588 -17.236 26.298 1.00 29.67 341 ALA A C 1
ATOM 2750 O O . ALA A 1 341 ? -10.499 -17.775 26.084 1.00 29.67 341 ALA A O 1
ATOM 2751 N N . LYS A 1 342 ? -12.169 -17.270 27.506 1.00 34.94 342 LYS A N 1
ATOM 2752 C CA . LYS A 1 342 ? -11.936 -18.386 28.422 1.00 34.94 342 LYS A CA 1
ATOM 2753 C C . LYS A 1 342 ? -12.109 -19.626 27.558 1.00 34.94 342 LYS A C 1
ATOM 2755 O O . LYS A 1 342 ? -13.226 -19.940 27.155 1.00 34.94 342 LYS A O 1
ATOM 2760 N N . SER A 1 343 ? -10.999 -20.275 27.219 1.00 34.00 343 SER A N 1
ATOM 2761 C CA . SER A 1 343 ? -10.988 -21.582 26.580 1.00 34.00 343 SER A CA 1
ATOM 2762 C C . SER A 1 343 ? -11.579 -22.565 27.584 1.00 34.00 343 SER A C 1
ATOM 2764 O O . SER A 1 343 ?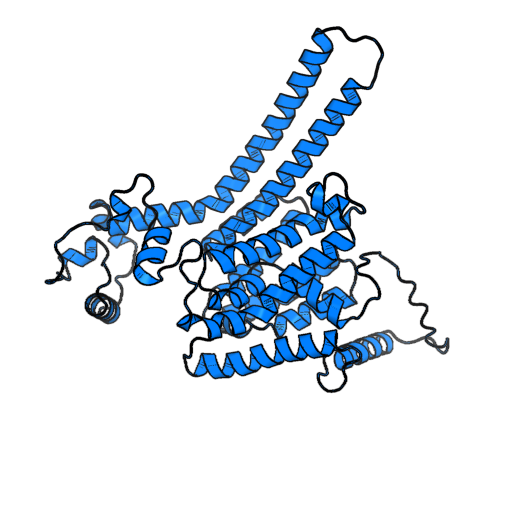 -10.879 -23.304 28.268 1.00 34.00 343 SER A O 1
ATOM 2766 N N . GLY A 1 344 ? -12.901 -22.538 27.697 1.00 29.83 344 GLY A N 1
ATOM 2767 C CA . GLY A 1 344 ? -13.729 -23.517 28.367 1.00 29.83 344 GLY A CA 1
ATOM 2768 C C . GLY A 1 344 ? -13.958 -24.721 27.468 1.00 29.83 344 GLY A C 1
ATOM 2769 O O . GLY A 1 344 ? -15.038 -25.292 27.500 1.00 29.83 344 GLY A O 1
ATOM 2770 N N . THR A 1 345 ? -12.961 -25.141 26.688 1.00 29.20 345 THR A N 1
ATOM 2771 C CA . THR A 1 345 ? -12.905 -26.543 26.285 1.00 29.20 345 THR A CA 1
ATOM 2772 C C . THR A 1 345 ? -12.154 -27.237 27.402 1.00 29.20 345 THR A C 1
ATOM 2774 O O . THR A 1 345 ? -10.951 -27.035 27.560 1.00 29.20 345 THR A O 1
ATOM 2777 N N . LYS A 1 346 ? -12.887 -27.978 28.240 1.00 28.25 346 LYS A N 1
ATOM 2778 C CA . LYS A 1 346 ? -12.346 -28.820 29.311 1.00 28.25 346 LYS A CA 1
ATOM 2779 C C . LYS A 1 346 ? -11.265 -29.743 28.733 1.00 28.25 346 LYS A C 1
ATOM 2781 O O . LYS A 1 346 ? -11.548 -30.874 28.350 1.00 28.25 346 LYS A O 1
ATOM 2786 N N . CYS A 1 347 ? -10.013 -29.296 28.717 1.00 30.25 347 CYS A N 1
ATOM 2787 C CA . CYS A 1 347 ? -8.885 -30.206 28.741 1.00 30.25 347 CYS A CA 1
ATOM 2788 C C . CYS A 1 347 ? -8.986 -30.853 30.122 1.00 30.25 347 CYS A C 1
ATOM 2790 O O . CYS A 1 347 ? -8.820 -30.167 31.133 1.00 30.25 347 CYS A O 1
ATOM 2792 N N . LYS A 1 348 ? -9.455 -32.110 30.159 1.00 26.41 348 LYS A N 1
ATOM 2793 C CA . LYS A 1 348 ? -9.692 -32.870 31.391 1.00 26.41 348 LYS A CA 1
ATOM 2794 C C . LYS A 1 348 ? -8.551 -32.582 32.365 1.00 26.41 348 LYS A C 1
ATOM 2796 O O . LYS A 1 348 ? -7.391 -32.806 32.028 1.00 26.41 348 LYS A O 1
ATOM 2801 N N . LYS A 1 349 ? -8.899 -32.047 33.541 1.00 30.75 349 LYS A N 1
ATOM 2802 C CA . LYS A 1 349 ? -7.980 -31.879 34.666 1.00 30.75 349 LYS A CA 1
ATOM 2803 C C . LYS A 1 349 ? -7.387 -33.251 34.975 1.00 30.75 349 LYS A C 1
ATOM 2805 O O . LYS A 1 349 ? -8.040 -34.063 35.617 1.00 30.75 349 LYS A O 1
ATOM 2810 N N . SER A 1 350 ? -6.189 -33.518 34.480 1.00 29.84 350 SER A N 1
ATOM 2811 C CA . SER A 1 350 ? -5.329 -34.544 35.042 1.00 29.84 350 SER A CA 1
ATOM 2812 C C . SER A 1 350 ? -3.877 -34.223 34.715 1.00 29.84 350 SER A C 1
ATOM 2814 O O . SER A 1 350 ? -3.520 -34.038 33.551 1.00 29.84 350 SER A O 1
ATOM 2816 N N . ALA A 1 351 ? -3.094 -34.167 35.790 1.00 34.16 351 ALA A N 1
ATOM 2817 C CA . ALA A 1 351 ? -1.647 -34.035 35.879 1.00 34.16 351 ALA A CA 1
ATOM 2818 C C . ALA A 1 351 ? -1.01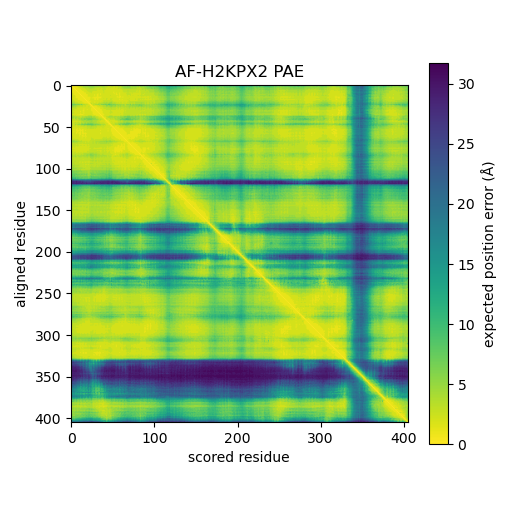4 -32.717 35.393 1.00 34.16 351 ALA A C 1
ATOM 2820 O O . ALA A 1 351 ? -1.220 -32.238 34.280 1.00 34.16 351 ALA A O 1
ATOM 2821 N N . VAL A 1 352 ? -0.183 -32.162 36.278 1.00 38.12 352 VAL A N 1
ATOM 2822 C CA . VAL A 1 352 ? 0.765 -31.069 36.049 1.00 38.12 352 VAL A CA 1
ATOM 2823 C C . VAL A 1 352 ? 1.559 -31.352 34.770 1.00 38.12 352 VAL A C 1
ATOM 2825 O O . VAL A 1 352 ? 2.365 -32.279 34.716 1.00 38.12 352 VAL A O 1
ATOM 2828 N N . LYS A 1 353 ? 1.297 -30.580 33.715 1.00 37.25 353 LYS A N 1
ATOM 2829 C CA . LYS A 1 353 ? 1.950 -30.728 32.413 1.00 37.25 353 LYS A CA 1
ATOM 2830 C C . LYS A 1 353 ? 3.207 -29.865 32.360 1.00 37.25 353 LYS A C 1
ATOM 2832 O O . LYS A 1 353 ? 3.151 -28.655 32.554 1.00 37.25 353 LYS A O 1
ATOM 2837 N N . THR A 1 354 ? 4.347 -30.498 32.096 1.00 35.72 354 THR A N 1
ATOM 2838 C CA . THR A 1 354 ? 5.636 -29.833 31.856 1.00 35.72 354 THR A CA 1
ATOM 2839 C C . THR A 1 354 ? 5.557 -28.916 30.624 1.00 35.72 354 THR A C 1
ATOM 2841 O O . THR A 1 354 ? 4.825 -29.242 29.682 1.00 35.72 354 THR A O 1
ATOM 2844 N N . PRO A 1 355 ? 6.334 -27.813 30.562 1.00 43.31 355 PRO A N 1
ATOM 2845 C CA . PRO A 1 355 ? 6.264 -26.816 29.482 1.00 43.31 355 PRO A CA 1
ATOM 2846 C C . PRO A 1 355 ? 6.471 -27.402 28.075 1.00 43.31 355 PRO A C 1
ATOM 2848 O O . PRO A 1 355 ? 5.916 -26.903 27.099 1.00 43.31 355 PRO A O 1
ATOM 2851 N N . LYS A 1 356 ? 7.194 -28.525 27.965 1.00 35.91 356 LYS A N 1
ATOM 2852 C CA . LYS A 1 356 ? 7.358 -29.260 26.703 1.00 35.91 356 LYS A CA 1
ATOM 2853 C C . LYS A 1 356 ? 6.028 -29.826 26.179 1.00 35.91 356 LYS A C 1
ATOM 2855 O O . LYS A 1 356 ? 5.774 -29.756 24.984 1.00 35.91 356 LYS A O 1
ATOM 2860 N N . SER A 1 357 ? 5.151 -30.342 27.041 1.00 32.62 357 SER A N 1
ATOM 2861 C CA . SER A 1 357 ? 3.895 -30.988 26.617 1.00 32.62 357 SER A CA 1
ATOM 2862 C C . SER A 1 357 ? 2.821 -30.004 26.129 1.00 32.62 357 SER A C 1
ATOM 2864 O O . SER A 1 357 ? 2.031 -30.348 25.251 1.00 32.62 357 SER A O 1
ATOM 2866 N N . THR A 1 358 ? 2.829 -28.769 26.637 1.00 42.97 358 THR A N 1
ATOM 2867 C CA . THR A 1 358 ? 1.942 -27.687 26.185 1.00 42.97 358 THR A CA 1
ATOM 2868 C C . THR A 1 358 ? 2.309 -27.243 24.767 1.00 42.97 358 THR A C 1
ATOM 2870 O O . THR A 1 358 ? 1.442 -27.199 23.897 1.00 42.97 358 THR A O 1
ATOM 2873 N N . CYS A 1 359 ? 3.611 -27.064 24.505 1.00 40.91 359 CYS A N 1
ATOM 2874 C CA . CYS A 1 359 ? 4.152 -26.739 23.183 1.00 40.91 359 CYS A CA 1
ATOM 2875 C C . CYS A 1 359 ? 3.808 -27.815 22.132 1.00 40.91 359 CYS A C 1
ATOM 2877 O O . CYS A 1 359 ? 3.368 -27.494 21.031 1.00 40.91 359 CYS A O 1
ATOM 2879 N N . TYR A 1 360 ? 3.912 -29.106 22.481 1.00 42.78 360 TYR A N 1
ATOM 2880 C CA . TYR A 1 360 ? 3.545 -30.206 21.576 1.00 42.78 360 TYR A CA 1
ATOM 2881 C C . TYR A 1 360 ? 2.048 -30.234 21.220 1.00 42.78 360 TYR A C 1
ATOM 2883 O O . TYR A 1 360 ? 1.704 -30.500 20.065 1.00 42.78 360 TYR A O 1
ATOM 2891 N N . CYS A 1 361 ? 1.148 -29.956 22.173 1.00 37.94 361 CYS A N 1
ATOM 2892 C CA . CYS A 1 361 ? -0.289 -29.893 21.893 1.00 37.94 361 CYS A CA 1
ATOM 2893 C C . CYS A 1 361 ? -0.620 -28.757 20.913 1.00 37.94 361 CYS A C 1
ATOM 2895 O O . CYS A 1 361 ? -1.307 -29.011 19.922 1.00 37.94 361 CYS A O 1
ATOM 2897 N N . GLU A 1 362 ? -0.070 -27.560 21.124 1.00 53.47 362 GLU A N 1
ATOM 2898 C CA . GLU A 1 362 ? -0.263 -26.409 20.230 1.00 53.47 362 GLU A CA 1
ATOM 2899 C C . GLU A 1 362 ? 0.290 -26.676 18.824 1.00 53.47 362 GLU A C 1
ATOM 2901 O O . GLU A 1 362 ? -0.411 -26.475 17.833 1.00 53.47 362 GLU A O 1
ATOM 2906 N N . MET A 1 363 ? 1.494 -27.245 18.718 1.00 53.75 363 MET A N 1
ATOM 2907 C CA . MET A 1 363 ? 2.107 -27.586 17.428 1.00 53.75 363 MET A CA 1
ATOM 2908 C C . MET A 1 363 ? 1.320 -28.670 16.674 1.00 53.75 363 MET A C 1
ATOM 2910 O O . MET A 1 363 ? 1.229 -28.640 15.445 1.00 53.75 363 MET A O 1
ATOM 2914 N N . SER A 1 364 ? 0.699 -29.611 17.396 1.00 56.56 364 SER A N 1
ATOM 2915 C CA . SER A 1 364 ? -0.154 -30.647 16.802 1.00 56.56 364 SER A CA 1
ATOM 2916 C C . SER A 1 364 ? -1.495 -30.109 16.286 1.00 56.56 364 SER A C 1
ATOM 2918 O O . SER A 1 364 ? -1.993 -30.613 15.277 1.00 56.56 364 SER A O 1
ATOM 2920 N N . GLU A 1 365 ? -2.064 -29.086 16.936 1.00 60.34 365 GLU A N 1
ATOM 2921 C CA . GLU A 1 365 ? -3.259 -28.384 16.453 1.00 60.34 365 GLU A CA 1
ATOM 2922 C C . GLU A 1 365 ? -2.933 -27.544 15.218 1.00 60.34 365 GLU A C 1
ATOM 2924 O O . GLU A 1 365 ? -3.668 -27.593 14.235 1.00 60.34 365 GLU A O 1
ATOM 2929 N N . ILE A 1 366 ? -1.793 -26.849 15.219 1.00 62.72 366 ILE A N 1
ATOM 2930 C CA . ILE A 1 366 ? -1.363 -26.020 14.088 1.00 62.72 366 ILE A CA 1
ATOM 2931 C C . ILE A 1 366 ? -1.019 -26.877 12.859 1.00 62.72 366 ILE A C 1
ATOM 2933 O O . ILE A 1 366 ? -1.462 -26.575 11.751 1.00 62.72 366 ILE A O 1
ATOM 2937 N N . ARG A 1 367 ? -0.317 -28.007 13.039 1.00 61.88 367 ARG A N 1
ATOM 2938 C CA . ARG A 1 367 ? -0.049 -28.960 11.943 1.00 61.88 367 ARG A CA 1
ATOM 2939 C C . ARG A 1 367 ? -1.340 -29.538 11.355 1.00 61.88 367 ARG A C 1
ATOM 2941 O O . ARG A 1 367 ? -1.396 -29.810 10.160 1.00 61.88 367 ARG A O 1
ATOM 2948 N N . ARG A 1 368 ? -2.380 -29.714 12.179 1.00 60.06 368 ARG A N 1
ATOM 2949 C CA . ARG A 1 368 ? -3.715 -30.124 11.721 1.00 60.06 368 ARG A CA 1
ATOM 2950 C C . ARG A 1 368 ? -4.447 -29.002 10.980 1.00 60.06 368 ARG A C 1
ATOM 2952 O O . ARG A 1 368 ? -5.104 -29.298 9.993 1.00 60.06 368 ARG A O 1
ATOM 2959 N N . MET A 1 369 ? -4.295 -27.743 11.398 1.00 59.72 369 MET A N 1
ATOM 2960 C CA . MET A 1 369 ? -4.910 -26.584 10.731 1.00 59.72 369 MET A CA 1
ATOM 2961 C C . MET A 1 369 ? -4.378 -26.338 9.316 1.00 59.72 369 MET A C 1
ATOM 2963 O O . MET A 1 369 ? -5.105 -25.800 8.491 1.00 59.72 369 MET A O 1
ATOM 2967 N N . TYR A 1 370 ? -3.141 -26.740 9.025 1.00 63.09 370 TYR A N 1
ATOM 2968 C CA . TYR A 1 370 ? -2.526 -26.556 7.708 1.00 63.09 370 TYR A CA 1
ATOM 2969 C C . TYR A 1 370 ? -2.622 -27.798 6.803 1.00 63.09 370 TYR A C 1
ATOM 2971 O O . TYR A 1 370 ? -2.067 -27.808 5.710 1.00 63.09 370 TYR A O 1
ATOM 2979 N N . ASN A 1 371 ? -3.296 -28.871 7.235 1.00 66.38 371 ASN A N 1
ATOM 2980 C CA . ASN A 1 371 ? -3.435 -30.066 6.408 1.00 66.38 371 ASN A CA 1
ATOM 2981 C C . ASN A 1 371 ? -4.606 -29.897 5.418 1.00 66.38 371 ASN A C 1
ATOM 2983 O O . ASN A 1 371 ? -5.757 -29.968 5.857 1.00 66.38 371 ASN A O 1
ATOM 2987 N N . PRO A 1 372 ? -4.355 -29.737 4.101 1.00 63.12 372 PRO A N 1
ATOM 2988 C CA . PRO A 1 372 ? -5.426 -29.574 3.114 1.00 63.12 372 PRO A CA 1
ATOM 2989 C C . PRO A 1 372 ? -6.326 -30.815 3.006 1.00 63.12 372 PRO A C 1
ATOM 2991 O O . PRO A 1 372 ? -7.444 -30.718 2.518 1.00 63.12 372 PRO A O 1
ATOM 2994 N N . LEU A 1 373 ? -5.863 -31.976 3.485 1.00 60.00 373 LEU A N 1
ATOM 2995 C CA . LEU A 1 373 ? -6.615 -33.233 3.474 1.00 60.00 373 LEU A CA 1
ATOM 2996 C C . LEU A 1 373 ? -7.530 -33.407 4.698 1.00 60.00 373 LEU A C 1
ATOM 2998 O O . LEU A 1 373 ? -8.306 -34.355 4.739 1.00 60.00 373 LEU A O 1
ATOM 3002 N N . ASN A 1 374 ? -7.431 -32.542 5.716 1.00 65.12 374 ASN A N 1
ATOM 3003 C CA . ASN A 1 374 ? -8.195 -32.670 6.963 1.00 65.12 374 ASN A CA 1
ATOM 3004 C C . ASN A 1 374 ? -8.747 -31.312 7.433 1.00 65.12 374 ASN A C 1
ATOM 3006 O O . ASN A 1 374 ? -8.480 -30.864 8.552 1.00 65.12 374 ASN A O 1
ATOM 3010 N N . CYS A 1 375 ? -9.483 -30.637 6.548 1.00 69.50 375 CYS A N 1
ATOM 3011 C CA . CYS A 1 375 ? -10.155 -29.376 6.852 1.00 69.50 375 CYS A CA 1
ATOM 3012 C C . CYS A 1 375 ? -11.377 -29.593 7.748 1.00 69.50 375 CYS A C 1
ATOM 3014 O O . CYS A 1 375 ? -12.165 -30.509 7.523 1.00 69.50 375 CYS A O 1
ATOM 3016 N N . ARG A 1 376 ? -11.588 -28.696 8.717 1.00 69.06 376 ARG A N 1
ATOM 3017 C CA . ARG A 1 376 ? -12.808 -28.674 9.538 1.00 69.06 376 ARG A CA 1
ATOM 3018 C C . ARG A 1 376 ? -13.945 -27.902 8.881 1.00 69.06 376 ARG A C 1
ATOM 3020 O O . ARG A 1 376 ? -15.099 -28.273 9.057 1.00 69.06 376 ARG A O 1
ATOM 3027 N N . THR A 1 377 ? -13.622 -26.847 8.134 1.00 75.25 377 THR A N 1
ATOM 3028 C CA . THR A 1 377 ? -14.605 -25.983 7.471 1.00 75.25 377 THR A CA 1
ATOM 3029 C C . THR A 1 377 ? -14.320 -25.817 5.984 1.00 75.25 377 THR A C 1
ATOM 3031 O O . THR A 1 377 ? -13.180 -25.937 5.526 1.00 75.25 377 THR A O 1
ATOM 3034 N N . ILE A 1 378 ? -15.372 -25.501 5.221 1.00 79.88 378 ILE A N 1
ATOM 3035 C CA . ILE A 1 378 ? -15.273 -25.204 3.784 1.00 79.88 378 ILE A CA 1
ATOM 3036 C C . ILE A 1 378 ? -14.346 -24.000 3.563 1.00 79.88 378 ILE A C 1
ATOM 3038 O O . ILE A 1 378 ? -13.461 -24.060 2.714 1.00 79.88 378 ILE A O 1
ATOM 3042 N N . SER A 1 379 ? -14.479 -22.950 4.381 1.00 78.38 379 SER A N 1
ATOM 3043 C CA . SER A 1 379 ? -13.637 -21.747 4.323 1.00 78.38 379 SER A CA 1
ATOM 3044 C C . SER A 1 379 ? -12.150 -22.065 4.485 1.00 78.38 379 SER A C 1
ATOM 3046 O O . SER A 1 379 ? -11.330 -21.595 3.697 1.00 78.38 379 SER A O 1
ATOM 3048 N N . GLN A 1 380 ? -11.798 -22.912 5.459 1.00 80.81 380 GLN A N 1
ATOM 3049 C CA . GLN A 1 380 ? -10.423 -23.365 5.667 1.00 80.81 380 GLN A CA 1
ATOM 3050 C C . GLN A 1 380 ? -9.881 -24.091 4.428 1.00 80.81 380 GLN A C 1
ATOM 3052 O O . GLN A 1 380 ? -8.774 -23.805 3.975 1.00 80.81 380 GLN A O 1
ATOM 3057 N N . CYS A 1 381 ? -10.672 -24.998 3.856 1.00 83.19 381 CYS A N 1
ATOM 3058 C CA . CYS A 1 381 ? -10.276 -25.772 2.684 1.00 83.19 381 CYS A CA 1
ATOM 3059 C C . CYS A 1 381 ? -10.075 -24.901 1.442 1.00 83.19 381 CYS A C 1
ATOM 3061 O O . CYS A 1 381 ? -9.063 -25.035 0.758 1.00 83.19 381 CYS A O 1
ATOM 3063 N N . VAL A 1 382 ? -10.990 -23.962 1.187 1.00 86.69 382 VAL A N 1
ATOM 3064 C CA . VAL A 1 382 ? -10.897 -23.037 0.049 1.00 86.69 382 VAL A CA 1
ATOM 3065 C C . VAL A 1 382 ? -9.657 -22.148 0.161 1.00 86.69 382 VAL A C 1
ATOM 3067 O O . VAL A 1 382 ? -8.931 -21.993 -0.819 1.00 86.69 382 VAL A O 1
ATOM 3070 N N . ILE A 1 383 ? -9.366 -21.603 1.347 1.00 87.75 383 ILE A N 1
ATOM 3071 C CA . ILE A 1 383 ? -8.199 -20.731 1.550 1.00 87.75 383 ILE A CA 1
ATOM 3072 C C . ILE A 1 383 ? -6.898 -21.509 1.391 1.00 87.75 383 ILE A C 1
ATOM 3074 O O . ILE A 1 383 ? -6.003 -21.052 0.685 1.00 87.75 383 ILE A O 1
ATOM 3078 N N . LEU A 1 384 ? -6.780 -22.685 2.010 1.00 86.12 384 LEU A N 1
ATOM 3079 C CA . LEU A 1 384 ? -5.565 -23.493 1.891 1.00 86.12 384 LEU A CA 1
ATOM 3080 C C . LEU A 1 384 ? -5.352 -23.979 0.457 1.00 86.12 384 LEU A C 1
ATOM 3082 O O . LEU A 1 384 ? -4.225 -23.917 -0.032 1.00 86.12 384 LEU A O 1
ATOM 3086 N N . ALA A 1 385 ? -6.416 -24.400 -0.235 1.00 87.62 385 ALA A N 1
ATOM 3087 C CA . ALA A 1 385 ? -6.349 -24.772 -1.645 1.00 87.62 385 ALA A CA 1
ATOM 3088 C C . ALA A 1 385 ? -5.915 -23.588 -2.520 1.00 87.62 385 ALA A C 1
ATOM 3090 O O . ALA A 1 385 ? -5.067 -23.757 -3.392 1.00 87.62 385 ALA A O 1
ATOM 3091 N N . TYR A 1 386 ? -6.433 -22.385 -2.254 1.00 90.12 386 TYR A N 1
ATOM 3092 C CA . TYR A 1 386 ? -6.022 -21.169 -2.949 1.00 90.12 386 TYR A CA 1
ATOM 3093 C C . TYR A 1 386 ? -4.541 -20.837 -2.704 1.00 90.12 386 TYR A C 1
ATOM 3095 O O . TYR A 1 386 ? -3.796 -20.679 -3.667 1.00 90.12 386 TYR A O 1
ATOM 3103 N N . PHE A 1 387 ? -4.090 -20.789 -1.445 1.00 91.38 387 PHE A N 1
ATOM 3104 C CA . PHE A 1 387 ? -2.705 -20.445 -1.091 1.00 91.38 387 PHE A CA 1
ATOM 3105 C C . PHE A 1 387 ? -1.703 -21.465 -1.643 1.00 91.38 387 PHE A C 1
ATOM 3107 O O . PHE A 1 387 ? -0.780 -21.095 -2.367 1.00 91.38 387 PHE A O 1
ATOM 3114 N N . LEU A 1 388 ? -1.911 -22.755 -1.358 1.00 87.88 388 LEU A N 1
ATOM 3115 C CA . LEU A 1 388 ? -1.025 -23.827 -1.818 1.00 87.88 388 LEU A CA 1
ATOM 3116 C C . LEU A 1 388 ? -1.078 -23.991 -3.338 1.00 87.88 388 LEU A C 1
ATOM 3118 O O . LEU A 1 388 ? -0.036 -24.134 -3.974 1.00 87.88 388 LEU A O 1
ATOM 3122 N N . GLY A 1 389 ? -2.278 -23.941 -3.921 1.00 87.31 389 GLY A N 1
ATOM 3123 C CA . GLY A 1 389 ? -2.480 -24.054 -5.360 1.00 87.31 389 GLY A CA 1
ATOM 3124 C C . GLY A 1 389 ? -1.778 -22.935 -6.119 1.00 87.31 389 GLY A C 1
ATOM 3125 O O . GLY A 1 389 ? -1.021 -23.221 -7.043 1.00 87.31 389 GLY A O 1
ATOM 3126 N N . TYR A 1 390 ? -1.946 -21.675 -5.697 1.00 87.31 390 TYR A N 1
ATOM 3127 C CA . TYR A 1 390 ? -1.262 -20.551 -6.341 1.00 87.31 390 TYR A CA 1
ATOM 3128 C C . TYR A 1 390 ? 0.246 -20.571 -6.121 1.00 87.31 390 TYR A C 1
ATOM 3130 O O . TYR A 1 390 ? 0.985 -20.271 -7.054 1.00 87.31 390 TYR A O 1
ATOM 3138 N N . ALA A 1 391 ? 0.720 -20.936 -4.928 1.00 85.88 391 ALA A N 1
ATOM 3139 C CA . ALA A 1 391 ? 2.154 -21.023 -4.669 1.00 85.88 391 ALA A CA 1
ATOM 3140 C C . ALA A 1 391 ? 2.820 -22.095 -5.553 1.00 85.88 391 ALA A C 1
ATOM 3142 O O . ALA A 1 391 ? 3.860 -21.838 -6.165 1.00 85.88 391 ALA A O 1
ATOM 3143 N N . LEU A 1 392 ? 2.202 -23.275 -5.681 1.00 86.81 392 LEU A N 1
ATOM 3144 C CA . LEU A 1 392 ? 2.710 -24.364 -6.520 1.00 86.81 392 LEU A CA 1
ATOM 3145 C C . LEU A 1 392 ? 2.608 -24.032 -8.011 1.00 86.81 392 LEU A C 1
ATOM 3147 O O . LEU A 1 392 ? 3.621 -24.059 -8.713 1.00 86.81 392 LEU A O 1
ATOM 3151 N N . LEU A 1 393 ? 1.407 -23.689 -8.491 1.00 86.25 393 LEU A N 1
ATOM 3152 C CA . LEU A 1 393 ? 1.183 -23.374 -9.902 1.00 86.25 393 LEU A CA 1
ATOM 3153 C C . LEU A 1 393 ? 2.024 -22.167 -10.320 1.00 86.25 393 LEU A C 1
ATOM 3155 O O . LEU A 1 393 ? 2.635 -22.178 -11.384 1.00 86.25 393 LEU A O 1
ATOM 3159 N N . GLY A 1 394 ? 2.132 -21.172 -9.443 1.00 83.06 394 GLY A N 1
ATOM 3160 C CA . GLY A 1 394 ? 2.936 -19.990 -9.675 1.00 83.06 394 GLY A CA 1
ATOM 3161 C C . GLY A 1 394 ? 4.416 -20.257 -9.779 1.00 83.06 394 GLY A C 1
ATOM 3162 O O . GLY A 1 394 ? 5.062 -19.720 -10.670 1.00 83.06 394 GLY A O 1
ATOM 3163 N N . THR A 1 395 ? 4.949 -21.145 -8.944 1.00 84.50 395 THR A N 1
ATOM 3164 C CA . THR A 1 395 ? 6.350 -21.564 -9.058 1.00 84.50 395 THR A CA 1
ATOM 3165 C C . THR A 1 395 ? 6.610 -22.238 -10.409 1.00 84.50 395 THR A C 1
ATOM 3167 O O . THR A 1 395 ? 7.581 -21.906 -11.091 1.00 84.50 395 THR A O 1
ATOM 3170 N N . VAL A 1 396 ? 5.712 -23.130 -10.845 1.00 85.38 396 VAL A N 1
ATOM 3171 C CA . VAL A 1 396 ? 5.837 -23.830 -12.136 1.00 85.38 396 VAL A CA 1
ATOM 3172 C C . VAL A 1 396 ? 5.719 -22.859 -13.312 1.00 85.38 396 VAL A C 1
ATOM 3174 O O . VAL A 1 396 ? 6.569 -22.865 -14.202 1.00 85.38 396 VAL A O 1
ATOM 3177 N N . LEU A 1 397 ? 4.695 -22.007 -13.329 1.00 84.38 397 LEU A N 1
ATOM 3178 C CA . LEU A 1 397 ? 4.435 -21.096 -14.445 1.00 84.38 397 LEU A CA 1
ATOM 3179 C C . LEU A 1 397 ? 5.486 -19.986 -14.539 1.00 84.38 397 LEU A C 1
ATOM 3181 O O . LEU A 1 397 ? 5.954 -19.689 -15.639 1.00 84.38 397 LEU A O 1
ATOM 3185 N N . HIS A 1 398 ? 5.933 -19.452 -13.401 1.00 82.94 398 HIS A N 1
ATOM 3186 C CA . HIS A 1 398 ? 7.007 -18.463 -13.356 1.00 82.94 398 HIS A CA 1
ATOM 3187 C C . HIS A 1 398 ? 8.328 -19.030 -13.890 1.00 82.94 398 HIS A C 1
ATOM 3189 O O . HIS A 1 398 ? 9.007 -18.364 -14.666 1.00 82.94 398 HIS A O 1
ATOM 3195 N N . SER A 1 399 ? 8.664 -20.286 -13.561 1.00 82.50 399 SER A N 1
ATOM 3196 C CA . SER A 1 399 ? 9.872 -20.944 -14.091 1.00 82.50 399 SER A CA 1
ATOM 3197 C C . SER A 1 399 ? 9.858 -21.124 -15.616 1.00 82.50 399 SER A C 1
ATOM 3199 O O . SER A 1 399 ? 10.913 -21.223 -16.237 1.00 82.50 399 SER A O 1
ATOM 3201 N N . LYS A 1 400 ? 8.666 -21.125 -16.227 1.00 84.00 400 LYS A N 1
ATOM 3202 C CA . LYS A 1 400 ? 8.464 -21.193 -17.680 1.00 84.00 400 LYS A CA 1
ATOM 3203 C C . LYS A 1 400 ? 8.308 -19.817 -18.341 1.00 84.00 400 LYS A C 1
ATOM 3205 O O . LYS A 1 400 ? 7.953 -19.767 -19.514 1.00 84.00 400 LYS A O 1
ATOM 3210 N N . PHE A 1 401 ? 8.542 -18.723 -17.609 1.00 77.88 401 PHE A N 1
ATOM 3211 C CA . PHE A 1 401 ? 8.342 -17.341 -18.071 1.00 77.88 401 PHE A CA 1
ATOM 3212 C C . PHE A 1 401 ? 6.922 -17.054 -18.588 1.00 77.88 401 PHE A C 1
ATOM 3214 O O . PHE A 1 401 ? 6.714 -16.160 -19.408 1.00 77.88 401 PHE A O 1
ATOM 3221 N N . LEU A 1 402 ? 5.927 -17.805 -18.107 1.00 74.69 402 LEU A N 1
ATOM 3222 C CA . LEU A 1 402 ? 4.530 -17.556 -18.441 1.00 74.69 402 LEU A CA 1
ATOM 3223 C C . LEU A 1 402 ? 3.989 -16.395 -17.594 1.00 74.69 402 LEU A C 1
ATOM 3225 O O . LEU A 1 402 ? 4.417 -16.229 -16.447 1.00 74.69 402 LEU A O 1
ATOM 3229 N N . PRO A 1 403 ? 3.041 -15.600 -18.125 1.00 61.88 403 PRO A N 1
ATOM 3230 C CA . PRO A 1 403 ? 2.408 -14.531 -17.366 1.00 61.88 403 PRO A CA 1
ATOM 3231 C C . PRO A 1 403 ? 1.613 -15.143 -16.206 1.00 61.88 403 PRO A C 1
ATOM 3233 O O . PRO A 1 403 ? 0.520 -15.676 -16.391 1.00 61.88 403 PRO A O 1
ATOM 3236 N N . TRP A 1 404 ? 2.193 -15.102 -15.010 1.00 65.56 404 TRP A N 1
ATOM 3237 C CA . TRP A 1 404 ? 1.587 -15.570 -13.771 1.00 65.56 404 TRP A CA 1
ATOM 3238 C C . TRP A 1 404 ? 1.661 -14.466 -12.722 1.00 65.56 404 TRP A C 1
ATOM 3240 O O . TRP A 1 404 ? 2.763 -14.055 -12.355 1.00 65.56 404 TRP A O 1
ATOM 3250 N N . THR A 1 405 ? 0.485 -14.043 -12.236 1.00 53.94 405 THR A N 1
ATOM 3251 C CA . THR A 1 405 ? 0.278 -12.999 -11.206 1.00 53.94 405 THR A CA 1
ATOM 3252 C C . THR A 1 405 ? 1.090 -11.721 -11.440 1.00 53.94 405 THR A C 1
ATOM 3254 O O . THR A 1 405 ? 2.175 -11.573 -10.841 1.00 53.94 405 THR A O 1
#

Secondary structure (DSSP, 8-state):
-HHHHHHHHHHHHHHHHHHHHHH--HHHHHHHHHHHHT-TTHHHHHSSSSHHHHHHHHHHHHHHHHTT-HHHHHHHHHHHHHH-GGGGGGHHHHHHHHHHHHHHHHHHHHHHHHS-S---HHHHHHHHHHHHHHHHHHHHHHHHHHHHHHHHHHHHHHHHHHHHH-GGGGTGGGGSPPPPHHHHHHHHHTTPPPPHHHHTTS--TTS-SPPPGGGGSSS--HHHHHHHHHH--STTTT--GGGHHHHHHHHHHHHHHHHHHHHHHHH-HHHHHTTTSS-SSHHHHHHHHHHHHHHHHHHHHHHHS-GGGHHHHHHHH-THHHHHHHHHHHT-SS----S-----S-----S---HHHHHHHHHHHHHHHT-TTS-SSHHHHHHHHHHHHHHHHHHHHHHTT----

pLDDT: mean 82.65, std 16.34, range [26.41, 97.75]

Sequence (405 aa):
MVINLACTLFATLQLYRLSLELIGSEKISYVSALLFCVNPASIFFSSIYSESLYFTLTLLALRLYERSRLFPSALLFALTTACRSNGLVNVGYLGYGLWCSLVSSSRLWSERMGLKEVHGFAHLLRESFRWWSSALSLLIPYLFLGLLCVLPFIIYQAYGYHLFCSPLGATLPALLPEPAAFVIEHGIQMGYRLPYHLVSQYPQPSRNHTTPAWCSSDLPFSYSHIQREFWSVGFLGYFHWKQLPNFLLAIPVVLLSLSCASSFYSRAPKAYRTLGVHAESARDRQLVPYVLHLLFLTVYGVSHINVQVLTRLIFSSCPMIYWYCAYLVYDSPQWQLEPGAKSGTKCKKSAVKTPKSTCYCEMSEIRRMYNPLNCRTISQCVILAYFLGYALLGTVLHSKFLPWT

Solvent-accessible surface area (backbone atoms only — not comparable to full-atom values): 22089 Å² total; per-residue (Å²): 78,70,67,22,44,53,29,36,58,52,30,36,52,43,47,25,54,47,31,37,74,67,56,65,38,67,67,45,15,51,43,20,27,53,49,56,74,44,24,54,45,38,58,46,29,43,41,90,53,58,45,15,52,31,29,29,35,45,46,53,15,52,51,30,42,77,68,71,38,53,68,67,15,26,53,30,34,14,52,18,15,59,66,35,75,74,27,51,63,56,47,53,54,59,52,50,53,50,50,54,51,48,52,52,52,50,49,54,48,52,54,58,70,68,63,70,99,73,85,52,73,67,56,57,53,50,54,51,50,52,45,52,52,52,48,48,67,53,46,55,59,52,51,51,42,46,48,53,22,45,40,46,49,52,52,51,42,52,51,52,37,34,35,48,60,35,81,70,28,57,70,56,54,87,81,52,83,80,77,58,66,69,59,55,52,51,34,55,76,71,68,53,86,70,44,52,56,50,41,78,80,55,72,60,94,90,56,77,95,67,66,58,77,44,61,78,39,100,70,48,49,60,65,67,48,51,35,39,76,79,64,46,37,35,84,56,51,65,78,44,82,90,42,47,69,38,49,63,72,28,44,64,57,50,52,51,47,52,49,46,46,51,54,47,38,75,74,34,45,51,11,58,76,48,74,28,74,50,39,88,41,74,57,50,33,66,45,38,57,49,46,52,50,45,46,48,54,47,54,48,28,65,36,48,38,66,37,42,42,37,49,39,49,48,74,37,72,40,71,53,61,39,51,49,52,23,44,49,56,65,66,59,98,56,100,69,77,65,92,70,78,74,76,78,67,79,72,74,93,71,77,92,72,56,75,68,58,57,53,51,53,54,53,54,52,52,57,44,71,70,34,77,90,58,56,93,44,71,61,28,36,54,51,47,48,48,24,52,48,32,33,53,52,40,49,56,36,47,76,68,74,42,98,58,86